Protein 3DP7 (pdb70)

Foldseek 3Di:
DCPDDDDDVCVVVVVVCVVCVVVLLVLLLVCPVLCVLVVLVPDQVAAALVGSCVVSVHPSVVSVVSQVSCCVVPQWHADPRGIHGDPNVVCCNPPLVNVLVSLQCPLQNVQLVVVLVVLVVPQFQSSQVVAHDDRFCVVCVVPRDPSNNVSVVSNVCVFFPFDAVVPQCVQCVLVWAEEEEEPPLQCVVVLVNCVPDVHHAYEYEEAPVSNVNNCVNCPPRDRCVRYHYDYADLDLPPSQDAADTQEYEYTCHALLEALVSSLSSLLSVLVRDDQRHKYKYKFQALQQAPDVVSNVVQQVVQSSCSNGRGNDHGRDHVVSVQVSNVSSQKHFPDWDWDHGNTIIMTIIGHD/DDDDDDDVCCVVVVVCVVCVVVLLVLLVVCVVLCVLVVQVPPQVAAALVVRCVVRVNPSVSRCVSVVSCCVVPQWHDDPGGIHGDVNVVCCNPPLVNVLVSLQCVLPNVQLVVCLVVLLVVLFQSSQVVANDDRFLVVCQVPGDPSNNVSVVSNVVVQFDPDCVVVQCVPCVLPKQEEEEEPPLLCVNVLVNCVVDVRYAYEYEDAPVSNVNNCVNCPPRDRVVRYHYDHDDLQPLPDADAADTQEYEYAQHLLLDALVSLLSSLLSVLVRYDQRHKYKYKAQALQQFPDVVSSVVQQVVQSCSLNHGGVHGGRDNVVSVQVSNVSSQKHFDDWDWPPDNTMIMTIIGGD

Sequence (701 aa):
YTKEQCTAAEAQRLAQEIAFGPVVFQVSRLMLKFGIFQLLSGKREGYTLQEISGRTGLTRYAAQVLLEASLTIGTILLEEDRYVLAKAGWFLLNDKMARVNMEFNHDVNYQGLFHLEEALLNGRPEGLKVFGEWPTIYEGLSQLPEQVQKSWFGFDHFYSDQSFGKALEIVFSHHPKRLLDIGGNTGKWATQCVQYNKEVEVTIVDLPQQLEMMRKQTAGLSGSERIHGHGANLLDRDVPFPTGFDAVWMSQFLDCFSEEEVISILTRVAQSIGKDSKVYIMETLWDRQRYETASYCLTQISLYFTAMANGNSKMFHSDDLIRCIENAGLEVEEIQDNIGLGHSILQCRLKTKEQCTAAEAQRLAQEIAFGPVVFQVSRLMLKFGIFQLLSGKREGYTLQEISGRTGLTRYAAQVLLEASLTIGTILLEEDRYVLAKAGWFLLNDKMARVNMEFNHDVNYQGLFHLEEALLNGRPEGLKVFGEWPTIYEGLSQLPEQVQKSWFGFDHFYSDQSFGKALEIVFSHHPKRLLDIGGNTGKWATQCVQYNKEVEVTIVDLPQQLEMMRKQTAGLSGSERIHGHGANLLDRDVPFPTGFDAVWMSQFLDCFSEEEVISILTRVAQSIGKDSKVYIMETLWDRQRYETASYCLTQISLYFTAMANGNSKMFHSDDLIRCIENAGLEVEEIQDNIGLGHSILQCRLK

Organism: Phocaeicola vulgatus (strain ATCC 8482 / DSM 1447 / JCM 5826 / CCUG 4940 / NBRC 14291 / NCTC 11154) (NCBI:txid435590)

Structure (mmCIF, N/CA/C/O backbone):
data_3DP7
#
_entry.id   3DP7
#
_cell.length_a   130.804
_cell.length_b   130.804
_cell.length_c   122.747
_cell.angle_alpha   90.000
_cell.angle_beta   90.000
_cell.angle_gamma   120.000
#
_symmetry.space_group_name_H-M   'P 64'
#
loop_
_entity.id
_entity.type
_entity.pdbx_description
1 polymer 'SAM-dependent methyltransferase'
2 water water
#
loop_
_atom_site.group_PDB
_atom_site.id
_atom_site.type_symbol
_atom_site.label_atom_id
_atom_site.label_alt_id
_atom_site.label_comp_id
_atom_site.label_asym_id
_atom_site.label_entity_id
_atom_site.label_seq_id
_atom_site.pdbx_PDB_ins_code
_atom_site.Cartn_x
_atom_site.Cartn_y
_atom_site.Cartn_z
_atom_site.occupancy
_atom_site.B_iso_or_equiv
_atom_site.auth_seq_id
_atom_site.auth_comp_id
_atom_site.auth_asym_id
_atom_site.auth_atom_id
_atom_site.pdbx_PDB_model_num
ATOM 1 N N . TYR A 1 5 ? 59.675 32.898 47.818 1.00 81.79 5 TYR A N 1
ATOM 2 C CA . TYR A 1 5 ? 59.234 33.864 48.864 1.00 82.66 5 TYR A CA 1
ATOM 3 C C . TYR A 1 5 ? 59.210 35.296 48.306 1.00 82.84 5 TYR A C 1
ATOM 4 O O . TYR A 1 5 ? 58.712 36.222 48.957 1.00 82.16 5 TYR A O 1
ATOM 13 N N . THR A 1 6 ? 59.930 35.489 47.223 1.00 83.27 6 THR A N 1
ATOM 14 C CA . THR A 1 6 ? 59.829 36.649 46.384 1.00 82.86 6 THR A CA 1
ATOM 15 C C . THR A 1 6 ? 58.633 37.505 46.710 1.00 83.00 6 THR A C 1
ATOM 16 O O . THR A 1 6 ? 58.700 38.480 47.445 1.00 83.88 6 THR A O 1
ATOM 20 N N . LYS A 1 7 ? 57.528 37.136 46.097 1.00 81.39 7 LYS A N 1
ATOM 21 C CA . LYS A 1 7 ? 56.307 37.905 46.148 1.00 79.54 7 LYS A CA 1
ATOM 22 C C . LYS A 1 7 ? 56.708 39.383 46.228 1.00 79.07 7 LYS A C 1
ATOM 23 O O . LYS A 1 7 ? 56.507 40.017 47.256 1.00 78.92 7 LYS A O 1
ATOM 29 N N . GLU A 1 8 ? 57.305 39.878 45.122 1.00 78.85 8 GLU A N 1
ATOM 30 C CA . GLU A 1 8 ? 57.799 41.268 44.907 1.00 77.76 8 GLU A CA 1
ATOM 31 C C . GLU A 1 8 ? 58.521 41.505 43.533 1.00 77.35 8 GLU A C 1
ATOM 32 O O . GLU A 1 8 ? 59.692 41.892 43.500 1.00 77.12 8 GLU A O 1
ATOM 38 N N . GLN A 1 9 ? 57.762 41.238 42.448 1.00 76.76 9 GLN A N 1
ATOM 39 C CA . GLN A 1 9 ? 57.973 41.478 40.964 1.00 75.51 9 GLN A CA 1
ATOM 40 C C . GLN A 1 9 ? 59.020 40.751 40.082 1.00 74.80 9 GLN A C 1
ATOM 41 O O . GLN A 1 9 ? 60.198 41.065 40.091 1.00 74.57 9 GLN A O 1
ATOM 47 N N . CYS A 1 10 ? 58.548 39.885 39.205 1.00 74.60 10 CYS A N 1
ATOM 48 C CA . CYS A 1 10 ? 59.478 38.972 38.567 1.00 74.36 10 CYS A CA 1
ATOM 49 C C . CYS A 1 10 ? 59.556 38.947 37.049 1.00 73.73 10 CYS A C 1
ATOM 50 O O . CYS A 1 10 ? 60.423 38.260 36.515 1.00 73.61 10 CYS A O 1
ATOM 53 N N . THR A 1 11 ? 58.689 39.665 36.339 1.00 73.25 11 THR A N 1
ATOM 54 C CA . THR A 1 11 ? 58.703 39.494 34.884 1.00 73.20 11 THR A CA 1
ATOM 55 C C . THR A 1 11 ? 58.648 40.783 34.016 1.00 72.91 11 THR A C 1
ATOM 56 O O . THR A 1 11 ? 57.786 41.628 34.199 1.00 73.88 11 THR A O 1
ATOM 60 N N . ALA A 1 12 ? 59.609 40.947 33.099 1.00 71.74 12 ALA A N 1
ATOM 61 C CA . ALA A 1 12 ? 59.557 42.027 32.101 1.00 69.86 12 ALA A CA 1
ATOM 62 C C . ALA A 1 12 ? 58.134 42.015 31.623 1.00 69.63 12 ALA A C 1
ATOM 63 O O . ALA A 1 12 ? 57.348 41.213 32.091 1.00 69.90 12 ALA A O 1
ATOM 65 N N . ALA A 1 13 ? 57.770 42.881 30.695 1.00 69.95 13 ALA A N 1
ATOM 66 C CA . ALA A 1 13 ? 56.423 42.775 30.128 1.00 70.16 13 ALA A CA 1
ATOM 67 C C . ALA A 1 13 ? 56.267 41.502 29.275 1.00 70.80 13 ALA A C 1
ATOM 68 O O . ALA A 1 13 ? 55.414 41.449 28.396 1.00 70.46 13 ALA A O 1
ATOM 70 N N . GLU A 1 14 ? 57.129 40.507 29.561 1.00 71.32 14 GLU A N 1
ATOM 71 C CA . GLU A 1 14 ? 56.941 39.061 29.296 1.00 70.47 14 GLU A CA 1
ATOM 72 C C . GLU A 1 14 ? 56.006 38.451 30.369 1.00 70.18 14 GLU A C 1
ATOM 73 O O . GLU A 1 14 ? 55.850 37.229 30.505 1.00 70.23 14 GLU A O 1
ATOM 79 N N . ALA A 1 15 ? 55.431 39.325 31.183 1.00 69.53 15 ALA A N 1
ATOM 80 C CA . ALA A 1 15 ? 54.298 38.981 32.014 1.00 67.78 15 ALA A CA 1
ATOM 81 C C . ALA A 1 15 ? 53.095 38.718 31.105 1.00 66.53 15 ALA A C 1
ATOM 82 O O . ALA A 1 15 ? 52.139 38.041 31.501 1.00 66.44 15 ALA A O 1
ATOM 84 N N . GLN A 1 16 ? 53.150 39.275 29.890 1.00 65.35 16 GLN A N 1
ATOM 85 C CA . GLN A 1 16 ? 52.104 39.093 28.890 1.00 63.97 16 GLN A CA 1
ATOM 86 C C . GLN A 1 16 ? 52.031 37.632 28.517 1.00 63.11 16 GLN A C 1
ATOM 87 O O . GLN A 1 16 ? 50.956 37.083 28.279 1.00 63.70 16 GLN A O 1
ATOM 93 N N . ARG A 1 17 ? 53.183 36.983 28.469 1.00 61.51 17 ARG A N 1
ATOM 94 C CA . ARG A 1 17 ? 53.196 35.580 28.116 1.00 59.87 17 ARG A CA 1
ATOM 95 C C . ARG A 1 17 ? 52.609 34.718 29.218 1.00 58.28 17 ARG A C 1
ATOM 96 O O . ARG A 1 17 ? 51.933 33.726 28.954 1.00 58.11 17 ARG A O 1
ATOM 104 N N . LEU A 1 18 ? 52.859 35.117 30.458 1.00 57.00 18 LEU A N 1
ATOM 105 C CA . LEU A 1 18 ? 52.392 34.368 31.595 1.00 55.50 18 LEU A CA 1
ATOM 106 C C . LEU A 1 18 ? 50.877 34.398 31.619 1.00 55.05 18 LEU A C 1
ATOM 107 O O . LEU A 1 18 ? 50.220 33.403 31.897 1.00 55.27 18 LEU A O 1
ATOM 112 N N . ALA A 1 19 ? 50.312 35.544 31.303 1.00 54.76 19 ALA A N 1
ATOM 113 C CA . ALA A 1 19 ? 48.869 35.645 31.268 1.00 54.37 19 ALA A CA 1
ATOM 114 C C . ALA A 1 19 ? 48.321 34.570 30.321 1.00 54.75 19 ALA A C 1
ATOM 115 O O . ALA A 1 19 ? 47.409 33.817 30.661 1.00 55.52 19 ALA A O 1
ATOM 117 N N . GLN A 1 20 ? 48.904 34.495 29.136 1.00 54.53 20 GLN A N 1
ATOM 118 C CA . GLN A 1 20 ? 48.466 33.594 28.085 1.00 54.97 20 GLN A CA 1
ATOM 119 C C . GLN A 1 20 ? 48.650 32.123 28.564 1.00 54.98 20 GLN A C 1
ATOM 120 O O . GLN A 1 20 ? 47.775 31.263 28.407 1.00 53.51 20 GLN A O 1
ATOM 126 N N . GLU A 1 21 ? 49.795 31.857 29.176 1.00 56.22 21 GLU A N 1
ATOM 127 C CA . GLU A 1 21 ? 50.034 30.569 29.770 1.00 57.84 21 GLU A CA 1
ATOM 128 C C . GLU A 1 21 ? 48.872 30.267 30.689 1.00 59.04 21 GLU A C 1
ATOM 129 O O . GLU A 1 21 ? 48.202 29.249 30.550 1.00 60.84 21 GLU A O 1
ATOM 135 N N . ILE A 1 22 ? 48.651 31.137 31.664 1.00 58.22 22 ILE A N 1
ATOM 136 C CA . ILE A 1 22 ? 47.553 30.954 32.593 1.00 56.82 22 ILE A CA 1
ATOM 137 C C . ILE A 1 22 ? 46.262 30.695 31.828 1.00 56.56 22 ILE A C 1
ATOM 138 O O . ILE A 1 22 ? 45.551 29.748 32.126 1.00 56.24 22 ILE A O 1
ATOM 143 N N . ALA A 1 23 ? 45.980 31.544 30.834 1.00 56.70 23 ALA A N 1
ATOM 144 C CA . ALA A 1 23 ? 44.740 31.472 30.053 1.00 56.02 23 ALA A CA 1
ATOM 145 C C . ALA A 1 23 ? 44.551 30.129 29.362 1.00 56.21 23 ALA A C 1
ATOM 146 O O . ALA A 1 23 ? 43.411 29.704 29.122 1.00 56.75 23 ALA A O 1
ATOM 148 N N . PHE A 1 24 ? 45.660 29.456 29.064 1.00 55.44 24 PHE A N 1
ATOM 149 C CA . PHE A 1 24 ? 45.628 28.139 28.424 1.00 54.41 24 PHE A CA 1
ATOM 150 C C . PHE A 1 24 ? 45.957 26.970 29.307 1.00 55.07 24 PHE A C 1
ATOM 151 O O . PHE A 1 24 ? 46.073 25.859 28.808 1.00 55.82 24 PHE A O 1
ATOM 159 N N . GLY A 1 25 ? 46.083 27.194 30.611 1.00 55.57 25 GLY A N 1
ATOM 160 C CA . GLY A 1 25 ? 46.329 26.110 31.585 1.00 55.69 25 GLY A CA 1
ATOM 161 C C . GLY A 1 25 ? 45.624 24.776 31.356 1.00 55.75 25 GLY A C 1
ATOM 162 O O . GLY A 1 25 ? 46.241 23.719 31.507 1.00 56.88 25 GLY A O 1
ATOM 163 N N . PRO A 1 26 ? 44.328 24.808 30.994 1.00 54.74 26 PRO A N 1
ATOM 164 C CA . PRO A 1 26 ? 43.578 23.583 30.728 1.00 54.19 26 PRO A CA 1
ATOM 165 C C . PRO A 1 26 ? 44.158 22.785 29.562 1.00 53.95 26 PRO A C 1
ATOM 166 O O . PRO A 1 26 ? 44.227 21.554 29.629 1.00 54.98 26 PRO A O 1
ATOM 170 N N . VAL A 1 27 ? 44.589 23.476 28.514 1.00 52.65 27 VAL A N 1
ATOM 171 C CA . VAL A 1 27 ? 45.016 22.818 27.300 1.00 51.53 27 VAL A CA 1
ATOM 172 C C . VAL A 1 27 ? 46.384 22.295 27.551 1.00 52.19 27 VAL A C 1
ATOM 173 O O . VAL A 1 27 ? 46.695 21.138 27.264 1.00 53.17 27 VAL A O 1
ATOM 177 N N . VAL A 1 28 ? 47.216 23.173 28.074 1.00 51.89 28 VAL A N 1
ATOM 178 C CA . VAL A 1 28 ? 48.593 22.850 28.386 1.00 51.24 28 VAL A CA 1
ATOM 179 C C . VAL A 1 28 ? 48.638 21.605 29.250 1.00 50.98 28 VAL A C 1
ATOM 180 O O . VAL A 1 28 ? 49.355 20.663 28.952 1.00 50.86 28 VAL A O 1
ATOM 184 N N . PHE A 1 29 ? 47.866 21.603 30.328 1.00 51.32 29 PHE A N 1
ATOM 185 C CA . PHE A 1 29 ? 47.851 20.475 31.255 1.00 51.32 29 PHE A CA 1
ATOM 186 C C . PHE A 1 29 ? 47.484 19.222 30.497 1.00 52.78 29 PHE A C 1
ATOM 187 O O . PHE A 1 29 ? 48.184 18.208 30.550 1.00 52.99 29 PHE A O 1
ATOM 195 N N . GLN A 1 30 ? 46.379 19.289 29.770 1.00 54.24 30 GLN A N 1
ATOM 196 C CA . GLN A 1 30 ? 45.903 18.114 29.071 1.00 55.45 30 GLN A CA 1
ATOM 197 C C . GLN A 1 30 ? 46.928 17.629 28.063 1.00 55.90 30 GLN A C 1
ATOM 198 O O . GLN A 1 30 ? 47.207 16.418 27.992 1.00 56.97 30 GLN A O 1
ATOM 204 N N . VAL A 1 31 ? 47.515 18.544 27.298 1.00 55.07 31 VAL A N 1
ATOM 205 C CA . VAL A 1 31 ? 48.460 18.086 26.285 1.00 55.30 31 VAL A CA 1
ATOM 206 C C . VAL A 1 31 ? 49.724 17.493 26.884 1.00 55.24 31 VAL A C 1
ATOM 207 O O . VAL A 1 31 ? 50.315 16.594 26.307 1.00 55.83 31 VAL A O 1
ATOM 211 N N . SER A 1 32 ? 50.127 17.956 28.053 1.00 54.25 32 SER A N 1
ATOM 212 C CA . SER A 1 32 ? 51.331 17.429 28.630 1.00 53.20 32 SER A CA 1
ATOM 213 C C . SER A 1 32 ? 51.046 16.067 29.282 1.00 53.77 32 SER A C 1
ATOM 214 O O . SER A 1 32 ? 51.902 15.166 29.308 1.00 52.59 32 SER A O 1
ATOM 217 N N . ARG A 1 33 ? 49.833 15.925 29.809 1.00 54.74 33 ARG A N 1
ATOM 218 C CA . ARG A 1 33 ? 49.411 14.666 30.421 1.00 55.15 33 ARG A CA 1
ATOM 219 C C . ARG A 1 33 ? 49.607 13.541 29.388 1.00 56.03 33 ARG A C 1
ATOM 220 O O . ARG A 1 33 ? 50.119 12.453 29.690 1.00 56.68 33 ARG A O 1
ATOM 228 N N . LEU A 1 34 ? 49.222 13.841 28.154 1.00 56.03 34 LEU A N 1
ATOM 229 C CA . LEU A 1 34 ? 49.112 12.846 27.102 1.00 55.42 34 LEU A CA 1
ATOM 230 C C . LEU A 1 34 ? 50.451 12.629 26.420 1.00 55.77 34 LEU A C 1
ATOM 231 O O . LEU A 1 34 ? 50.807 11.514 26.055 1.00 56.16 34 LEU A O 1
ATOM 236 N N . MET A 1 35 ? 51.189 13.715 26.246 1.00 55.29 35 MET A N 1
ATOM 237 C CA . MET A 1 35 ? 52.564 13.634 25.801 1.00 54.45 35 MET A CA 1
ATOM 238 C C . MET A 1 35 ? 53.252 12.567 26.672 1.00 56.88 35 MET A C 1
ATOM 239 O O . MET A 1 35 ? 54.086 11.780 26.220 1.00 57.28 35 MET A O 1
ATOM 244 N N . LEU A 1 36 ? 52.853 12.530 27.933 1.00 58.69 36 LEU A N 1
ATOM 245 C CA . LEU A 1 36 ? 53.423 11.618 28.902 1.00 59.76 36 LEU A CA 1
ATOM 246 C C . LEU A 1 36 ? 52.757 10.257 28.794 1.00 60.21 36 LEU A C 1
ATOM 247 O O . LEU A 1 36 ? 53.409 9.247 28.550 1.00 60.24 36 LEU A O 1
ATOM 252 N N . LYS A 1 37 ? 51.441 10.245 28.971 1.00 60.73 37 LYS A N 1
ATOM 253 C CA . LYS A 1 37 ? 50.654 9.014 28.912 1.00 60.57 37 LYS A CA 1
ATOM 254 C C . LYS A 1 37 ? 50.878 8.201 27.635 1.00 59.92 37 LYS A C 1
ATOM 255 O O . LYS A 1 37 ? 51.023 6.993 27.698 1.00 59.95 37 LYS A O 1
ATOM 261 N N . PHE A 1 38 ? 50.893 8.859 26.478 1.00 59.41 38 PHE A N 1
ATOM 262 C CA . PHE A 1 38 ? 51.084 8.161 25.214 1.00 59.32 38 PHE A CA 1
ATOM 263 C C . PHE A 1 38 ? 52.531 7.733 25.013 1.00 59.23 38 PHE A C 1
ATOM 264 O O . PHE A 1 38 ? 52.873 7.093 24.018 1.00 59.12 38 PHE A O 1
ATOM 272 N N . GLY A 1 39 ? 53.378 8.091 25.971 1.00 59.23 39 GLY A N 1
ATOM 273 C CA . GLY A 1 39 ? 54.762 7.637 25.978 1.00 59.00 39 GLY A CA 1
ATOM 274 C C . GLY A 1 39 ? 55.716 8.408 25.087 1.00 58.70 39 GLY A C 1
ATOM 275 O O . GLY A 1 39 ? 56.746 7.884 24.673 1.00 59.22 39 GLY A O 1
ATOM 276 N N . ILE A 1 40 ? 55.406 9.663 24.812 1.00 57.91 40 ILE A N 1
ATOM 277 C CA . ILE A 1 40 ? 56.248 10.436 23.926 1.00 57.46 40 ILE A CA 1
ATOM 278 C C . ILE A 1 40 ? 57.472 11.049 24.622 1.00 57.73 40 ILE A C 1
ATOM 279 O O . ILE A 1 40 ? 58.582 11.078 24.044 1.00 57.70 40 ILE A O 1
ATOM 284 N N . PHE A 1 41 ? 57.285 11.527 25.852 1.00 57.43 41 PHE A N 1
ATOM 285 C CA . PHE A 1 41 ? 58.416 12.017 26.623 1.00 57.12 41 PHE A CA 1
ATOM 286 C C . PHE A 1 41 ? 59.410 10.845 26.799 1.00 58.34 41 PHE A C 1
ATOM 287 O O . PHE A 1 41 ? 60.646 11.034 26.784 1.00 58.92 41 PHE A O 1
ATOM 295 N N . GLN A 1 42 ? 58.887 9.628 26.968 1.00 58.16 42 GLN A N 1
ATOM 296 C CA . GLN A 1 42 ? 59.773 8.478 27.210 1.00 56.95 42 GLN A CA 1
ATOM 297 C C . GLN A 1 42 ? 60.500 8.183 25.930 1.00 55.35 42 GLN A C 1
ATOM 298 O O . GLN A 1 42 ? 61.719 8.074 25.892 1.00 54.81 42 GLN A O 1
ATOM 304 N N . LEU A 1 43 ? 59.736 8.060 24.865 1.00 54.67 43 LEU A N 1
ATOM 305 C CA . LEU A 1 43 ? 60.344 7.842 23.584 1.00 54.97 43 LEU A CA 1
ATOM 306 C C . LEU A 1 43 ? 61.498 8.839 23.377 1.00 55.26 43 LEU A C 1
ATOM 307 O O . LEU A 1 43 ? 62.610 8.444 23.030 1.00 54.73 43 LEU A O 1
ATOM 312 N N . LEU A 1 44 ? 61.228 10.131 23.595 1.00 55.86 44 LEU A N 1
ATOM 313 C CA . LEU A 1 44 ? 62.251 11.165 23.438 1.00 55.71 44 LEU A CA 1
ATOM 314 C C . LEU A 1 44 ? 63.390 11.009 24.442 1.00 56.48 44 LEU A C 1
ATOM 315 O O . LEU A 1 44 ? 64.551 11.266 24.125 1.00 56.68 44 LEU A O 1
ATOM 320 N N . SER A 1 45 ? 63.053 10.586 25.652 1.00 56.89 45 SER A N 1
ATOM 321 C CA . SER A 1 45 ? 64.050 10.290 26.665 1.00 57.71 45 SER A CA 1
ATOM 322 C C . SER A 1 45 ? 65.242 9.471 26.135 1.00 58.67 45 SER A C 1
ATOM 323 O O . SER A 1 45 ? 66.401 9.845 26.331 1.00 58.59 45 SER A O 1
ATOM 326 N N . GLY A 1 46 ? 64.945 8.358 25.459 1.00 59.36 46 GLY A N 1
ATOM 327 C CA . GLY A 1 46 ? 65.951 7.380 25.062 1.00 59.26 46 GLY A CA 1
ATOM 328 C C . GLY A 1 46 ? 66.646 7.628 23.743 1.00 59.98 46 GLY A C 1
ATOM 329 O O . GLY A 1 46 ? 67.355 6.759 23.233 1.00 60.39 46 GLY A O 1
ATOM 330 N N . LYS A 1 47 ? 66.452 8.809 23.183 1.00 60.61 47 LYS A N 1
ATOM 331 C CA . LYS A 1 47 ? 67.142 9.195 21.964 1.00 61.66 47 LYS A CA 1
ATOM 332 C C . LYS A 1 47 ? 67.524 10.650 22.053 1.00 62.56 47 LYS A C 1
ATOM 333 O O . LYS A 1 47 ? 66.713 11.544 21.770 1.00 63.20 47 LYS A O 1
ATOM 339 N N . ARG A 1 48 ? 68.749 10.885 22.489 1.00 62.88 48 ARG A N 1
ATOM 340 C CA . ARG A 1 48 ? 69.274 12.229 22.576 1.00 64.11 48 ARG A CA 1
ATOM 341 C C . ARG A 1 48 ? 69.074 12.977 21.243 1.00 64.01 48 ARG A C 1
ATOM 342 O O . ARG A 1 48 ? 68.699 14.147 21.214 1.00 63.73 48 ARG A O 1
ATOM 350 N N . GLU A 1 49 ? 69.312 12.267 20.146 1.00 64.26 49 GLU A N 1
ATOM 351 C CA . GLU A 1 49 ? 69.233 12.809 18.791 1.00 64.48 49 GLU A CA 1
ATOM 352 C C . GLU A 1 49 ? 67.789 13.174 18.434 1.00 63.78 49 GLU A C 1
ATOM 353 O O . GLU A 1 49 ? 67.537 14.094 17.660 1.00 64.09 49 GLU A O 1
ATOM 359 N N . GLY A 1 50 ? 66.836 12.452 19.005 1.00 62.92 50 GLY A N 1
ATOM 360 C CA . GLY A 1 50 ? 65.436 12.782 18.836 1.00 61.91 50 GLY A CA 1
ATOM 361 C C . GLY A 1 50 ? 64.784 12.081 17.668 1.00 61.37 50 GLY A C 1
ATOM 362 O O . GLY A 1 50 ? 65.403 11.275 16.979 1.00 61.15 50 GLY A O 1
ATOM 363 N N . TYR A 1 51 ? 63.518 12.408 17.440 1.00 61.60 51 TYR A N 1
ATOM 364 C CA . TYR A 1 51 ? 62.706 11.725 16.445 1.00 61.70 51 TYR A CA 1
ATOM 365 C C . TYR A 1 51 ? 61.908 12.685 15.568 1.00 61.86 51 TYR A C 1
ATOM 366 O O . TYR A 1 51 ? 61.589 13.803 15.969 1.00 61.58 51 TYR A O 1
ATOM 375 N N . THR A 1 52 ? 61.561 12.228 14.369 1.00 62.23 52 THR A N 1
ATOM 376 C CA . THR A 1 52 ? 60.705 13.022 13.497 1.00 62.40 52 THR A CA 1
ATOM 377 C C . THR A 1 52 ? 59.235 12.780 13.848 1.00 62.79 52 THR A C 1
ATOM 378 O O . THR A 1 52 ? 58.899 11.860 14.621 1.00 63.03 52 THR A O 1
ATOM 382 N N . LEU A 1 53 ? 58.363 13.616 13.291 1.00 62.28 53 LEU A N 1
ATOM 383 C CA . LEU A 1 53 ? 56.940 13.473 13.529 1.00 61.68 53 LEU A CA 1
ATOM 384 C C . LEU A 1 53 ? 56.452 12.146 12.975 1.00 61.68 53 LEU A C 1
ATOM 385 O O . LEU A 1 53 ? 55.808 11.389 13.691 1.00 61.09 53 LEU A O 1
ATOM 390 N N . GLN A 1 54 ? 56.774 11.840 11.719 1.00 62.75 54 GLN A N 1
ATOM 391 C CA . GLN A 1 54 ? 56.403 10.522 11.178 1.00 64.21 54 GLN A CA 1
ATOM 392 C C . GLN A 1 54 ? 56.935 9.380 12.060 1.00 63.45 54 GLN A C 1
ATOM 393 O O . GLN A 1 54 ? 56.285 8.349 12.210 1.00 63.16 54 GLN A O 1
ATOM 399 N N . GLU A 1 55 ? 58.106 9.577 12.658 1.00 63.19 55 GLU A N 1
ATOM 400 C CA . GLU A 1 55 ? 58.673 8.571 13.553 1.00 63.15 55 GLU A CA 1
ATOM 401 C C . GLU A 1 55 ? 57.897 8.424 14.862 1.00 61.77 55 GLU A C 1
ATOM 402 O O . GLU A 1 55 ? 57.572 7.322 15.278 1.00 61.14 55 GLU A O 1
ATOM 408 N N . ILE A 1 56 ? 57.623 9.542 15.520 1.00 61.31 56 ILE A N 1
ATOM 409 C CA . ILE A 1 56 ? 56.845 9.523 16.756 1.00 60.75 56 ILE A CA 1
ATOM 410 C C . ILE A 1 56 ? 55.507 8.850 16.506 1.00 59.93 56 ILE A C 1
ATOM 411 O O . ILE A 1 56 ? 55.047 8.004 17.275 1.00 59.60 56 ILE A O 1
ATOM 416 N N . SER A 1 57 ? 54.893 9.258 15.405 1.00 59.32 57 SER A N 1
ATOM 417 C CA . SER A 1 57 ? 53.655 8.692 14.911 1.00 58.45 57 SER A CA 1
ATOM 418 C C . SER A 1 57 ? 53.746 7.171 14.824 1.00 58.63 57 SER A C 1
ATOM 419 O O . SER A 1 57 ? 52.987 6.452 15.483 1.00 58.78 57 SER A O 1
ATOM 422 N N . GLY A 1 58 ? 54.678 6.684 14.004 1.00 58.35 58 GLY A N 1
ATOM 423 C CA . GLY A 1 58 ? 54.883 5.254 13.836 1.00 58.62 58 GLY A CA 1
ATOM 424 C C . GLY A 1 58 ? 54.979 4.524 15.160 1.00 59.22 58 GLY A C 1
ATOM 425 O O . GLY A 1 58 ? 54.170 3.650 15.459 1.00 59.79 58 GLY A O 1
ATOM 426 N N . ARG A 1 59 ? 55.966 4.896 15.966 1.00 59.08 59 ARG A N 1
ATOM 427 C CA . ARG A 1 59 ? 56.256 4.214 17.228 1.00 58.68 59 ARG A CA 1
ATOM 428 C C . ARG A 1 59 ? 55.073 4.188 18.182 1.00 58.13 59 ARG A C 1
ATOM 429 O O . ARG A 1 59 ? 54.755 3.151 18.739 1.00 57.93 59 ARG A O 1
ATOM 437 N N . THR A 1 60 ? 54.424 5.329 18.377 1.00 58.22 60 THR A N 1
ATOM 438 C CA . THR A 1 60 ? 53.314 5.420 19.334 1.00 58.65 60 THR A CA 1
ATOM 439 C C . THR A 1 60 ? 51.993 4.878 18.792 1.00 58.95 60 THR A C 1
ATOM 440 O O . THR A 1 60 ? 51.026 4.737 19.540 1.00 59.21 60 THR A O 1
ATOM 444 N N . GLY A 1 61 ? 51.936 4.615 17.492 1.00 58.94 61 GLY A N 1
ATOM 445 C CA . GLY A 1 61 ? 50.665 4.285 16.857 1.00 59.30 61 GLY A CA 1
ATOM 446 C C . GLY A 1 61 ? 49.590 5.351 17.069 1.00 59.94 61 GLY A C 1
ATOM 447 O O . GLY A 1 61 ? 48.468 5.035 17.478 1.00 60.36 61 GLY A O 1
ATOM 448 N N . LEU A 1 62 ? 49.943 6.612 16.793 1.00 59.50 62 LEU A N 1
ATOM 449 C CA . LEU A 1 62 ? 49.028 7.745 16.852 1.00 58.74 62 LEU A CA 1
ATOM 450 C C . LEU A 1 62 ? 48.965 8.320 15.464 1.00 59.06 62 LEU A C 1
ATOM 451 O O . LEU A 1 62 ? 49.981 8.363 14.771 1.00 59.30 62 LEU A O 1
ATOM 456 N N . THR A 1 63 ? 47.790 8.783 15.054 1.00 58.75 63 THR A N 1
ATOM 457 C CA . THR A 1 63 ? 47.678 9.485 13.796 1.00 58.72 63 THR A CA 1
ATOM 458 C C . THR A 1 63 ? 48.806 10.498 13.648 1.00 58.85 63 THR A C 1
ATOM 459 O O . THR A 1 63 ? 49.353 10.950 14.653 1.00 59.44 63 THR A O 1
ATOM 463 N N . ARG A 1 64 ? 49.145 10.886 12.417 1.00 58.07 64 ARG A N 1
ATOM 464 C CA . ARG A 1 64 ? 50.068 12.011 12.246 1.00 57.66 64 ARG A CA 1
ATOM 465 C C . ARG A 1 64 ? 49.465 13.281 12.874 1.00 56.90 64 ARG A C 1
ATOM 466 O O . ARG A 1 64 ? 50.098 13.964 13.678 1.00 57.52 64 ARG A O 1
ATOM 474 N N . TYR A 1 65 ? 48.233 13.584 12.496 1.00 55.19 65 TYR A N 1
ATOM 475 C CA . TYR A 1 65 ? 47.483 14.637 13.129 1.00 53.93 65 TYR A CA 1
ATOM 476 C C . TYR A 1 65 ? 47.641 14.643 14.657 1.00 53.91 65 TYR A C 1
ATOM 477 O O . TYR A 1 65 ? 48.105 15.623 15.241 1.00 53.92 65 TYR A O 1
ATOM 486 N N . ALA A 1 66 ? 47.234 13.558 15.306 1.00 54.05 66 ALA A N 1
ATOM 487 C CA . ALA A 1 66 ? 47.271 13.504 16.768 1.00 54.31 66 ALA A CA 1
ATOM 488 C C . ALA A 1 66 ? 48.671 13.818 17.303 1.00 54.03 66 ALA A C 1
ATOM 489 O O . ALA A 1 66 ? 48.833 14.533 18.289 1.00 53.53 66 ALA A O 1
ATOM 491 N N . ALA A 1 67 ? 49.694 13.282 16.652 1.00 53.96 67 ALA A N 1
ATOM 492 C CA . ALA A 1 67 ? 51.036 13.499 17.148 1.00 54.18 67 ALA A CA 1
ATOM 493 C C . ALA A 1 67 ? 51.526 14.925 16.870 1.00 54.51 67 ALA A C 1
ATOM 494 O O . ALA A 1 67 ? 52.294 15.487 17.649 1.00 54.31 67 ALA A O 1
ATOM 496 N N . GLN A 1 68 ? 51.070 15.511 15.764 1.00 54.90 68 GLN A N 1
ATOM 497 C CA . GLN A 1 68 ? 51.548 16.825 15.348 1.00 55.26 68 GLN A CA 1
ATOM 498 C C . GLN A 1 68 ? 50.993 17.911 16.259 1.00 55.96 68 GLN A C 1
ATOM 499 O O . GLN A 1 68 ? 51.671 18.888 16.632 1.00 56.31 68 GLN A O 1
ATOM 505 N N . VAL A 1 69 ? 49.740 17.716 16.617 1.00 55.78 69 VAL A N 1
ATOM 506 C CA . VAL A 1 69 ? 49.044 18.629 17.472 1.00 55.65 69 VAL A CA 1
ATOM 507 C C . VAL A 1 69 ? 49.620 18.642 18.919 1.00 55.67 69 VAL A C 1
ATOM 508 O O . VAL A 1 69 ? 49.794 19.707 19.515 1.00 56.77 69 VAL A O 1
ATOM 512 N N . LEU A 1 70 ? 49.954 17.482 19.467 1.00 54.64 70 LEU A N 1
ATOM 513 C CA . LEU A 1 70 ? 50.653 17.421 20.767 1.00 54.25 70 LEU A CA 1
ATOM 514 C C . LEU A 1 70 ? 52.071 17.982 20.713 1.00 55.85 70 LEU A C 1
ATOM 515 O O . LEU A 1 70 ? 52.545 18.658 21.648 1.00 56.43 70 LEU A O 1
ATOM 520 N N . LEU A 1 71 ? 52.774 17.651 19.637 1.00 56.16 71 LEU A N 1
ATOM 521 C CA . LEU A 1 71 ? 54.178 17.993 19.536 1.00 56.36 71 LEU A CA 1
ATOM 522 C C . LEU A 1 71 ? 54.335 19.470 19.299 1.00 56.59 71 LEU A C 1
ATOM 523 O O . LEU A 1 71 ? 55.206 20.103 19.879 1.00 56.95 71 LEU A O 1
ATOM 528 N N . GLU A 1 72 ? 53.486 20.021 18.439 1.00 56.25 72 GLU A N 1
ATOM 529 C CA . GLU A 1 72 ? 53.489 21.459 18.211 1.00 55.57 72 GLU A CA 1
ATOM 530 C C . GLU A 1 72 ? 53.193 22.183 19.507 1.00 55.81 72 GLU A C 1
ATOM 531 O O . GLU A 1 72 ? 53.897 23.124 19.872 1.00 56.65 72 GLU A O 1
ATOM 537 N N . ALA A 1 73 ? 52.151 21.749 20.207 1.00 55.21 73 ALA A N 1
ATOM 538 C CA . ALA A 1 73 ? 51.743 22.420 21.436 1.00 54.43 73 ALA A CA 1
ATOM 539 C C . ALA A 1 73 ? 52.816 22.315 22.509 1.00 54.13 73 ALA A C 1
ATOM 540 O O . ALA A 1 73 ? 52.974 23.239 23.309 1.00 54.98 73 ALA A O 1
ATOM 542 N N . SER A 1 74 ? 53.571 21.214 22.519 1.00 52.70 74 SER A N 1
ATOM 543 C CA . SER A 1 74 ? 54.644 21.049 23.503 1.00 51.29 74 SER A CA 1
ATOM 544 C C . SER A 1 74 ? 55.880 21.848 23.132 1.00 51.01 74 SER A C 1
ATOM 545 O O . SER A 1 74 ? 56.641 22.319 23.986 1.00 50.64 74 SER A O 1
ATOM 548 N N . LEU A 1 75 ? 56.074 22.006 21.838 1.00 50.90 75 LEU A N 1
ATOM 549 C CA . LEU A 1 75 ? 57.228 22.708 21.372 1.00 50.47 75 LEU A CA 1
ATOM 550 C C . LEU A 1 75 ? 57.125 24.127 21.908 1.00 51.22 75 LEU A C 1
ATOM 551 O O . LEU A 1 75 ? 58.099 24.694 22.351 1.00 51.38 75 LEU A O 1
ATOM 556 N N . THR A 1 76 ? 55.935 24.707 21.892 1.00 51.96 76 THR A N 1
ATOM 557 C CA . THR A 1 76 ? 55.842 26.101 22.297 1.00 52.19 76 THR A CA 1
ATOM 558 C C . THR A 1 76 ? 55.736 26.263 23.811 1.00 52.18 76 THR A C 1
ATOM 559 O O . THR A 1 76 ? 56.148 27.288 24.358 1.00 51.25 76 THR A O 1
ATOM 563 N N . ILE A 1 77 ? 55.169 25.249 24.468 1.00 52.94 77 ILE A N 1
ATOM 564 C CA . ILE A 1 77 ? 55.112 25.191 25.928 1.00 53.87 77 ILE A CA 1
ATOM 565 C C . ILE A 1 77 ? 56.516 25.075 26.460 1.00 54.94 77 ILE A C 1
ATOM 566 O O . ILE A 1 77 ? 56.871 25.750 27.425 1.00 55.03 77 ILE A O 1
ATOM 571 N N . GLY A 1 78 ? 57.300 24.202 25.817 1.00 55.74 78 GLY A N 1
ATOM 572 C CA . GLY A 1 78 ? 58.756 24.119 26.003 1.00 55.51 78 GLY A CA 1
ATOM 573 C C . GLY A 1 78 ? 59.179 22.835 26.697 1.00 55.78 78 GLY A C 1
ATOM 574 O O . GLY A 1 78 ? 60.191 22.802 27.395 1.00 56.30 78 GLY A O 1
ATOM 575 N N . THR A 1 79 ? 58.383 21.781 26.544 1.00 55.43 79 THR A N 1
ATOM 576 C CA . THR A 1 79 ? 58.696 20.501 27.170 1.00 54.62 79 THR A CA 1
ATOM 57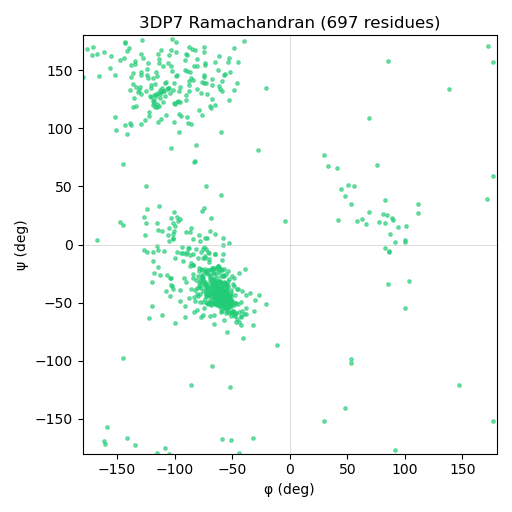7 C C . THR A 1 79 ? 59.480 19.667 26.187 1.00 55.49 79 THR A C 1
ATOM 578 O O . THR A 1 79 ? 60.100 18.675 26.567 1.00 56.67 79 THR A O 1
ATOM 582 N N . ILE A 1 80 ? 59.473 20.091 24.924 1.00 54.93 80 ILE A N 1
ATOM 583 C CA . ILE A 1 80 ? 60.387 19.545 23.917 1.00 53.87 80 ILE A CA 1
ATOM 584 C C . ILE A 1 80 ? 61.027 20.642 23.074 1.00 53.39 80 ILE A C 1
ATOM 585 O O . ILE A 1 80 ? 60.511 21.755 23.011 1.00 52.96 80 ILE A O 1
ATOM 590 N N . LEU A 1 81 ? 62.170 20.337 22.457 1.00 53.98 81 LEU A N 1
ATOM 591 C CA . LEU A 1 81 ? 62.795 21.250 21.478 1.00 54.72 81 LEU A CA 1
ATOM 592 C C . LEU A 1 81 ? 62.794 20.647 20.082 1.00 55.75 81 LEU A C 1
ATOM 593 O O . LEU A 1 81 ? 62.613 19.436 19.912 1.00 55.43 81 LEU A O 1
ATOM 598 N N . LEU A 1 82 ? 63.026 21.494 19.089 1.00 57.11 82 LEU A N 1
ATOM 599 C CA . LEU A 1 82 ? 63.076 21.033 17.709 1.00 59.22 82 LEU A CA 1
ATOM 600 C C . LEU A 1 82 ? 64.479 21.195 17.161 1.00 60.53 82 LEU A C 1
ATOM 601 O O . LEU A 1 82 ? 64.994 22.301 17.103 1.00 60.29 82 LEU A O 1
ATOM 606 N N . GLU A 1 83 ? 65.098 20.088 16.765 1.00 62.23 83 GLU A N 1
ATOM 607 C CA . GLU A 1 83 ? 66.408 20.143 16.119 1.00 63.95 83 GLU A CA 1
ATOM 608 C C . GLU A 1 83 ? 66.343 19.649 14.678 1.00 64.17 83 GLU A C 1
ATOM 609 O O . GLU A 1 83 ? 66.013 18.489 14.417 1.00 63.43 83 GLU A O 1
ATOM 615 N N . GLU A 1 84 ? 66.678 20.542 13.751 1.00 65.40 84 GLU A N 1
ATOM 616 C CA . GLU A 1 84 ? 66.474 20.281 12.331 1.00 66.18 84 GLU A CA 1
ATOM 617 C C . GLU A 1 84 ? 65.003 19.898 12.173 1.00 66.08 84 GLU A C 1
ATOM 618 O O . GLU A 1 84 ? 64.116 20.767 12.223 1.00 66.06 84 GLU A O 1
ATOM 624 N N . ASP A 1 85 ? 64.732 18.603 12.029 1.00 65.54 85 ASP A N 1
ATOM 625 C CA . ASP A 1 85 ? 63.348 18.155 11.979 1.00 65.38 85 ASP A CA 1
ATOM 626 C C . ASP A 1 85 ? 63.013 17.081 13.013 1.00 63.97 85 ASP A C 1
ATOM 627 O O . ASP A 1 85 ? 62.013 16.370 12.876 1.00 64.66 85 ASP A O 1
ATOM 632 N N . ARG A 1 86 ? 63.847 16.957 14.039 1.00 61.82 86 ARG A N 1
ATOM 633 C CA . ARG A 1 86 ? 63.582 16.017 15.117 1.00 59.51 86 ARG A CA 1
ATOM 634 C C . ARG A 1 86 ? 63.190 16.760 16.392 1.00 56.77 86 ARG A C 1
ATOM 635 O O . ARG A 1 86 ? 63.732 17.812 16.701 1.00 56.29 86 ARG A O 1
ATOM 643 N N . TYR A 1 87 ? 62.207 16.236 17.104 1.00 55.07 87 TYR A N 1
ATOM 644 C CA . TYR A 1 87 ? 61.894 16.750 18.426 1.00 54.12 87 TYR A CA 1
ATOM 645 C C . TYR A 1 87 ? 62.752 16.041 19.469 1.00 54.16 87 TYR A C 1
ATOM 646 O O . TYR A 1 87 ? 62.948 14.814 19.407 1.00 53.69 87 TYR A O 1
ATOM 655 N N . VAL A 1 88 ? 63.280 16.817 20.410 1.00 53.83 88 VAL A N 1
ATOM 656 C CA . VAL A 1 88 ? 64.078 16.253 21.479 1.00 53.47 88 VAL A CA 1
ATOM 657 C C . VAL A 1 88 ? 63.451 16.683 22.774 1.00 53.16 88 VAL A C 1
ATOM 658 O O . VAL A 1 88 ? 62.812 17.722 22.839 1.00 53.20 88 VAL A O 1
ATOM 662 N N . LEU A 1 89 ? 63.622 15.856 23.796 1.00 53.38 89 LEU A N 1
ATOM 663 C CA . LEU A 1 89 ? 63.192 16.174 25.155 1.00 52.67 89 LEU A CA 1
ATOM 664 C C . LEU A 1 89 ? 63.8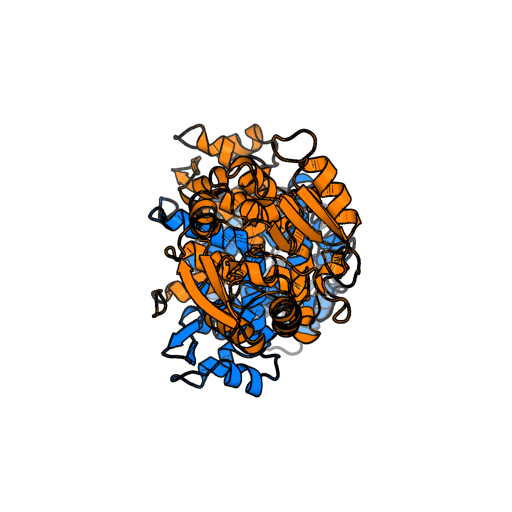79 17.442 25.606 1.00 53.15 89 LEU A C 1
ATOM 665 O O . LEU A 1 89 ? 65.084 17.586 25.429 1.00 53.02 89 LEU A O 1
ATOM 670 N N . ALA A 1 90 ? 63.105 18.371 26.163 1.00 53.68 90 ALA A N 1
ATOM 671 C CA . ALA A 1 90 ? 63.691 19.506 26.856 1.00 53.41 90 ALA A CA 1
ATOM 672 C C . ALA A 1 90 ? 63.676 19.214 28.357 1.00 53.29 90 ALA A C 1
ATOM 673 O O . ALA A 1 90 ? 63.114 18.222 28.811 1.00 52.36 90 ALA A O 1
ATOM 675 N N . LYS A 1 91 ? 64.287 20.088 29.135 1.00 54.81 91 LYS A N 1
ATOM 676 C CA . LYS A 1 91 ? 64.431 19.833 30.551 1.00 56.76 91 LYS A CA 1
ATOM 677 C C . LYS A 1 91 ? 63.093 19.704 31.274 1.00 58.28 91 LYS A C 1
ATOM 678 O O . LYS A 1 91 ? 62.936 18.840 32.147 1.00 59.70 91 LYS A O 1
ATOM 684 N N . ALA A 1 92 ? 62.133 20.560 30.922 1.00 57.87 92 ALA A N 1
ATOM 685 C CA . ALA A 1 92 ? 60.810 20.552 31.554 1.00 57.27 92 ALA A CA 1
ATOM 686 C C . ALA A 1 92 ? 60.058 19.257 31.289 1.00 57.38 92 ALA A C 1
ATOM 687 O O . ALA A 1 92 ? 59.322 18.776 32.145 1.00 58.36 92 ALA A O 1
ATOM 689 N N . GLY A 1 93 ? 60.230 18.703 30.096 1.00 56.55 93 GLY A N 1
ATOM 690 C CA . GLY A 1 93 ? 59.662 17.404 29.780 1.00 56.08 93 GLY A CA 1
ATOM 691 C C . GLY A 1 93 ? 60.328 16.337 30.627 1.00 55.22 93 GLY A C 1
ATOM 692 O O . GLY A 1 93 ? 59.674 15.449 31.166 1.00 55.39 93 GLY A O 1
ATOM 693 N N . TRP A 1 94 ? 61.640 16.421 30.749 1.00 54.20 94 TRP A N 1
ATOM 694 C CA . TRP A 1 94 ? 62.340 15.475 31.604 1.00 54.35 94 TRP A CA 1
ATOM 695 C C . TRP A 1 94 ? 61.770 15.425 33.037 1.00 52.94 94 TRP A C 1
ATOM 696 O O . TRP A 1 94 ? 61.518 14.350 33.545 1.00 52.32 94 TRP A O 1
ATOM 707 N N . PHE A 1 95 ? 61.565 16.580 33.672 1.00 52.37 95 PHE A N 1
ATOM 708 C CA . PHE A 1 95 ? 60.879 16.630 34.982 1.00 52.46 95 PHE A CA 1
ATOM 709 C C . PHE A 1 95 ? 59.464 16.092 35.018 1.00 53.69 95 PHE A C 1
ATOM 710 O O . PHE A 1 95 ? 59.130 15.337 35.931 1.00 54.88 95 PHE A O 1
ATOM 718 N N . LEU A 1 96 ? 58.612 16.475 34.074 1.00 54.00 96 LEU A N 1
ATOM 719 C CA . LEU A 1 96 ? 57.311 15.805 33.965 1.00 54.79 96 LEU A CA 1
ATOM 720 C C . LEU A 1 96 ? 57.487 14.272 33.915 1.00 56.06 96 LEU A C 1
ATOM 721 O O . LEU A 1 96 ? 56.800 13.524 34.604 1.00 56.83 96 LEU A O 1
ATOM 726 N N . LEU A 1 97 ? 58.442 13.802 33.128 1.00 56.88 97 LEU A N 1
ATOM 727 C CA . LEU A 1 97 ? 58.697 12.378 33.037 1.00 57.65 97 LEU A CA 1
ATOM 728 C C . LEU A 1 97 ? 59.197 11.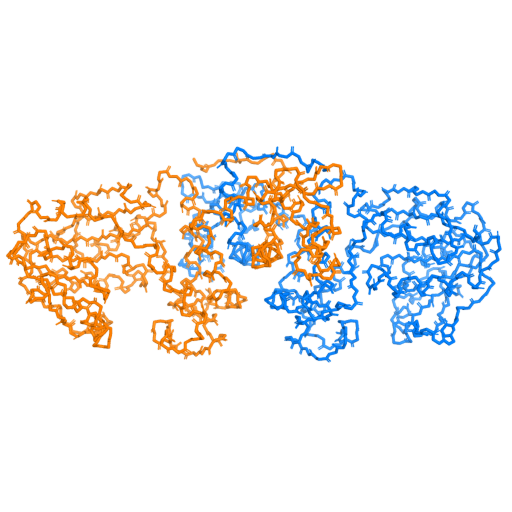760 34.346 1.00 60.55 97 LEU A C 1
ATOM 729 O O . LEU A 1 97 ? 58.770 10.666 34.722 1.00 61.53 97 LEU A O 1
ATOM 734 N N . ASN A 1 98 ? 60.081 12.478 35.043 1.00 61.91 98 ASN A N 1
ATOM 735 C CA . ASN A 1 98 ? 60.900 11.929 36.130 1.00 62.50 98 ASN A CA 1
ATOM 736 C C . ASN A 1 98 ? 60.637 12.415 37.536 1.00 62.55 98 ASN A C 1
ATOM 737 O O . ASN A 1 98 ? 60.965 11.721 38.486 1.00 62.59 98 ASN A O 1
ATOM 742 N N . ASP A 1 99 ? 60.105 13.621 37.682 1.00 62.71 99 ASP A N 1
ATOM 743 C CA . ASP A 1 99 ? 59.829 14.163 39.014 1.00 63.52 99 ASP A CA 1
ATOM 744 C C . ASP A 1 99 ? 58.534 13.608 39.652 1.00 63.29 99 ASP A C 1
ATOM 745 O O . ASP A 1 99 ? 57.410 13.814 39.162 1.00 63.80 99 ASP A O 1
ATOM 750 N N . LYS A 1 100 ? 58.709 12.893 40.752 1.00 63.08 100 LYS A N 1
ATOM 751 C CA . LYS A 1 100 ? 57.614 12.178 41.392 1.00 63.43 100 LYS A CA 1
ATOM 752 C C . LYS A 1 100 ? 56.545 13.143 41.897 1.00 61.94 100 LYS A C 1
ATOM 753 O O . LYS A 1 100 ? 55.365 12.819 41.873 1.00 62.03 100 LYS A O 1
ATOM 759 N N . MET A 1 101 ? 56.957 14.325 42.346 1.00 60.96 101 MET A N 1
ATOM 760 C CA . MET A 1 101 ? 56.005 15.346 42.749 1.00 60.29 101 MET A CA 1
ATOM 761 C C . MET A 1 101 ? 55.112 15.759 41.573 1.00 59.22 101 MET A C 1
ATOM 762 O O . MET A 1 101 ? 53.899 15.870 41.713 1.00 58.75 101 MET A O 1
ATOM 767 N N . ALA A 1 102 ? 55.701 15.968 40.406 1.00 58.94 102 ALA A N 1
ATOM 768 C CA . ALA A 1 102 ? 54.921 16.425 39.253 1.00 58.75 102 ALA A CA 1
ATOM 769 C C . ALA A 1 102 ? 53.948 15.359 38.768 1.00 59.01 102 ALA A C 1
ATOM 770 O O . ALA A 1 102 ? 52.800 15.661 38.426 1.00 58.43 102 ALA A O 1
ATOM 772 N N . ARG A 1 103 ? 54.411 14.108 38.744 1.00 59.93 103 ARG A N 1
ATOM 773 C CA . ARG A 1 103 ? 53.596 13.009 38.259 1.00 60.23 103 ARG A CA 1
ATOM 774 C C . ARG A 1 103 ? 52.403 12.853 39.177 1.00 58.64 103 ARG A C 1
ATOM 775 O O . ARG A 1 103 ? 51.256 12.753 38.719 1.00 58.73 103 ARG A O 1
ATOM 783 N N . VAL A 1 104 ? 52.676 12.871 40.478 1.00 56.94 104 VAL A N 1
ATOM 784 C CA . VAL A 1 104 ? 51.634 12.796 41.506 1.00 55.67 104 VAL A CA 1
ATOM 785 C C . VAL A 1 104 ? 50.582 13.882 41.339 1.00 54.46 104 VAL A C 1
ATOM 786 O O . VAL A 1 104 ? 49.391 13.607 41.284 1.00 53.43 104 VAL A O 1
ATOM 790 N N . ASN A 1 105 ? 51.048 15.126 41.263 1.00 55.05 105 ASN A N 1
ATOM 791 C CA . ASN A 1 105 ? 50.178 16.290 41.169 1.00 55.13 105 ASN A CA 1
ATOM 792 C C . ASN A 1 105 ? 49.368 16.299 39.908 1.00 55.97 105 ASN A C 1
ATOM 793 O O . ASN A 1 105 ? 48.187 16.625 39.934 1.00 56.41 105 ASN A O 1
ATOM 798 N N . MET A 1 106 ? 49.998 15.909 38.809 1.00 56.82 106 MET A N 1
ATOM 799 C CA . MET A 1 106 ? 49.318 15.883 37.539 1.00 57.84 106 MET A CA 1
ATOM 800 C C . MET A 1 106 ? 48.255 14.815 37.548 1.00 57.82 106 MET A C 1
ATOM 801 O O . MET A 1 106 ? 47.110 15.076 37.204 1.00 57.24 106 MET A O 1
ATOM 806 N N . GLU A 1 107 ? 48.627 13.597 37.941 1.00 58.47 107 GLU A N 1
ATOM 807 C CA . GLU A 1 107 ? 47.635 12.521 38.001 1.00 58.38 107 GLU A CA 1
ATOM 808 C C . GLU A 1 107 ? 46.480 12.920 38.910 1.00 56.90 107 GLU A C 1
ATOM 809 O O . GLU A 1 107 ? 45.306 12.820 38.517 1.00 57.49 107 GLU A O 1
ATOM 815 N N . PHE A 1 108 ? 46.815 13.399 40.103 1.00 55.03 108 PHE A N 1
ATOM 816 C CA . PHE A 1 108 ? 45.829 13.946 41.020 1.00 54.62 108 PHE A CA 1
ATOM 817 C C . PHE A 1 108 ? 44.898 14.937 40.282 1.00 54.47 108 PHE A C 1
ATOM 818 O O . PHE A 1 108 ? 43.688 14.736 40.219 1.00 53.77 108 PHE A O 1
ATOM 826 N N . ASN A 1 109 ? 45.466 15.996 39.701 1.00 55.27 109 ASN A N 1
ATOM 827 C CA . ASN A 1 109 ? 44.658 17.044 39.052 1.00 56.08 109 ASN A CA 1
ATOM 828 C C . ASN A 1 109 ? 43.776 16.537 37.901 1.00 56.33 109 ASN A C 1
ATOM 829 O O . ASN A 1 109 ? 42.731 17.123 37.621 1.00 55.91 109 ASN A O 1
ATOM 834 N N . HIS A 1 110 ? 44.178 15.454 37.239 1.00 56.70 110 HIS A N 1
ATOM 835 C CA . HIS A 1 110 ? 43.320 14.903 36.205 1.00 57.65 110 HIS A CA 1
ATOM 836 C C . HIS A 1 110 ? 42.154 14.101 36.795 1.00 59.16 110 HIS A C 1
ATOM 837 O O . HIS A 1 110 ? 40.978 14.440 36.601 1.00 60.27 110 HIS A O 1
ATOM 844 N N . ASP A 1 111 ? 42.489 13.033 37.511 1.00 58.70 111 ASP A N 1
ATOM 845 C CA . ASP A 1 111 ? 41.499 12.086 37.991 1.00 57.97 111 ASP A CA 1
ATOM 846 C C . ASP A 1 111 ? 40.607 12.598 39.112 1.00 57.23 111 ASP A C 1
ATOM 847 O O . ASP A 1 111 ? 39.398 12.376 39.084 1.00 57.29 111 ASP A O 1
ATOM 852 N N . VAL A 1 112 ? 41.196 13.275 40.089 1.00 56.76 112 VAL A N 1
ATOM 853 C CA . VAL A 1 112 ? 40.449 13.782 41.227 1.00 57.08 112 VAL A CA 1
ATOM 854 C C . VAL A 1 112 ? 39.852 15.160 40.983 1.00 58.59 112 VAL A C 1
ATOM 855 O O . VAL A 1 112 ? 38.689 15.392 41.305 1.00 59.40 112 VAL A O 1
ATOM 859 N N . ASN A 1 113 ? 40.645 16.082 40.432 1.00 58.75 113 ASN A N 1
ATOM 860 C CA . ASN A 1 113 ? 40.264 17.492 40.424 1.00 58.44 113 ASN A CA 1
ATOM 861 C C . ASN A 1 113 ? 39.714 18.077 39.122 1.00 59.83 113 ASN A C 1
ATOM 862 O O . ASN A 1 113 ? 38.842 18.949 39.162 1.00 60.56 113 ASN A O 1
ATOM 867 N N . TYR A 1 114 ? 40.214 17.637 37.971 1.00 60.21 114 TYR A N 1
ATOM 868 C CA . TYR A 1 114 ? 39.949 18.380 36.745 1.00 59.89 114 TYR A CA 1
ATOM 869 C C . TYR A 1 114 ? 38.503 18.852 36.644 1.00 60.03 114 TYR A C 1
ATOM 870 O O . TYR A 1 114 ? 38.206 20.046 36.729 1.00 60.45 114 TYR A O 1
ATOM 879 N N . GLN A 1 115 ? 37.603 17.895 36.467 1.00 59.92 115 GLN A N 1
ATOM 880 C CA . GLN A 1 115 ? 36.181 18.167 36.260 1.00 58.82 115 GLN A CA 1
ATOM 881 C C . GLN A 1 115 ? 35.541 19.024 37.338 1.00 57.24 115 GLN A C 1
ATOM 882 O O . GLN A 1 115 ? 34.823 19.967 37.047 1.00 57.72 115 GLN A O 1
ATOM 888 N N . GLY A 1 116 ? 35.777 18.682 38.590 1.00 55.62 116 GLY A N 1
ATOM 889 C CA . GLY A 1 116 ? 35.171 19.438 39.657 1.00 53.94 116 GLY A CA 1
ATOM 890 C C . GLY A 1 116 ? 35.667 20.869 39.714 1.00 52.30 116 GLY A C 1
ATOM 891 O O . GLY A 1 116 ? 35.021 21.710 40.305 1.00 52.04 116 GLY A O 1
ATOM 892 N N . LEU A 1 117 ? 36.821 21.147 39.122 1.00 51.46 117 LEU A N 1
ATOM 893 C CA . LEU A 1 117 ? 37.406 22.482 39.247 1.00 51.08 117 LEU A CA 1
ATOM 894 C C . LEU A 1 117 ? 36.575 23.470 38.477 1.00 51.36 117 LEU A C 1
ATOM 895 O O . LEU A 1 117 ? 36.593 24.661 38.763 1.00 51.02 117 LEU A O 1
ATOM 900 N N . PHE A 1 118 ? 35.819 22.965 37.509 1.00 52.07 118 PHE A N 1
ATOM 901 C CA . PHE A 1 118 ? 34.934 23.823 36.742 1.00 52.49 118 PHE A CA 1
ATOM 902 C C . PHE A 1 118 ? 33.976 24.537 37.686 1.00 54.19 118 PHE A C 1
ATOM 903 O O . PHE A 1 118 ? 33.619 25.710 37.472 1.00 55.21 118 PHE A O 1
ATOM 911 N N . HIS A 1 119 ? 33.600 23.831 38.755 1.00 54.38 119 HIS A N 1
ATOM 912 C CA . HIS A 1 119 ? 32.639 24.314 39.722 1.00 54.75 119 HIS A CA 1
ATOM 913 C C . HIS A 1 119 ? 33.256 24.947 40.965 1.00 54.64 119 HIS A C 1
ATOM 914 O O . HIS A 1 119 ? 32.595 25.082 41.997 1.00 54.28 119 HIS A O 1
ATOM 921 N N . LEU A 1 120 ? 34.517 25.357 40.857 1.00 55.21 120 LEU A N 1
ATOM 922 C CA . LEU A 1 120 ? 35.209 26.038 41.957 1.00 55.66 120 LEU A CA 1
ATOM 923 C C . LEU A 1 120 ? 34.521 27.353 42.342 1.00 58.30 120 LEU A C 1
ATOM 924 O O . LEU A 1 120 ? 34.441 27.720 43.521 1.00 59.23 120 LEU A O 1
ATOM 929 N N . GLU A 1 121 ? 34.045 28.078 41.333 1.00 59.13 121 GLU A N 1
ATOM 930 C CA . GLU A 1 121 ? 33.319 29.310 41.565 1.00 59.41 121 GLU A CA 1
ATOM 931 C C . GLU A 1 121 ? 32.255 29.190 42.643 1.00 59.32 121 GLU A C 1
ATOM 932 O O . GLU A 1 121 ? 32.267 29.933 43.615 1.00 59.01 121 GLU A O 1
ATOM 938 N N . GLU A 1 122 ? 31.309 28.279 42.445 1.00 59.81 122 GLU A N 1
ATOM 939 C CA . GLU A 1 122 ? 30.195 28.145 43.380 1.00 60.15 122 GLU A CA 1
ATOM 940 C C . GLU A 1 122 ? 30.690 27.509 44.661 1.00 58.77 122 GLU A C 1
ATOM 941 O O . GLU A 1 122 ? 30.084 27.671 45.717 1.00 58.53 122 GLU A O 1
ATOM 947 N N . ALA A 1 123 ? 31.803 26.794 44.568 1.00 57.89 123 ALA A N 1
ATOM 948 C CA . ALA A 1 123 ? 32.416 26.225 45.766 1.00 57.26 123 ALA A CA 1
ATOM 949 C C . ALA A 1 123 ? 32.919 27.335 46.710 1.00 56.95 123 ALA A C 1
ATOM 950 O O . ALA A 1 123 ? 32.746 27.265 47.940 1.00 56.36 123 ALA A O 1
ATOM 952 N N . LEU A 1 124 ? 33.549 28.351 46.119 1.00 56.60 124 LEU A N 1
ATOM 953 C CA . LEU A 1 124 ? 34.011 29.502 46.874 1.00 56.01 124 LEU A CA 1
ATOM 954 C C . LEU A 1 124 ? 32.805 30.230 47.423 1.00 56.13 124 LEU A C 1
ATOM 955 O O . LEU A 1 124 ? 32.761 30.580 48.596 1.00 56.43 124 LEU A O 1
ATOM 960 N N . LEU A 1 125 ? 31.830 30.457 46.551 1.00 56.30 125 LEU A N 1
ATOM 961 C CA . LEU A 1 125 ? 30.623 31.196 46.882 1.00 56.55 125 LEU A CA 1
ATOM 962 C C . LEU A 1 125 ? 29.792 30.528 47.980 1.00 57.16 125 LEU A C 1
ATOM 963 O O . LEU A 1 125 ? 29.338 31.190 48.907 1.00 56.87 125 LEU A O 1
ATOM 968 N N . ASN A 1 126 ? 29.617 29.211 47.880 1.00 58.04 126 ASN A N 1
ATOM 969 C CA . ASN A 1 126 ? 28.660 28.483 48.723 1.00 58.28 126 ASN A CA 1
ATOM 970 C C . ASN A 1 126 ? 29.220 27.922 50.031 1.00 59.33 126 ASN A C 1
ATOM 971 O O . ASN A 1 126 ? 28.503 27.803 51.019 1.00 59.94 126 ASN A O 1
ATOM 976 N N . GLY A 1 127 ? 30.505 27.605 50.049 1.00 59.88 127 GLY A N 1
ATOM 977 C CA . GLY A 1 127 ? 31.138 27.118 51.259 1.00 60.43 127 GLY A CA 1
ATOM 978 C C . GLY A 1 127 ? 31.062 25.616 51.380 1.00 61.14 127 GLY A C 1
ATOM 979 O O . GLY A 1 127 ? 31.159 25.076 52.479 1.00 61.20 127 GLY A O 1
ATOM 980 N N . ARG A 1 128 ? 30.864 24.938 50.252 1.00 61.81 128 ARG A N 1
ATOM 981 C CA . ARG A 1 128 ? 30.963 23.480 50.206 1.00 62.62 128 ARG A CA 1
ATOM 982 C C . ARG A 1 128 ? 31.672 22.983 48.935 1.00 62.31 128 ARG A C 1
ATOM 983 O O . ARG A 1 128 ? 31.940 23.766 48.025 1.00 62.43 128 ARG A O 1
ATOM 991 N N . PRO A 1 129 ? 32.014 21.683 48.888 1.00 61.43 129 PRO A N 1
ATOM 992 C CA . PRO A 1 129 ? 32.794 21.181 47.768 1.00 60.79 129 PRO A CA 1
ATOM 993 C C . PRO A 1 129 ? 31.915 20.907 46.568 1.00 60.12 129 PRO A C 1
ATOM 994 O O . PRO A 1 129 ? 31.500 19.776 46.359 1.00 60.36 129 PRO A O 1
ATOM 998 N N . GLU A 1 130 ? 31.660 21.931 45.771 1.00 59.46 130 GLU A N 1
ATOM 999 C CA . GLU A 1 130 ? 30.712 21.817 44.681 1.00 59.43 130 GLU A CA 1
ATOM 1000 C C . GLU A 1 130 ? 31.206 20.923 43.569 1.00 58.70 130 GLU A C 1
ATOM 1001 O O . GLU A 1 130 ? 30.413 20.344 42.826 1.00 58.58 130 GLU A O 1
ATOM 1007 N N . GLY A 1 131 ? 32.521 20.816 43.447 1.00 58.41 131 GLY A N 1
ATOM 1008 C CA . GLY A 1 131 ? 33.097 19.943 42.446 1.00 58.37 131 GLY A CA 1
ATOM 1009 C C . GLY A 1 131 ? 32.787 18.480 42.725 1.00 58.55 131 GLY A C 1
ATOM 1010 O O . GLY A 1 131 ? 32.717 17.668 41.802 1.00 59.17 131 GLY A O 1
ATOM 1011 N N . LEU A 1 132 ? 32.608 18.121 43.993 1.00 57.98 132 LEU A N 1
ATOM 1012 C CA . LEU A 1 132 ? 32.445 16.711 44.321 1.00 57.69 132 LEU A CA 1
ATOM 1013 C C . LEU A 1 132 ? 31.191 16.173 43.658 1.00 57.95 132 LEU A C 1
ATOM 1014 O O . LEU A 1 132 ? 31.038 14.977 43.485 1.00 58.00 132 LEU A O 1
ATOM 1019 N N . LYS A 1 133 ? 30.301 17.069 43.258 1.00 58.88 133 LYS A N 1
ATOM 1020 C CA . LYS A 1 133 ? 28.999 16.640 42.769 1.00 59.86 133 LYS A CA 1
ATOM 1021 C C . LYS A 1 133 ? 29.121 15.953 41.421 1.00 60.32 133 LYS A C 1
ATOM 1022 O O . LYS A 1 133 ? 28.179 15.326 40.949 1.00 60.67 133 LYS A O 1
ATOM 1028 N N . VAL A 1 134 ? 30.279 16.066 40.790 1.00 60.45 134 VAL A N 1
ATOM 1029 C CA . VAL A 1 134 ? 30.449 15.396 39.520 1.00 60.82 134 VAL A CA 1
ATOM 1030 C C . VAL A 1 134 ? 30.780 13.936 39.743 1.00 61.64 134 VAL A C 1
ATOM 1031 O O . VAL A 1 134 ? 30.913 13.164 38.796 1.00 62.16 134 VAL A O 1
ATOM 1035 N N . PHE A 1 135 ? 30.923 13.559 41.006 1.00 61.78 135 PHE A N 1
ATOM 1036 C CA . PHE A 1 135 ? 31.032 12.158 41.363 1.00 61.70 135 PHE A CA 1
ATOM 1037 C C . PHE A 1 135 ? 29.770 11.760 42.102 1.00 62.23 135 PHE A C 1
ATOM 1038 O O . PHE A 1 135 ? 29.022 10.898 41.656 1.00 62.74 135 PHE A O 1
ATOM 1046 N N . GLY A 1 136 ? 29.509 12.411 43.222 1.00 61.97 136 GLY A N 1
ATOM 1047 C CA . GLY A 1 136 ? 28.281 12.146 43.933 1.00 61.64 136 GLY A CA 1
ATOM 1048 C C . GLY A 1 136 ? 27.912 13.287 44.844 1.00 61.86 136 GLY A C 1
ATOM 1049 O O . GLY A 1 136 ? 28.359 14.423 44.664 1.00 61.68 136 GLY A O 1
ATOM 1050 N N . GLU A 1 137 ? 27.119 12.963 45.859 1.00 62.22 137 GLU A N 1
ATOM 1051 C CA . GLU A 1 137 ? 26.465 13.973 46.667 1.00 62.56 137 GLU A CA 1
ATOM 1052 C C . GLU A 1 137 ? 26.771 13.839 48.157 1.00 61.96 137 GLU A C 1
ATOM 1053 O O . GLU A 1 137 ? 25.960 14.205 48.996 1.00 61.47 137 GLU A O 1
ATOM 1059 N N . TRP A 1 138 ? 27.955 13.332 48.476 1.00 62.14 138 TRP A N 1
ATOM 1060 C CA . TRP A 1 138 ? 28.421 13.301 49.865 1.00 62.44 138 TRP A CA 1
ATOM 1061 C C . TRP A 1 138 ? 28.838 14.691 50.350 1.00 62.33 138 TRP A C 1
ATOM 1062 O O . TRP A 1 138 ? 29.237 15.541 49.550 1.00 62.53 138 TRP A O 1
ATOM 1073 N N . PRO A 1 139 ? 28.780 14.911 51.673 1.00 61.54 139 PRO A N 1
ATOM 1074 C CA . PRO A 1 139 ? 29.194 16.167 52.324 1.00 60.80 139 PRO A CA 1
ATOM 1075 C C . PRO A 1 139 ? 30.696 16.459 52.153 1.00 59.86 139 PRO A C 1
ATOM 1076 O O . PRO A 1 139 ? 31.131 17.615 52.209 1.00 59.21 139 PRO A O 1
ATOM 1080 N N . THR A 1 140 ? 31.477 15.402 51.958 1.00 59.62 140 THR A N 1
ATOM 1081 C CA . THR A 1 140 ? 32.910 15.532 51.825 1.00 59.15 140 THR A CA 1
ATOM 1082 C C . THR A 1 140 ? 33.433 14.355 51.037 1.00 58.96 140 THR A C 1
ATOM 1083 O O . THR A 1 140 ? 32.752 13.359 50.871 1.00 58.33 140 THR A O 1
ATOM 1087 N N . ILE A 1 141 ? 34.642 14.498 50.522 1.00 59.87 141 ILE A N 1
ATOM 1088 C CA . ILE A 1 141 ? 35.258 13.480 49.689 1.00 60.69 141 ILE A CA 1
ATOM 1089 C C . ILE A 1 141 ? 35.671 12.342 50.613 1.00 62.68 141 ILE A C 1
ATOM 1090 O O . ILE A 1 141 ? 35.819 11.191 50.209 1.00 62.67 141 ILE A O 1
ATOM 1095 N N . TYR A 1 142 ? 35.849 12.690 51.879 1.00 64.39 142 TYR A N 1
ATOM 1096 C CA . TYR A 1 142 ? 36.219 11.720 52.892 1.00 65.12 142 TYR A CA 1
ATOM 1097 C C . TYR A 1 142 ? 35.140 10.669 52.973 1.00 65.74 142 TYR A C 1
ATOM 1098 O O . TYR A 1 142 ? 35.426 9.472 52.932 1.00 66.46 142 TYR A O 1
ATOM 1107 N N . GLU A 1 143 ? 33.895 11.109 53.033 1.00 65.88 143 GLU A N 1
ATOM 1108 C CA . GLU A 1 143 ? 32.802 10.171 53.174 1.00 66.23 143 GLU A CA 1
ATOM 1109 C C . GLU A 1 143 ? 32.509 9.458 51.857 1.00 66.62 143 GLU A C 1
ATOM 1110 O O . GLU A 1 143 ? 32.022 8.339 51.854 1.00 67.36 143 GLU A O 1
ATOM 1116 N N . GLY A 1 144 ? 32.821 10.073 50.729 1.00 66.44 144 GLY A N 1
ATOM 1117 C CA . GLY A 1 144 ? 32.435 9.466 49.466 1.00 66.64 144 GLY A CA 1
ATOM 1118 C C . GLY A 1 144 ? 33.528 8.603 48.894 1.00 67.18 144 GLY A C 1
ATOM 1119 O O . GLY A 1 144 ? 33.365 7.975 47.846 1.00 66.88 144 GLY A O 1
ATOM 1120 N N . LEU A 1 145 ? 34.648 8.574 49.601 1.00 68.39 145 LEU A N 1
ATOM 1121 C CA . LEU A 1 145 ? 35.894 8.048 49.059 1.00 69.49 145 LEU A CA 1
ATOM 1122 C C . LEU A 1 145 ? 35.752 6.609 48.570 1.00 69.75 145 LEU A C 1
ATOM 1123 O O . LEU A 1 145 ? 36.051 6.294 47.417 1.00 70.14 145 LEU A O 1
ATOM 1128 N N . SER A 1 146 ? 35.277 5.740 49.444 1.00 69.61 146 SER A N 1
ATOM 1129 C CA . SER A 1 146 ? 35.148 4.332 49.103 1.00 69.65 146 SER A CA 1
ATOM 1130 C C . SER A 1 146 ? 34.263 4.100 47.882 1.00 69.27 146 SER A C 1
ATOM 1131 O O . SER A 1 146 ? 33.985 2.957 47.503 1.00 68.99 146 SER A O 1
ATOM 1134 N N . GLN A 1 147 ? 33.835 5.187 47.252 1.00 69.20 147 GLN A N 1
ATOM 1135 C CA . GLN A 1 147 ? 32.852 5.078 46.170 1.00 68.73 147 GLN A CA 1
ATOM 1136 C C . GLN A 1 147 ? 33.266 5.738 44.879 1.00 67.72 147 GLN A C 1
ATOM 1137 O O . GLN A 1 147 ? 32.559 5.647 43.872 1.00 67.54 147 GLN A O 1
ATOM 1143 N N . LEU A 1 148 ? 34.406 6.410 44.907 1.00 66.89 148 LEU A N 1
ATOM 1144 C CA . LEU A 1 148 ? 34.937 6.990 43.696 1.00 66.24 148 LEU A CA 1
ATOM 1145 C C . LEU A 1 148 ? 35.494 5.862 42.838 1.00 65.60 148 LEU A C 1
ATOM 1146 O O . LEU A 1 148 ? 35.802 4.788 43.352 1.00 65.58 148 LEU A O 1
ATOM 1151 N N . PRO A 1 149 ? 35.575 6.082 41.521 1.00 65.08 149 PRO A N 1
ATOM 1152 C CA . PRO A 1 149 ? 36.161 5.113 40.583 1.00 64.96 149 PRO A CA 1
ATOM 1153 C C . PRO A 1 149 ? 37.582 4.627 40.945 1.00 65.50 149 PRO A C 1
ATOM 1154 O O . PRO A 1 149 ? 38.306 5.267 41.737 1.00 64.67 149 PRO A O 1
ATOM 1158 N N . GLU A 1 150 ? 37.964 3.489 40.365 1.00 66.52 150 GLU A N 1
ATOM 1159 C CA . GLU A 1 150 ? 39.283 2.924 40.600 1.00 67.43 150 GLU A CA 1
ATOM 1160 C C . GLU A 1 150 ? 40.320 4.015 40.481 1.00 66.16 150 GLU A C 1
ATOM 1161 O O . GLU A 1 150 ? 41.023 4.346 41.431 1.00 65.96 150 GLU A O 1
ATOM 1167 N N . GLN A 1 151 ? 40.411 4.555 39.274 1.00 65.43 151 GLN A N 1
ATOM 1168 C CA . GLN A 1 151 ? 41.478 5.464 38.918 1.00 64.47 151 GLN A CA 1
ATOM 1169 C C . GLN A 1 151 ? 41.483 6.671 39.830 1.00 63.40 151 GLN A C 1
ATOM 1170 O O . GLN A 1 151 ? 42.550 7.093 40.284 1.00 63.69 151 GLN A O 1
ATOM 1176 N N . VAL A 1 152 ? 40.300 7.227 40.096 1.00 62.16 152 VAL A N 1
ATOM 1177 C CA . VAL A 1 152 ? 40.172 8.351 41.018 1.00 61.61 152 VAL A CA 1
ATOM 1178 C C . VAL A 1 152 ? 40.728 8.015 42.404 1.00 62.30 152 VAL A C 1
ATOM 1179 O O . VAL A 1 152 ? 41.425 8.824 43.021 1.00 62.47 152 VAL A O 1
ATOM 1183 N N . GLN A 1 153 ? 40.426 6.815 42.893 1.00 62.73 153 GLN A N 1
ATOM 1184 C CA . GLN A 1 153 ? 40.943 6.367 44.188 1.00 62.53 153 GLN A CA 1
ATOM 1185 C C . GLN A 1 153 ? 42.461 6.224 44.176 1.00 62.66 153 GLN A C 1
ATOM 1186 O O . GLN A 1 153 ? 43.162 6.752 45.057 1.00 63.27 153 GLN A O 1
ATOM 1192 N N . LYS A 1 154 ? 42.949 5.493 43.178 1.00 61.72 154 LYS A N 1
ATOM 1193 C CA . LYS A 1 154 ? 44.365 5.421 42.856 1.00 61.45 154 LYS A CA 1
ATOM 1194 C C . LYS A 1 154 ? 45.087 6.779 42.937 1.00 61.96 154 LYS A C 1
ATOM 1195 O O . LYS A 1 154 ? 46.063 6.922 43.667 1.00 63.64 154 LYS A O 1
ATOM 1201 N N . SER A 1 155 ? 44.634 7.783 42.192 1.00 60.55 155 SER A N 1
ATOM 1202 C CA . SER A 1 155 ? 45.335 9.058 42.196 1.00 59.15 155 SER A CA 1
ATOM 1203 C C . SER A 1 155 ? 45.200 9.780 43.509 1.00 59.32 155 SER A C 1
ATOM 1204 O O . SER A 1 155 ? 46.159 10.394 43.962 1.00 60.28 155 SER A O 1
ATOM 1207 N N . TRP A 1 156 ? 44.021 9.723 44.127 1.00 58.40 156 TRP A N 1
ATOM 1208 C CA . TRP A 1 156 ? 43.838 10.355 45.426 1.00 57.53 156 TRP A CA 1
ATOM 1209 C C . TRP A 1 156 ? 44.802 9.765 46.459 1.00 57.41 156 TRP A C 1
ATOM 1210 O O . TRP A 1 156 ? 45.455 10.500 47.179 1.00 56.77 156 TRP A O 1
ATOM 1221 N N . PHE A 1 157 ? 44.876 8.434 46.536 1.00 58.17 157 PHE A N 1
ATOM 1222 C CA . PHE A 1 157 ? 45.783 7.762 47.480 1.00 58.73 157 PHE A CA 1
ATOM 1223 C C . PHE A 1 157 ? 47.249 8.100 47.260 1.00 59.78 157 PHE A C 1
ATOM 1224 O O . PHE A 1 157 ? 48.005 8.270 48.223 1.00 60.06 157 PHE A O 1
ATOM 1232 N N . GLY A 1 158 ? 47.651 8.175 45.992 1.00 60.08 158 GLY A N 1
ATOM 1233 C CA . GLY A 1 158 ? 48.976 8.667 45.646 1.00 60.08 158 GLY A CA 1
ATOM 1234 C C . GLY A 1 158 ? 49.189 10.057 46.198 1.00 60.56 158 GLY A C 1
ATOM 1235 O O . GLY A 1 158 ? 50.209 10.333 46.822 1.00 61.09 158 GLY A O 1
ATOM 1236 N N . PHE A 1 159 ? 48.234 10.955 45.978 1.00 60.83 159 PHE A N 1
ATOM 1237 C CA . PHE A 1 159 ? 48.382 12.295 46.522 1.00 61.04 159 PHE A CA 1
ATOM 1238 C C . PHE A 1 159 ? 48.476 12.235 48.051 1.00 61.17 159 PHE A C 1
ATOM 1239 O O . PHE A 1 159 ? 49.347 12.814 48.664 1.00 60.99 159 PHE A O 1
ATOM 1247 N N . ASP A 1 160 ? 47.576 11.492 48.661 1.00 62.04 160 ASP A N 1
ATOM 1248 C CA . ASP A 1 160 ? 47.501 11.440 50.092 1.00 62.92 160 ASP A CA 1
ATOM 1249 C C . ASP A 1 160 ? 48.799 10.944 50.731 1.00 63.22 160 ASP A C 1
ATOM 1250 O O . ASP A 1 160 ? 49.206 11.408 51.792 1.00 63.92 160 ASP A O 1
ATOM 1255 N N . HIS A 1 161 ? 49.431 9.987 50.072 1.00 62.68 161 HIS A N 1
ATOM 1256 C CA . HIS A 1 161 ? 50.682 9.399 50.504 1.00 61.71 161 HIS A CA 1
ATOM 1257 C C . HIS A 1 161 ? 51.878 10.333 50.258 1.00 62.47 161 HIS A C 1
ATOM 1258 O O . HIS A 1 161 ? 52.710 10.571 51.135 1.00 62.21 161 HIS A O 1
ATOM 1265 N N . PHE A 1 162 ? 51.967 10.861 49.045 1.00 63.23 162 PHE A N 1
ATOM 1266 C CA . PHE A 1 162 ? 53.109 11.663 48.675 1.00 63.43 162 PHE A CA 1
ATOM 1267 C C . PHE A 1 162 ? 53.297 12.835 49.626 1.00 63.43 162 PHE A C 1
ATOM 1268 O O . PHE A 1 162 ? 54.416 13.257 49.859 1.00 62.92 162 PHE A O 1
ATOM 1276 N N . TYR A 1 163 ? 52.202 13.369 50.151 1.00 64.70 163 TYR A N 1
ATOM 1277 C CA . TYR A 1 163 ? 52.249 14.561 50.995 1.00 66.59 163 TYR A CA 1
ATOM 1278 C C . TYR A 1 163 ? 52.132 14.242 52.462 1.00 69.82 163 TYR A C 1
ATOM 1279 O O . TYR A 1 163 ? 52.031 15.143 53.285 1.00 70.31 163 TYR A O 1
ATOM 1288 N N . SER A 1 164 ? 52.114 12.967 52.800 1.00 72.75 164 SER A N 1
ATOM 1289 C CA . SER A 1 164 ? 51.862 12.593 54.168 1.00 76.18 164 SER A CA 1
ATOM 1290 C C . SER A 1 164 ? 53.046 11.802 54.561 1.00 79.41 164 SER A C 1
ATOM 1291 O O . SER A 1 164 ? 53.810 12.198 55.436 1.00 79.95 164 SER A O 1
ATOM 1294 N N . ASP A 1 165 ? 53.211 10.685 53.871 1.00 82.60 165 ASP A N 1
ATOM 1295 C CA . ASP A 1 165 ? 54.335 9.786 54.107 1.00 85.83 165 ASP A CA 1
ATOM 1296 C C . ASP A 1 165 ? 55.591 10.538 54.559 1.00 88.35 165 ASP A C 1
ATOM 1297 O O . ASP A 1 165 ? 55.540 11.720 54.928 1.00 89.08 165 ASP A O 1
ATOM 1302 N N . GLN A 1 166 ? 56.716 9.835 54.517 1.00 89.64 166 GLN A N 1
ATOM 1303 C CA . GLN A 1 166 ? 57.973 10.413 54.930 1.00 90.98 166 GLN A CA 1
ATOM 1304 C C . GLN A 1 166 ? 58.909 9.387 55.566 1.00 91.74 166 GLN A C 1
ATOM 1305 O O . GLN A 1 166 ? 59.271 8.386 54.929 1.00 91.76 166 GLN A O 1
ATOM 1311 N N . SER A 1 167 ? 59.307 9.631 56.817 1.00 92.06 167 SER A N 1
ATOM 1312 C CA . SER A 1 167 ? 60.361 8.804 57.388 1.00 91.95 167 SER A CA 1
ATOM 1313 C C . SER A 1 167 ? 60.406 8.382 58.879 1.00 91.65 167 SER A C 1
ATOM 1314 O O . SER A 1 167 ? 59.564 7.608 59.301 1.00 92.10 167 SER A O 1
ATOM 1317 N N . PHE A 1 168 ? 61.154 9.045 59.751 1.00 90.59 168 PHE A N 1
ATOM 1318 C CA . PHE A 1 168 ? 60.570 10.106 60.510 1.00 89.07 168 PHE A CA 1
ATOM 1319 C C . PHE A 1 168 ? 61.597 10.526 61.578 1.00 87.42 168 PHE A C 1
ATOM 1320 O O . PHE A 1 168 ? 61.251 10.794 62.740 1.00 86.99 168 PHE A O 1
ATOM 1328 N N . GLY A 1 169 ? 62.869 10.544 61.195 1.00 86.18 169 GLY A N 1
ATOM 1329 C CA . GLY A 1 169 ? 63.934 10.768 62.155 1.00 85.05 169 GLY A CA 1
ATOM 1330 C C . GLY A 1 169 ? 63.758 12.043 62.950 1.00 84.25 169 GLY A C 1
ATOM 1331 O O . GLY A 1 169 ? 63.419 12.025 64.139 1.00 84.16 169 GLY A O 1
ATOM 1332 N N . LYS A 1 170 ? 64.025 13.171 62.310 1.00 83.46 170 LYS A N 1
ATOM 1333 C CA . LYS A 1 170 ? 63.852 14.423 63.002 1.00 83.04 170 LYS A CA 1
ATOM 1334 C C . LYS A 1 170 ? 62.698 14.244 63.985 1.00 81.80 170 LYS A C 1
ATOM 1335 O O . LYS A 1 170 ? 62.896 14.209 65.192 1.00 81.11 170 LYS A O 1
ATOM 1341 N N . ALA A 1 171 ? 61.491 14.109 63.444 1.00 81.45 171 ALA A N 1
ATOM 1342 C CA . ALA A 1 171 ? 60.263 13.979 64.250 1.00 80.66 171 ALA A CA 1
ATOM 1343 C C . ALA A 1 171 ? 60.366 12.982 65.406 1.00 80.04 171 ALA A C 1
ATOM 1344 O O . ALA A 1 171 ? 60.013 13.289 66.549 1.00 79.64 171 ALA A O 1
ATOM 1346 N N . LEU A 1 172 ? 60.827 11.776 65.095 1.00 79.91 172 LEU A N 1
ATOM 1347 C CA . LEU A 1 172 ? 60.976 10.730 66.101 1.00 79.72 172 LEU A CA 1
ATOM 1348 C C . LEU A 1 172 ? 61.835 11.195 67.285 1.00 80.07 172 LEU A C 1
ATOM 1349 O O . LEU A 1 172 ? 61.394 11.196 68.436 1.00 80.01 172 LEU A O 1
ATOM 1354 N N . GLU A 1 173 ? 63.062 11.610 66.990 1.00 80.49 173 GLU A N 1
ATOM 1355 C CA . GLU A 1 173 ? 64.015 11.978 68.029 1.00 80.61 173 GLU A CA 1
ATOM 1356 C C . GLU A 1 173 ? 63.544 13.162 68.878 1.00 79.71 173 GLU A C 1
ATOM 1357 O O . GLU A 1 173 ? 63.975 13.317 70.029 1.00 80.08 173 GLU A O 1
ATOM 1363 N N . ILE A 1 174 ? 62.653 13.981 68.324 1.00 78.56 174 ILE A N 1
ATOM 1364 C CA . ILE A 1 174 ? 62.070 15.106 69.058 1.00 77.87 174 ILE A CA 1
ATOM 1365 C C . ILE A 1 174 ? 61.033 14.671 70.089 1.00 78.30 174 ILE A C 1
ATOM 1366 O O . ILE A 1 174 ? 61.124 15.027 71.267 1.00 78.04 174 ILE A O 1
ATOM 1371 N N . VAL A 1 175 ? 60.039 13.912 69.619 1.00 78.79 175 VAL A N 1
ATOM 1372 C CA . VAL A 1 175 ? 58.889 13.486 70.422 1.00 78.85 175 VAL A CA 1
ATOM 1373 C C . VAL A 1 175 ? 59.322 12.610 71.581 1.00 79.00 175 VAL A C 1
ATOM 1374 O O . VAL A 1 175 ? 58.706 12.616 72.659 1.00 78.30 175 VAL A O 1
ATOM 1378 N N . PHE A 1 176 ? 60.386 11.853 71.343 1.00 79.93 176 PHE A N 1
ATOM 1379 C CA . PHE A 1 176 ? 60.852 10.889 72.320 1.00 81.37 176 PHE A CA 1
ATOM 1380 C C . PHE A 1 176 ? 61.917 11.454 73.240 1.00 82.26 176 PHE A C 1
ATOM 1381 O O . PHE A 1 176 ? 62.327 10.810 74.220 1.00 82.32 176 PHE A O 1
ATOM 1389 N N . SER A 1 177 ? 62.349 12.671 72.914 1.00 82.53 177 SER A N 1
ATOM 1390 C CA . SER A 1 177 ? 63.198 13.452 73.791 1.00 82.18 177 SER A CA 1
ATOM 1391 C C . SER A 1 177 ? 62.476 13.655 75.122 1.00 81.93 177 SER A C 1
ATOM 1392 O O . SER A 1 177 ? 63.107 13.922 76.140 1.00 82.09 177 SER A O 1
ATOM 1395 N N . HIS A 1 178 ? 61.153 13.533 75.113 1.00 81.48 178 HIS A N 1
ATOM 1396 C CA . HIS A 1 178 ? 60.390 13.629 76.350 1.00 81.48 178 HIS A CA 1
ATOM 1397 C C . HIS A 1 178 ? 59.986 12.270 76.882 1.00 80.61 178 HIS A C 1
ATOM 1398 O O . HIS A 1 178 ? 59.066 12.174 77.690 1.00 80.33 178 HIS A O 1
ATOM 1405 N N . HIS A 1 179 ? 60.669 11.225 76.423 1.00 80.16 179 HIS A N 1
ATOM 1406 C CA . HIS A 1 179 ? 60.380 9.857 76.852 1.00 80.18 179 HIS A CA 1
ATOM 1407 C C . HIS A 1 179 ? 58.895 9.664 77.234 1.00 79.24 179 HIS A C 1
ATOM 1408 O O . HIS A 1 179 ? 58.563 9.622 78.417 1.00 79.16 179 HIS A O 1
ATOM 1415 N N . PRO A 1 180 ? 57.997 9.541 76.237 1.00 78.41 180 PRO A N 1
ATOM 1416 C CA . PRO A 1 180 ? 56.580 9.426 76.553 1.00 77.86 180 PRO A CA 1
ATOM 1417 C C . PRO A 1 180 ? 56.108 7.978 76.720 1.00 77.38 180 PRO A C 1
ATOM 1418 O O . PRO A 1 180 ? 56.744 7.040 76.228 1.00 77.27 180 PRO A O 1
ATOM 1422 N N . LYS A 1 181 ? 54.985 7.816 77.410 1.00 76.85 181 LYS A N 1
ATOM 1423 C CA . LYS A 1 181 ? 54.470 6.502 77.781 1.00 76.23 181 LYS A CA 1
ATOM 1424 C C . LYS A 1 181 ? 53.440 6.052 76.751 1.00 74.70 181 LYS A C 1
ATOM 1425 O O . LYS A 1 181 ? 53.482 4.929 76.235 1.00 74.41 181 LYS A O 1
ATOM 1431 N N . ARG A 1 182 ? 52.523 6.965 76.453 1.00 73.28 182 ARG A N 1
ATOM 1432 C CA . ARG A 1 182 ? 51.385 6.674 75.610 1.00 71.43 182 ARG A CA 1
ATOM 1433 C C . ARG A 1 182 ? 51.108 7.823 74.657 1.00 70.33 182 ARG A C 1
ATOM 1434 O O . ARG A 1 182 ? 50.584 8.863 75.049 1.00 70.23 182 ARG A O 1
ATOM 1442 N N . LEU A 1 183 ? 51.469 7.619 73.400 1.00 69.23 183 LEU A N 1
ATOM 1443 C CA . LEU A 1 183 ? 51.204 8.584 72.354 1.00 67.90 183 LEU A CA 1
ATOM 1444 C C . LEU A 1 183 ? 49.812 8.287 71.791 1.00 66.48 183 LEU A C 1
ATOM 1445 O O . LEU A 1 183 ? 49.481 7.132 71.517 1.00 66.21 183 LEU A O 1
ATOM 1450 N N . LEU A 1 184 ? 48.992 9.328 71.656 1.00 65.16 184 LEU A N 1
ATOM 1451 C CA . LEU A 1 184 ? 47.683 9.198 71.025 1.00 63.62 184 LEU A CA 1
ATOM 1452 C C . LEU A 1 184 ? 47.766 9.859 69.689 1.00 62.56 184 LEU A C 1
ATOM 1453 O O . LEU A 1 184 ? 47.887 11.079 69.598 1.00 62.81 184 LEU A O 1
ATOM 1458 N N . ASP A 1 185 ? 47.701 9.054 68.643 1.00 61.05 185 ASP A N 1
ATOM 1459 C CA . ASP A 1 185 ? 47.825 9.576 67.303 1.00 58.83 185 ASP A CA 1
ATOM 1460 C C . ASP A 1 185 ? 46.462 9.718 66.635 1.00 58.07 185 ASP A C 1
ATOM 1461 O O . ASP A 1 185 ? 45.828 8.745 66.244 1.00 58.12 185 ASP A O 1
ATOM 1466 N N . ILE A 1 186 ? 46.011 10.952 66.534 1.00 57.75 186 ILE A N 1
ATOM 1467 C CA . ILE A 1 186 ? 44.699 11.260 66.021 1.00 57.72 186 ILE A CA 1
ATOM 1468 C C . ILE A 1 186 ? 44.705 11.365 64.503 1.00 58.26 186 ILE A C 1
ATOM 1469 O O . ILE A 1 186 ? 45.160 12.371 63.962 1.00 58.19 186 ILE A O 1
ATOM 1474 N N . GLY A 1 187 ? 44.205 10.338 63.818 1.00 58.67 187 GLY A N 1
ATOM 1475 C CA . GLY A 1 187 ? 44.026 10.407 62.367 1.00 59.35 187 GLY A CA 1
ATOM 1476 C C . GLY A 1 187 ? 45.081 9.727 61.491 1.00 60.29 187 GLY A C 1
ATOM 1477 O O . GLY A 1 187 ? 44.998 9.787 60.264 1.00 60.60 187 GLY A O 1
ATOM 1478 N N . GLY A 1 188 ? 46.070 9.078 62.102 1.00 60.46 188 GLY A N 1
ATOM 1479 C CA . GLY A 1 188 ? 47.098 8.383 61.336 1.00 60.82 188 GLY A CA 1
ATOM 1480 C C . GLY A 1 188 ? 46.619 7.007 60.917 1.00 61.52 188 GLY A C 1
ATOM 1481 O O . GLY A 1 188 ? 47.091 5.981 61.442 1.00 61.24 188 GLY A O 1
ATOM 1482 N N . ASN A 1 189 ? 45.690 6.985 59.960 1.00 61.99 189 ASN A N 1
ATOM 1483 C CA . ASN A 1 189 ? 44.954 5.768 59.605 1.00 62.60 189 ASN A CA 1
ATOM 1484 C C . ASN A 1 189 ? 45.750 4.721 58.820 1.00 62.81 189 ASN A C 1
ATOM 1485 O O . ASN A 1 189 ? 45.209 3.696 58.394 1.00 62.73 189 ASN A O 1
ATOM 1490 N N . THR A 1 190 ? 47.039 4.979 58.645 1.00 63.05 190 THR A N 1
ATOM 1491 C CA . THR A 1 190 ? 47.942 4.029 57.997 1.00 63.03 190 THR A CA 1
ATOM 1492 C C . THR A 1 190 ? 48.820 3.306 59.031 1.00 62.62 190 THR A C 1
ATOM 1493 O O . THR A 1 190 ? 49.258 2.182 58.823 1.00 62.73 190 THR A O 1
ATOM 1497 N N . GLY A 1 191 ? 49.095 3.960 60.144 1.00 62.54 191 GLY A N 1
ATOM 1498 C CA . GLY A 1 191 ? 49.914 3.342 61.177 1.00 62.74 191 GLY A CA 1
ATOM 1499 C C . GLY A 1 191 ? 51.409 3.517 60.985 1.00 62.91 191 GLY A C 1
ATOM 1500 O O . GLY A 1 191 ? 52.195 3.149 61.859 1.00 62.76 191 GLY A O 1
ATOM 1501 N N . LYS A 1 192 ? 51.810 4.091 59.853 1.00 63.03 192 LYS A N 1
ATOM 1502 C CA . LYS A 1 192 ? 53.224 4.324 59.583 1.00 63.33 192 LYS A CA 1
ATOM 1503 C C . LYS A 1 192 ? 53.895 5.077 60.718 1.00 62.40 192 LYS A C 1
ATOM 1504 O O . LYS A 1 192 ? 54.978 4.704 61.161 1.00 62.77 192 LYS A O 1
ATOM 1510 N N . TRP A 1 193 ? 53.260 6.133 61.211 1.00 61.00 193 TRP A N 1
ATOM 1511 C CA . TRP A 1 193 ? 53.865 6.853 62.312 1.00 59.80 193 TRP A CA 1
ATOM 1512 C C . TRP A 1 193 ? 53.983 5.961 63.550 1.00 59.44 193 TRP A C 1
ATOM 1513 O O . TRP A 1 193 ? 55.064 5.816 64.125 1.00 59.21 193 TRP A O 1
ATOM 1524 N N . ALA A 1 194 ? 52.876 5.348 63.950 1.00 59.50 194 ALA A N 1
ATOM 1525 C CA . ALA A 1 194 ? 52.866 4.515 65.146 1.00 59.31 194 ALA A CA 1
ATOM 1526 C C . ALA A 1 194 ? 53.830 3.344 64.984 1.00 59.48 194 ALA A C 1
ATOM 1527 O O . ALA A 1 194 ? 54.417 2.875 65.950 1.00 59.04 194 ALA A O 1
ATOM 1529 N N . THR A 1 195 ? 53.994 2.879 63.751 1.00 60.33 195 THR A N 1
ATOM 1530 C CA . THR A 1 195 ? 54.933 1.810 63.468 1.00 61.33 195 THR A CA 1
ATOM 1531 C C . THR A 1 195 ? 56.314 2.288 63.891 1.00 62.38 195 THR A C 1
ATOM 1532 O O . THR A 1 195 ? 57.008 1.608 64.645 1.00 62.60 195 THR A O 1
ATOM 1536 N N . GLN A 1 196 ? 56.683 3.478 63.410 1.00 63.24 196 GLN A N 1
ATOM 1537 C CA . GLN A 1 196 ? 57.953 4.145 63.717 1.00 64.02 196 GLN A CA 1
ATOM 1538 C C . GLN A 1 196 ? 58.199 4.330 65.192 1.00 64.99 196 GLN A C 1
ATOM 1539 O O . GLN A 1 196 ? 59.305 4.100 65.677 1.00 65.47 196 GLN A O 1
ATOM 1545 N N . CYS A 1 197 ? 57.183 4.792 65.903 1.00 65.91 197 CYS A N 1
ATOM 1546 C CA . CYS A 1 197 ? 57.291 4.938 67.347 1.00 67.51 197 CYS A CA 1
ATOM 1547 C C . CYS A 1 197 ? 57.636 3.615 67.993 1.00 69.04 197 CYS A C 1
ATOM 1548 O O . CYS A 1 197 ? 58.692 3.458 68.609 1.00 69.31 197 CYS A O 1
ATOM 1551 N N . VAL A 1 198 ? 56.691 2.690 67.864 1.00 70.29 198 VAL A N 1
ATOM 1552 C CA . VAL A 1 198 ? 56.798 1.316 68.329 1.00 71.18 198 VAL A CA 1
ATOM 1553 C C . VAL A 1 198 ? 58.202 0.736 68.128 1.00 72.32 198 VAL A C 1
ATOM 1554 O O . VAL A 1 198 ? 58.832 0.259 69.079 1.00 72.41 198 VAL A O 1
ATOM 1558 N N . GLN A 1 199 ? 58.684 0.794 66.883 1.00 73.20 199 GLN A N 1
ATOM 1559 C CA . GLN A 1 199 ? 59.993 0.257 66.508 1.00 73.67 199 GLN A CA 1
ATOM 1560 C C . GLN A 1 199 ? 61.146 1.142 66.978 1.00 74.42 199 GLN A C 1
ATOM 1561 O O . GLN A 1 199 ? 62.306 0.739 66.925 1.00 74.71 199 GLN A O 1
ATOM 1567 N N . TYR A 1 200 ? 60.837 2.352 67.428 1.00 74.78 200 TYR A N 1
ATOM 1568 C CA . TYR A 1 200 ? 61.870 3.232 67.961 1.00 74.71 200 TYR A CA 1
ATOM 1569 C C . TYR A 1 200 ? 62.024 3.053 69.452 1.00 74.11 200 TYR A C 1
ATOM 1570 O O . TYR A 1 200 ? 63.085 2.669 69.905 1.00 74.52 200 TYR A O 1
ATOM 1579 N N . ASN A 1 201 ? 60.980 3.342 70.220 1.00 73.54 201 ASN A N 1
ATOM 1580 C CA . ASN A 1 201 ? 61.000 3.041 71.660 1.00 73.07 201 ASN A CA 1
ATOM 1581 C C . ASN A 1 201 ? 60.209 1.775 71.999 1.00 72.88 201 ASN A C 1
ATOM 1582 O O . ASN A 1 201 ? 59.087 1.591 71.533 1.00 72.46 201 ASN A O 1
ATOM 1587 N N . LYS A 1 202 ? 60.807 0.905 72.814 1.00 73.33 202 LYS A N 1
ATOM 1588 C CA . LYS A 1 202 ? 60.282 -0.458 73.024 1.00 73.31 202 LYS A CA 1
ATOM 1589 C C . LYS A 1 202 ? 59.167 -0.619 74.061 1.00 72.51 202 LYS A C 1
ATOM 1590 O O . LYS A 1 202 ? 58.737 -1.735 74.326 1.00 72.65 202 LYS A O 1
ATOM 1596 N N . GLU A 1 203 ? 58.675 0.468 74.641 1.00 71.69 203 GLU A N 1
ATOM 1597 C CA . GLU A 1 203 ? 57.526 0.327 75.537 1.00 71.00 203 GLU A CA 1
ATOM 1598 C C . GLU A 1 203 ? 56.537 1.497 75.495 1.00 69.33 203 GLU A C 1
ATOM 1599 O O . GLU A 1 203 ? 55.712 1.651 76.403 1.00 68.97 203 GLU A O 1
ATOM 1605 N N . VAL A 1 204 ? 56.620 2.318 74.450 1.00 67.81 204 VAL A N 1
ATOM 1606 C CA . VAL A 1 204 ? 55.593 3.311 74.224 1.00 66.56 204 VAL A CA 1
ATOM 1607 C C . VAL A 1 204 ? 54.420 2.513 73.706 1.00 66.05 204 VAL A C 1
ATOM 1608 O O . VAL A 1 204 ? 54.613 1.529 72.992 1.00 65.81 204 VAL A O 1
ATOM 1612 N N . GLU A 1 205 ? 53.208 2.910 74.075 1.00 65.69 205 GLU A N 1
ATOM 1613 C CA . GLU A 1 205 ? 52.019 2.359 73.440 1.00 65.05 205 GLU A CA 1
ATOM 1614 C C . GLU A 1 205 ? 51.202 3.413 72.718 1.00 63.84 205 GLU A C 1
ATOM 1615 O O . GLU A 1 205 ? 50.794 4.419 73.292 1.00 63.83 205 GLU A O 1
ATOM 1621 N N . VAL A 1 206 ? 50.973 3.165 71.437 1.00 62.96 206 VAL A N 1
ATOM 1622 C CA . VAL A 1 206 ? 50.371 4.160 70.549 1.00 61.62 206 VAL A CA 1
ATOM 1623 C C . VAL A 1 206 ? 48.909 3.840 70.278 1.00 60.15 206 VAL A C 1
ATOM 1624 O O . VAL A 1 206 ? 48.561 2.715 69.937 1.00 59.87 206 VAL A O 1
ATOM 1628 N N . THR A 1 207 ? 48.056 4.840 70.455 1.00 59.31 207 THR A N 1
ATOM 1629 C CA . THR A 1 207 ? 46.635 4.697 70.200 1.00 58.18 207 THR A CA 1
ATOM 1630 C C . THR A 1 207 ? 46.257 5.635 69.085 1.00 57.44 207 THR A C 1
ATOM 1631 O O . THR A 1 207 ? 46.392 6.853 69.225 1.00 57.46 207 THR A O 1
ATOM 1635 N N . ILE A 1 208 ? 45.782 5.059 67.984 1.00 56.71 208 ILE A N 1
ATOM 1636 C CA . ILE A 1 208 ? 45.330 5.816 66.829 1.00 55.77 208 ILE A CA 1
ATOM 1637 C C . ILE A 1 208 ? 43.832 5.992 66.916 1.00 55.46 208 ILE A C 1
ATOM 1638 O O . ILE A 1 208 ? 43.107 5.042 67.153 1.00 55.28 208 ILE A O 1
ATOM 1643 N N . VAL A 1 209 ? 43.377 7.216 66.709 1.00 55.98 209 VAL A N 1
ATOM 1644 C CA . VAL A 1 209 ? 41.964 7.537 66.716 1.00 57.03 209 VAL A CA 1
ATOM 1645 C C . VAL A 1 209 ? 41.496 7.810 65.296 1.00 58.55 209 VAL A C 1
ATOM 1646 O O . VAL A 1 209 ? 42.199 8.450 64.531 1.00 59.20 209 VAL A O 1
ATOM 1650 N N . ASP A 1 210 ? 40.307 7.343 64.936 1.00 59.57 210 ASP A N 1
ATOM 1651 C CA . ASP A 1 210 ? 39.831 7.496 63.570 1.00 60.51 210 ASP A CA 1
ATOM 1652 C C . ASP A 1 210 ? 38.541 6.705 63.403 1.00 61.46 210 ASP A C 1
ATOM 1653 O O . ASP A 1 210 ? 38.160 5.954 64.301 1.00 61.80 210 ASP A O 1
ATOM 1658 N N . LEU A 1 211 ? 37.854 6.868 62.278 1.00 62.21 211 LEU A N 1
ATOM 1659 C CA . LEU A 1 211 ? 36.616 6.133 62.090 1.00 63.78 211 LEU A CA 1
ATOM 1660 C C . LEU A 1 211 ? 36.911 4.653 61.952 1.00 64.51 211 LEU A C 1
ATOM 1661 O O . LEU A 1 211 ? 37.917 4.278 61.350 1.00 63.93 211 LEU A O 1
ATOM 1666 N N . PRO A 1 212 ? 36.024 3.805 62.521 1.00 65.81 212 PRO A N 1
ATOM 1667 C CA . PRO A 1 212 ? 36.200 2.350 62.598 1.00 66.23 212 PRO A CA 1
ATOM 1668 C C . PRO A 1 212 ? 36.542 1.758 61.235 1.00 66.90 212 PRO A C 1
ATOM 1669 O O . PRO A 1 212 ? 37.469 0.962 61.124 1.00 67.32 212 PRO A O 1
ATOM 1673 N N . GLN A 1 213 ? 35.806 2.151 60.203 1.00 67.16 213 GLN A N 1
ATOM 1674 C CA . GLN A 1 213 ? 36.128 1.746 58.831 1.00 67.74 213 GLN A CA 1
ATOM 1675 C C . GLN A 1 213 ? 37.632 1.895 58.557 1.00 66.76 213 GLN A C 1
ATOM 1676 O O . GLN A 1 213 ? 38.260 1.055 57.905 1.00 66.95 213 GLN A O 1
ATOM 1682 N N . GLN A 1 214 ? 38.199 2.963 59.099 1.00 65.55 214 GLN A N 1
ATOM 1683 C CA . GLN A 1 214 ? 39.536 3.402 58.765 1.00 64.47 214 GLN A CA 1
ATOM 1684 C C . GLN A 1 214 ? 40.570 2.630 59.589 1.00 63.40 214 GLN A C 1
ATOM 1685 O O . GLN A 1 214 ? 41.718 2.455 59.177 1.00 63.50 214 GLN A O 1
ATOM 1691 N N . LEU A 1 215 ? 40.142 2.148 60.749 1.00 62.24 215 LEU A N 1
ATOM 1692 C CA . LEU A 1 215 ? 41.001 1.362 61.625 1.00 61.03 215 LEU A CA 1
ATOM 1693 C C . LEU A 1 215 ? 41.031 -0.114 61.246 1.00 59.86 215 LEU A C 1
ATOM 1694 O O . LEU A 1 215 ? 41.930 -0.844 61.671 1.00 59.19 215 LEU A O 1
ATOM 1699 N N . GLU A 1 216 ? 40.054 -0.561 60.452 1.00 59.42 216 GLU A N 1
ATOM 1700 C CA . GLU A 1 216 ? 40.151 -1.905 59.880 1.00 59.13 216 GLU A CA 1
ATOM 1701 C C . GLU A 1 216 ? 41.304 -1.964 58.871 1.00 57.30 216 GLU A C 1
ATOM 1702 O O . GLU A 1 216 ? 42.018 -2.971 58.810 1.00 57.72 216 GLU A O 1
ATOM 1708 N N . MET A 1 217 ? 41.482 -0.894 58.087 1.00 54.61 217 MET A N 1
ATOM 1709 C CA . MET A 1 217 ? 42.630 -0.815 57.190 1.00 53.01 217 MET A CA 1
ATOM 1710 C C . MET A 1 217 ? 43.967 -0.727 57.942 1.00 52.14 217 MET A C 1
ATOM 1711 O O . MET A 1 217 ? 44.929 -1.409 57.581 1.00 52.39 217 MET A O 1
ATOM 1716 N N . MET A 1 218 ? 44.032 0.113 58.979 1.00 50.44 218 MET A N 1
ATOM 1717 C CA . MET A 1 218 ? 45.250 0.224 59.764 1.00 48.10 218 MET A CA 1
ATOM 1718 C C . MET A 1 218 ? 45.675 -1.135 60.269 1.00 49.57 218 MET A C 1
ATOM 1719 O O . MET A 1 218 ? 46.856 -1.453 60.252 1.00 50.20 218 MET A O 1
ATOM 1724 N N . ARG A 1 219 ? 44.728 -1.958 60.715 1.00 50.16 219 ARG A N 1
ATOM 1725 C CA . ARG A 1 219 ? 45.134 -3.278 61.180 1.00 50.22 219 ARG A CA 1
ATOM 1726 C C . ARG A 1 219 ? 45.595 -4.153 60.019 1.00 49.74 219 ARG A C 1
ATOM 1727 O O . ARG A 1 219 ? 46.620 -4.804 60.121 1.00 49.36 219 ARG A O 1
ATOM 1735 N N . LYS A 1 220 ? 44.856 -4.140 58.916 1.00 50.07 220 LYS A N 1
ATOM 1736 C CA . LYS A 1 220 ? 45.301 -4.770 57.667 1.00 50.94 220 LYS A CA 1
ATOM 1737 C C . LYS A 1 220 ? 46.742 -4.373 57.384 1.00 52.16 220 LYS A C 1
ATOM 1738 O O . LYS A 1 220 ? 47.650 -5.192 57.404 1.00 52.39 220 LYS A O 1
ATOM 1744 N N . GLN A 1 221 ? 46.909 -3.087 57.110 1.00 53.20 221 GLN A N 1
ATOM 1745 C CA . GLN A 1 221 ? 48.148 -2.469 56.669 1.00 55.35 221 GLN A CA 1
ATOM 1746 C C . GLN A 1 221 ? 49.309 -2.671 57.634 1.00 55.73 221 GLN A C 1
ATOM 1747 O O . GLN A 1 221 ? 50.466 -2.654 57.239 1.00 56.12 221 GLN A O 1
ATOM 1753 N N . THR A 1 222 ? 48.985 -2.862 58.902 1.00 55.74 222 THR A N 1
ATOM 1754 C CA . THR A 1 222 ? 49.961 -2.872 59.973 1.00 55.48 222 THR A CA 1
ATOM 1755 C C . THR A 1 222 ? 50.203 -4.327 60.420 1.00 56.58 222 THR A C 1
ATOM 1756 O O . THR A 1 222 ? 50.985 -4.605 61.345 1.00 56.40 222 THR A O 1
ATOM 1760 N N . ALA A 1 223 ? 49.538 -5.250 59.721 1.00 57.72 223 ALA A N 1
ATOM 1761 C CA . ALA A 1 223 ? 49.552 -6.683 60.038 1.00 58.72 223 ALA A CA 1
ATOM 1762 C C . ALA A 1 223 ? 50.939 -7.282 60.159 1.00 60.53 223 ALA A C 1
ATOM 1763 O O . ALA A 1 223 ? 51.742 -7.213 59.217 1.00 60.70 223 ALA A O 1
ATOM 1765 N N . GLY A 1 224 ? 51.201 -7.909 61.306 1.00 61.92 224 GLY A N 1
ATOM 1766 C CA . GLY A 1 224 ? 52.495 -8.524 61.559 1.00 63.41 224 GLY A CA 1
ATOM 1767 C C . GLY A 1 224 ? 53.692 -7.639 61.226 1.00 64.96 224 GLY A C 1
ATOM 1768 O O . GLY A 1 224 ? 54.671 -8.113 60.644 1.00 64.97 224 GLY A O 1
ATOM 1769 N N . LEU A 1 225 ? 53.617 -6.350 61.572 1.00 66.11 225 LEU A N 1
ATOM 1770 C CA . LEU A 1 225 ? 54.812 -5.508 61.582 1.00 67.16 225 LEU A CA 1
ATOM 1771 C C . LEU A 1 225 ? 55.483 -5.629 62.962 1.00 68.29 225 LEU A C 1
ATOM 1772 O O . LEU A 1 225 ? 54.914 -6.196 63.892 1.00 68.36 225 LEU A O 1
ATOM 1777 N N . SER A 1 226 ? 56.686 -5.094 63.095 1.00 69.21 226 SER A N 1
ATOM 1778 C CA . SER A 1 226 ? 57.580 -5.515 64.170 1.00 70.13 226 SER A CA 1
ATOM 1779 C C . SER A 1 226 ? 57.293 -5.078 65.619 1.00 70.47 226 SER A C 1
ATOM 1780 O O . SER A 1 226 ? 58.016 -5.483 66.536 1.00 70.69 226 SER A O 1
ATOM 1783 N N . GLY A 1 227 ? 56.275 -4.260 65.850 1.00 70.28 227 GLY A N 1
ATOM 1784 C CA . GLY A 1 227 ? 55.975 -3.861 67.228 1.00 70.11 227 GLY A CA 1
ATOM 1785 C C . GLY A 1 227 ? 54.500 -3.640 67.455 1.00 69.89 227 GLY A C 1
ATOM 1786 O O . GLY A 1 227 ? 54.089 -2.988 68.417 1.00 69.98 227 GLY A O 1
ATOM 1787 N N . SER A 1 228 ? 53.705 -4.212 66.565 1.00 69.43 228 SER A N 1
ATOM 1788 C CA . SER A 1 228 ? 52.303 -3.856 66.441 1.00 68.94 228 SER A CA 1
ATOM 1789 C C . SER A 1 228 ? 51.414 -4.313 67.602 1.00 68.25 228 SER A C 1
ATOM 1790 O O . SER A 1 228 ? 50.239 -3.943 67.655 1.00 68.58 228 SER A O 1
ATOM 1793 N N . GLU A 1 229 ? 51.948 -5.105 68.530 1.00 67.04 229 GLU A N 1
ATOM 1794 C CA . GLU A 1 229 ? 51.134 -5.520 69.674 1.00 66.11 229 GLU A CA 1
ATOM 1795 C C . GLU A 1 229 ? 50.892 -4.308 70.565 1.00 64.63 229 GLU A C 1
ATOM 1796 O O . GLU A 1 229 ? 50.018 -4.323 71.422 1.00 64.53 229 GLU A O 1
ATOM 1802 N N . ARG A 1 230 ? 51.670 -3.253 70.336 1.00 63.50 230 ARG A N 1
ATOM 1803 C CA . ARG A 1 230 ? 51.561 -2.004 71.094 1.00 62.01 230 ARG A CA 1
ATOM 1804 C C . ARG A 1 230 ? 50.874 -0.871 70.315 1.00 60.34 230 ARG A C 1
ATOM 1805 O O . ARG A 1 230 ? 50.934 0.294 70.712 1.00 60.27 230 ARG A O 1
ATOM 1813 N N . ILE A 1 231 ? 50.216 -1.210 69.216 1.00 58.76 231 ILE A N 1
ATOM 1814 C CA . ILE A 1 231 ? 49.456 -0.220 68.477 1.00 57.52 231 ILE A CA 1
ATOM 1815 C C . ILE A 1 231 ? 47.956 -0.474 68.598 1.00 57.41 231 ILE A C 1
ATOM 1816 O O . ILE A 1 231 ? 47.461 -1.546 68.250 1.00 57.30 231 ILE A O 1
ATOM 1821 N N . HIS A 1 232 ? 47.235 0.528 69.086 1.00 57.49 232 HIS A N 1
ATOM 1822 C CA . HIS A 1 232 ? 45.830 0.374 69.417 1.00 57.62 232 HIS A CA 1
ATOM 1823 C C . HIS A 1 232 ? 44.952 1.354 68.695 1.00 58.44 232 HIS A C 1
ATOM 1824 O O . HIS A 1 232 ? 45.321 2.501 68.493 1.00 59.26 232 HIS A O 1
ATOM 1831 N N . GLY A 1 233 ? 43.771 0.901 68.312 1.00 59.04 233 GLY A N 1
ATOM 1832 C CA . GLY A 1 233 ? 42.811 1.774 67.660 1.00 59.64 233 GLY A CA 1
ATOM 1833 C C . GLY A 1 233 ? 41.730 2.178 68.640 1.00 60.24 233 GLY A C 1
ATOM 1834 O O . GLY A 1 233 ? 41.444 1.463 69.592 1.00 60.11 233 GLY A O 1
ATOM 1835 N N . HIS A 1 234 ? 41.130 3.330 68.400 1.00 61.18 234 HIS A N 1
ATOM 1836 C CA . HIS A 1 234 ? 40.023 3.778 69.196 1.00 62.44 234 HIS A CA 1
ATOM 1837 C C . HIS A 1 234 ? 39.062 4.485 68.265 1.00 64.06 234 HIS A C 1
ATOM 1838 O O . HIS A 1 234 ? 39.314 5.609 67.857 1.00 64.44 234 HIS A O 1
ATOM 1845 N N . GLY A 1 235 ? 37.977 3.816 67.900 1.00 65.69 235 GLY A N 1
ATOM 1846 C CA . GLY A 1 235 ? 36.999 4.409 67.009 1.00 67.66 235 GLY A CA 1
ATOM 1847 C C . GLY A 1 235 ? 36.478 5.711 67.582 1.00 69.92 235 GLY A C 1
ATOM 1848 O O . GLY A 1 235 ? 36.340 5.851 68.801 1.00 69.80 235 GLY A O 1
ATOM 1849 N N . ALA A 1 236 ? 36.189 6.664 66.703 1.00 72.16 236 ALA A N 1
ATOM 1850 C CA . ALA A 1 236 ? 35.674 7.950 67.115 1.00 74.90 236 ALA A CA 1
ATOM 1851 C C . ALA A 1 236 ? 35.043 8.601 65.914 1.00 78.28 236 ALA A C 1
ATOM 1852 O O . ALA A 1 236 ? 35.263 8.167 64.787 1.00 78.49 236 ALA A O 1
ATOM 1854 N N . ASN A 1 237 ? 34.264 9.651 66.136 1.00 81.48 237 ASN A N 1
ATOM 1855 C CA . ASN A 1 237 ? 33.744 10.395 65.007 1.00 84.56 237 ASN A CA 1
ATOM 1856 C C . ASN A 1 237 ? 34.257 11.822 64.906 1.00 87.24 237 ASN A C 1
ATOM 1857 O O . ASN A 1 237 ? 33.948 12.536 63.944 1.00 87.59 237 ASN A O 1
ATOM 1862 N N . LEU A 1 238 ? 35.036 12.255 65.887 1.00 89.55 238 LEU A N 1
ATOM 1863 C CA . LEU A 1 238 ? 35.580 13.599 65.795 1.00 91.90 238 LEU A CA 1
ATOM 1864 C C . LEU A 1 238 ? 34.422 14.551 65.486 1.00 93.82 238 LEU A C 1
ATOM 1865 O O . LEU A 1 238 ? 34.478 15.339 64.531 1.00 93.84 238 LEU A O 1
ATOM 1870 N N . LEU A 1 239 ? 33.363 14.443 66.292 1.00 95.45 239 LEU A N 1
ATOM 1871 C CA . LEU A 1 239 ? 32.206 15.345 66.226 1.00 96.91 239 LEU A CA 1
ATOM 1872 C C . LEU A 1 239 ? 31.864 15.903 67.612 1.00 97.90 239 LEU A C 1
ATOM 1873 O O . LEU A 1 239 ? 31.727 15.161 68.594 1.00 97.62 239 LEU A O 1
ATOM 1878 N N . ASP A 1 240 ? 31.724 17.226 67.655 1.00 99.09 240 ASP A N 1
ATOM 1879 C CA . ASP A 1 240 ? 31.762 17.995 68.897 1.00 100.07 240 ASP A CA 1
ATOM 1880 C C . ASP A 1 240 ? 31.337 17.253 70.152 1.00 101.14 240 ASP A C 1
ATOM 1881 O O . ASP A 1 240 ? 31.988 17.371 71.192 1.00 101.39 240 ASP A O 1
ATOM 1886 N N . ARG A 1 241 ? 30.254 16.490 70.067 1.00 101.85 241 ARG A N 1
ATOM 1887 C CA . ARG A 1 241 ? 29.765 15.767 71.234 1.00 102.45 241 ARG A CA 1
ATOM 1888 C C . ARG A 1 241 ? 30.859 14.942 71.918 1.00 102.59 241 ARG A C 1
ATOM 1889 O O . ARG A 1 241 ? 32.041 15.093 71.612 1.00 102.74 241 ARG A O 1
ATOM 1897 N N . ASP A 1 242 ? 30.463 14.072 72.842 1.00 102.53 242 ASP A N 1
ATOM 1898 C CA . ASP A 1 242 ? 31.432 13.273 73.596 1.00 102.48 242 ASP A CA 1
ATOM 1899 C C . ASP A 1 242 ? 32.771 13.203 72.856 1.00 101.80 242 ASP A C 1
ATOM 1900 O O . ASP A 1 242 ? 33.827 13.492 73.430 1.00 101.97 242 ASP A O 1
ATOM 1905 N N . VAL A 1 243 ? 32.734 12.832 71.578 1.00 100.75 243 VAL A N 1
ATOM 1906 C CA . VAL A 1 243 ? 33.982 12.697 70.829 1.00 99.31 243 VAL A CA 1
ATOM 1907 C C . VAL A 1 243 ? 35.131 13.141 71.746 1.00 97.84 243 VAL A C 1
ATOM 1908 O O . VAL A 1 243 ? 36.223 13.481 71.275 1.00 97.85 243 VAL A O 1
ATOM 1912 N N . PRO A 1 244 ? 34.879 13.146 73.068 1.00 96.25 244 PRO A N 1
ATOM 1913 C CA . PRO A 1 244 ? 35.963 13.500 73.965 1.00 94.75 244 PRO A CA 1
ATOM 1914 C C . PRO A 1 244 ? 37.086 12.569 73.597 1.00 92.59 244 PRO A C 1
ATOM 1915 O O . PRO A 1 244 ? 36.829 11.518 73.020 1.00 92.53 244 PRO A O 1
ATOM 1919 N N . PHE A 1 245 ? 38.319 12.936 73.905 1.00 90.51 245 PHE A N 1
ATOM 1920 C CA . PHE A 1 245 ? 39.430 12.113 73.481 1.00 88.43 245 PHE A CA 1
ATOM 1921 C C . PHE A 1 245 ? 39.878 11.230 74.618 1.00 86.60 245 PHE A C 1
ATOM 1922 O O . PHE A 1 245 ? 39.832 11.637 75.773 1.00 86.60 245 PHE A O 1
ATOM 1930 N N . PRO A 1 246 ? 40.309 10.008 74.292 1.00 84.87 246 PRO A N 1
ATOM 1931 C CA . PRO A 1 246 ? 40.866 9.166 75.334 1.00 83.68 246 PRO A CA 1
ATOM 1932 C C . PRO A 1 246 ? 41.702 10.066 76.238 1.00 82.16 246 PRO A C 1
ATOM 1933 O O . PRO A 1 246 ? 41.870 11.249 75.927 1.00 82.45 246 PRO A O 1
ATOM 1937 N N . THR A 1 247 ? 42.233 9.515 77.328 1.00 80.15 247 THR A N 1
ATOM 1938 C CA . THR A 1 247 ? 43.014 10.310 78.274 1.00 78.07 247 THR A CA 1
ATOM 1939 C C . THR A 1 247 ? 44.232 9.575 78.838 1.00 76.24 247 THR A C 1
ATOM 1940 O O . THR A 1 247 ? 44.364 8.359 78.688 1.00 75.99 247 THR A O 1
ATOM 1944 N N . GLY A 1 248 ? 45.126 10.325 79.474 1.00 74.65 248 GLY A N 1
ATOM 1945 C CA . GLY A 1 248 ? 46.316 9.745 80.086 1.00 73.23 248 GLY A CA 1
ATOM 1946 C C . GLY A 1 248 ? 47.437 9.522 79.095 1.00 72.01 248 GLY A C 1
ATOM 1947 O O . GLY A 1 248 ? 48.156 8.518 79.168 1.00 71.89 248 GLY A O 1
ATOM 1948 N N . PHE A 1 249 ? 47.587 10.468 78.166 1.00 70.84 249 PHE A N 1
ATOM 1949 C CA . PHE A 1 249 ? 48.593 10.373 77.113 1.00 69.31 249 PHE A CA 1
ATOM 1950 C C . PHE A 1 249 ? 49.671 11.427 77.288 1.00 68.35 249 PHE A C 1
ATOM 1951 O O . PHE A 1 249 ? 49.376 12.602 77.499 1.00 68.48 249 PHE A O 1
ATOM 1959 N N . ASP A 1 250 ? 50.924 11.007 77.184 1.00 67.23 250 ASP A N 1
ATOM 1960 C CA . ASP A 1 250 ? 52.028 11.927 77.369 1.00 66.66 250 ASP A CA 1
ATOM 1961 C C . ASP A 1 250 ? 52.353 12.700 76.087 1.00 65.27 250 ASP A C 1
ATOM 1962 O O . ASP A 1 250 ? 53.020 13.753 76.127 1.00 65.03 250 ASP A O 1
ATOM 1967 N N . ALA A 1 251 ? 51.859 12.167 74.965 1.00 63.75 251 ALA A N 1
ATOM 1968 C CA . ALA A 1 251 ? 51.989 12.782 73.636 1.00 61.65 251 ALA A CA 1
ATOM 1969 C C . ALA A 1 251 ? 50.667 12.715 72.887 1.00 59.91 251 ALA A C 1
ATOM 1970 O O . ALA A 1 251 ? 49.876 11.777 73.058 1.00 59.95 251 ALA A O 1
ATOM 1972 N N . VAL A 1 252 ? 50.423 13.722 72.062 1.00 57.92 252 VAL A N 1
ATOM 1973 C CA . VAL A 1 252 ? 49.277 13.706 71.183 1.00 56.47 252 VAL A CA 1
ATOM 1974 C C . VAL A 1 252 ? 49.810 14.194 69.850 1.00 56.51 252 VAL A C 1
ATOM 1975 O O . VAL A 1 252 ? 50.609 15.121 69.786 1.00 56.92 252 VAL A O 1
ATOM 1979 N N . TRP A 1 253 ? 49.385 13.554 68.777 1.00 56.13 253 TRP A N 1
ATOM 1980 C CA . TRP A 1 253 ? 50.026 13.749 67.506 1.00 55.17 253 TRP A CA 1
ATOM 1981 C C . TRP A 1 253 ? 48.975 13.862 66.411 1.00 54.48 253 TRP A C 1
ATOM 1982 O O . TRP A 1 253 ? 47.932 13.204 66.465 1.00 54.33 253 TRP A O 1
ATOM 1993 N N . MET A 1 254 ? 49.256 14.711 65.428 1.00 53.73 254 MET A N 1
ATOM 1994 C CA . MET A 1 254 ? 48.315 15.042 64.359 1.00 52.96 254 MET A CA 1
ATOM 1995 C C . MET A 1 254 ? 49.144 15.412 63.150 1.00 53.45 254 MET A C 1
ATOM 1996 O O . MET A 1 254 ? 49.789 16.445 63.141 1.00 53.47 254 MET A O 1
ATOM 2001 N N . SER A 1 255 ? 49.141 14.569 62.131 1.00 54.25 255 SER A N 1
ATOM 2002 C CA . SER A 1 255 ? 49.994 14.807 60.972 1.00 54.80 255 SER A CA 1
ATOM 2003 C C . SER A 1 255 ? 49.175 14.839 59.676 1.00 55.51 255 SER A C 1
ATOM 2004 O O . SER A 1 255 ? 48.362 13.955 59.441 1.00 55.38 255 SER A O 1
ATOM 2007 N N . GLN A 1 256 ? 49.411 15.852 58.842 1.00 56.79 256 GLN A N 1
ATOM 2008 C CA . GLN A 1 256 ? 48.633 16.084 57.608 1.00 58.06 256 GLN A CA 1
ATOM 2009 C C . GLN A 1 256 ? 47.151 15.855 57.854 1.00 59.39 256 GLN A C 1
ATOM 2010 O O . GLN A 1 256 ? 46.371 15.574 56.936 1.00 59.83 256 GLN A O 1
ATOM 2016 N N . PHE A 1 257 ? 46.796 15.947 59.124 1.00 60.29 257 PHE A N 1
ATOM 2017 C CA . PHE A 1 257 ? 45.431 15.801 59.597 1.00 61.32 257 PHE A CA 1
ATOM 2018 C C . PHE A 1 257 ? 44.980 17.228 59.793 1.00 62.47 257 PHE A C 1
ATOM 2019 O O . PHE A 1 257 ? 45.762 18.092 60.272 1.00 63.46 257 PHE A O 1
ATOM 2027 N N . LEU A 1 258 ? 43.759 17.557 59.426 1.00 61.86 258 LEU A N 1
ATOM 2028 C CA . LEU A 1 258 ? 43.355 18.831 59.991 1.00 62.05 258 LEU A CA 1
ATOM 2029 C C . LEU A 1 258 ? 43.780 20.030 59.168 1.00 61.29 258 LEU A C 1
ATOM 2030 O O . LEU A 1 258 ? 43.419 21.139 59.489 1.00 60.81 258 LEU A O 1
ATOM 2035 N N . ASP A 1 259 ? 44.546 19.811 58.111 1.00 61.64 259 ASP A N 1
ATOM 2036 C CA . ASP A 1 259 ? 44.473 20.742 57.008 1.00 61.74 259 ASP A CA 1
ATOM 2037 C C . ASP A 1 259 ? 43.184 20.396 56.251 1.00 61.63 259 ASP A C 1
ATOM 2038 O O . ASP A 1 259 ? 42.777 21.095 55.326 1.00 62.35 259 ASP A O 1
ATOM 2043 N N . CYS A 1 260 ? 42.530 19.313 56.651 1.00 61.15 260 CYS A N 1
ATOM 2044 C CA . CYS A 1 260 ? 41.251 18.999 56.029 1.00 61.98 260 CYS A CA 1
ATOM 2045 C C . CYS A 1 260 ? 40.018 19.389 56.847 1.00 62.26 260 CYS A C 1
ATOM 2046 O O . CYS A 1 260 ? 38.955 18.782 56.689 1.00 62.26 260 CYS A O 1
ATOM 2049 N N . PHE A 1 261 ? 40.166 20.424 57.680 1.00 62.02 261 PHE A N 1
ATOM 2050 C CA . PHE A 1 261 ? 39.074 20.960 58.476 1.00 61.29 261 PHE A CA 1
ATOM 2051 C C . PHE A 1 261 ? 39.113 22.467 58.464 1.00 60.75 261 PHE A C 1
ATOM 2052 O O . PHE A 1 261 ? 40.182 23.053 58.286 1.00 59.98 261 PHE A O 1
ATOM 2060 N N . SER A 1 262 ? 37.941 23.072 58.683 1.00 61.29 262 SER A N 1
ATOM 2061 C CA . SER A 1 262 ? 37.783 24.507 58.935 1.00 62.45 262 SER A CA 1
ATOM 2062 C C . SER A 1 262 ? 38.744 24.990 59.991 1.00 63.31 262 SER A C 1
ATOM 2063 O O . SER A 1 262 ? 39.359 24.201 60.695 1.00 63.71 262 SER A O 1
ATOM 2066 N N . GLU A 1 263 ? 38.844 26.295 60.150 1.00 64.05 263 GLU A N 1
ATOM 2067 C CA . GLU A 1 263 ? 39.484 26.790 61.343 1.00 65.52 263 GLU A CA 1
ATOM 2068 C C . GLU A 1 263 ? 38.554 26.475 62.509 1.00 66.37 263 GLU A C 1
ATOM 2069 O O . GLU A 1 263 ? 38.994 26.078 63.595 1.00 65.86 263 GLU A O 1
ATOM 2075 N N . GLU A 1 264 ? 37.255 26.655 62.279 1.00 67.40 264 GLU A N 1
ATOM 2076 C CA . GLU A 1 264 ? 36.289 26.450 63.352 1.00 67.84 264 GLU A CA 1
ATOM 2077 C C . GLU A 1 264 ? 36.347 25.005 63.793 1.00 67.09 264 GLU A C 1
ATOM 2078 O O . GLU A 1 264 ? 36.345 24.716 64.989 1.00 67.21 264 GLU A O 1
ATOM 2084 N N . GLU A 1 265 ? 36.432 24.097 62.827 1.00 66.05 265 GLU A N 1
ATOM 2085 C CA . GLU A 1 265 ? 36.495 22.685 63.168 1.00 65.13 265 GLU A CA 1
ATOM 2086 C C . GLU A 1 265 ? 37.805 22.389 63.872 1.00 63.77 265 GLU A C 1
ATOM 2087 O O . GLU A 1 265 ? 37.850 21.562 64.788 1.00 63.58 265 GLU A O 1
ATOM 2093 N N . VAL A 1 266 ? 38.866 23.079 63.443 1.00 62.37 266 VAL A N 1
ATOM 2094 C CA . VAL A 1 266 ? 40.215 22.829 63.959 1.00 61.06 266 VAL A CA 1
ATOM 2095 C C . VAL A 1 266 ? 40.374 23.237 65.420 1.00 60.05 266 VAL A C 1
ATOM 2096 O O . VAL A 1 266 ? 41.080 22.586 66.193 1.00 59.64 266 VAL A O 1
ATOM 2100 N N . ILE A 1 267 ? 39.707 24.321 65.789 1.00 59.58 267 ILE A N 1
ATOM 2101 C CA . ILE A 1 267 ? 39.745 24.818 67.146 1.00 59.13 267 ILE A CA 1
ATOM 2102 C C . ILE A 1 267 ? 38.897 23.922 68.042 1.00 59.25 267 ILE A C 1
ATOM 2103 O O . ILE A 1 267 ? 39.221 23.706 69.215 1.00 59.08 267 ILE A O 1
ATOM 2108 N N . SER A 1 268 ? 37.814 23.390 67.484 1.00 59.31 268 SER A N 1
ATOM 2109 C CA . SER A 1 268 ? 36.988 22.455 68.228 1.00 59.39 268 SER A CA 1
ATOM 2110 C C . SER A 1 268 ? 37.768 21.175 68.542 1.00 59.70 268 SER A C 1
ATOM 2111 O O . SER A 1 268 ? 37.802 20.722 69.695 1.00 59.82 268 SER A O 1
ATOM 2114 N N . ILE A 1 269 ? 38.394 20.595 67.519 1.00 59.49 269 ILE A N 1
ATOM 2115 C CA . ILE A 1 269 ? 39.199 19.390 67.706 1.00 59.64 269 ILE A CA 1
ATOM 2116 C C . ILE A 1 269 ? 40.315 19.626 68.717 1.00 59.46 269 ILE A C 1
ATOM 2117 O O . ILE A 1 269 ? 40.615 18.767 69.535 1.00 58.96 269 ILE A O 1
ATOM 2122 N N . LEU A 1 270 ? 40.933 20.799 68.659 1.00 60.14 270 LEU A N 1
ATOM 2123 C CA . LEU A 1 270 ? 42.025 21.111 69.576 1.00 60.88 270 LEU A CA 1
ATOM 2124 C C . LEU A 1 270 ? 41.558 21.342 71.017 1.00 62.13 270 LEU A C 1
ATOM 2125 O O . LEU A 1 270 ? 42.103 20.735 71.950 1.00 62.55 270 LEU A O 1
ATOM 2130 N N . THR A 1 271 ? 40.552 22.198 71.203 1.00 62.53 271 THR A N 1
ATOM 2131 C CA . THR A 1 271 ? 40.006 22.410 72.543 1.00 63.01 271 THR A CA 1
ATOM 2132 C C . THR A 1 271 ? 39.673 21.065 73.181 1.00 63.10 271 THR A C 1
ATOM 2133 O O . THR A 1 271 ? 39.904 20.873 74.377 1.00 63.13 271 THR A O 1
ATOM 2137 N N . ARG A 1 272 ? 39.149 20.134 72.383 1.00 62.85 272 ARG A N 1
ATOM 2138 C CA . ARG A 1 272 ? 38.787 18.830 72.910 1.00 62.86 272 ARG A CA 1
ATOM 2139 C C . ARG A 1 272 ? 40.043 18.030 73.163 1.00 62.98 272 ARG A C 1
ATOM 2140 O O . ARG A 1 272 ? 40.037 17.086 73.949 1.00 63.56 272 ARG A O 1
ATOM 2148 N N . VAL A 1 273 ? 41.126 18.418 72.506 1.00 62.87 273 VAL A N 1
ATOM 2149 C CA . VAL A 1 273 ? 42.431 17.811 72.753 1.00 63.17 273 VAL A CA 1
ATOM 2150 C C . VAL A 1 273 ? 42.952 18.359 74.064 1.00 63.84 273 VAL A C 1
ATOM 2151 O O . VAL A 1 273 ? 43.535 17.639 74.878 1.00 63.19 273 VAL A O 1
ATOM 2155 N N . ALA A 1 274 ? 42.716 19.657 74.237 1.00 65.27 274 ALA A N 1
ATOM 2156 C CA . ALA A 1 274 ? 43.175 20.428 75.376 1.00 66.71 274 ALA A CA 1
ATOM 2157 C C . ALA A 1 274 ? 42.452 20.016 76.647 1.00 68.52 274 ALA A C 1
ATOM 2158 O O . ALA A 1 274 ? 42.529 20.697 77.665 1.00 68.92 274 ALA A O 1
ATOM 2160 N N . GLN A 1 275 ? 41.735 18.905 76.582 1.00 69.84 275 GLN A N 1
ATOM 2161 C CA . GLN A 1 275 ? 41.052 18.380 77.747 1.00 71.11 275 GLN A CA 1
ATOM 2162 C C . GLN A 1 275 ? 41.562 16.980 78.064 1.00 72.05 275 GLN A C 1
ATOM 2163 O O . GLN A 1 275 ? 41.623 16.575 79.226 1.00 71.97 275 GLN A O 1
ATOM 2169 N N . SER A 1 276 ? 41.944 16.252 77.021 1.00 72.99 276 SER A N 1
ATOM 2170 C CA . SER A 1 276 ? 42.602 14.972 77.199 1.00 73.91 276 SER A CA 1
ATOM 2171 C C . SER A 1 276 ? 43.739 15.136 78.190 1.00 74.46 276 SER A C 1
ATOM 2172 O O . SER A 1 276 ? 44.023 14.238 78.976 1.00 75.04 276 SER A O 1
ATOM 2175 N N . ILE A 1 277 ? 44.377 16.299 78.165 1.00 74.36 277 ILE A N 1
ATOM 2176 C CA . ILE A 1 277 ? 45.773 16.385 78.588 1.00 74.31 277 ILE A CA 1
ATOM 2177 C C . ILE A 1 277 ? 46.055 17.027 79.951 1.00 74.35 277 ILE A C 1
ATOM 2178 O O . ILE A 1 277 ? 45.257 17.798 80.470 1.00 74.18 277 ILE A O 1
ATOM 2183 N N . GLY A 1 278 ? 47.199 16.674 80.529 1.00 74.72 278 GLY A N 1
ATOM 2184 C CA . GLY A 1 278 ? 47.699 17.333 81.727 1.00 75.26 278 GLY A CA 1
ATOM 2185 C C . GLY A 1 278 ? 48.740 18.369 81.345 1.00 76.06 278 GLY A C 1
ATOM 2186 O O . GLY A 1 278 ? 49.234 18.378 80.216 1.00 76.17 278 GLY A O 1
ATOM 2187 N N . LYS A 1 279 ? 49.076 19.254 82.276 1.00 76.63 279 LYS A N 1
ATOM 2188 C CA . LYS A 1 279 ? 50.082 20.282 82.010 1.00 77.02 279 LYS A CA 1
ATOM 2189 C C . LYS A 1 279 ? 51.464 19.673 81.778 1.00 76.34 279 LYS A C 1
ATOM 2190 O O . LYS A 1 279 ? 52.457 20.388 81.690 1.00 76.46 279 LYS A O 1
ATOM 2196 N N . ASP A 1 280 ? 51.506 18.350 81.662 1.00 75.67 280 ASP A N 1
ATOM 2197 C CA . ASP A 1 280 ? 52.747 17.604 81.522 1.00 75.08 280 ASP A CA 1
ATOM 2198 C C . ASP A 1 280 ? 52.928 17.151 80.076 1.00 74.10 280 ASP A C 1
ATOM 2199 O O . ASP A 1 280 ? 54.052 16.999 79.590 1.00 74.37 280 ASP A O 1
ATOM 2204 N N . SER A 1 281 ? 51.806 16.950 79.390 1.00 72.56 281 SER A N 1
ATOM 2205 C CA . SER A 1 281 ? 51.796 16.332 78.077 1.00 70.87 281 SER A CA 1
ATOM 2206 C C . SER A 1 281 ? 52.022 17.349 76.991 1.00 69.38 281 SER A C 1
ATOM 2207 O O . SER A 1 281 ? 51.520 18.461 77.079 1.00 68.85 281 SER A O 1
ATOM 2210 N N . LYS A 1 282 ? 52.760 16.940 75.958 1.00 68.82 282 LYS A N 1
ATOM 2211 C CA . LYS A 1 282 ? 53.010 17.751 74.752 1.00 67.94 282 LYS A CA 1
ATOM 2212 C C . LYS A 1 282 ? 52.076 17.401 73.576 1.00 67.39 282 LYS A C 1
ATOM 2213 O O . LYS A 1 282 ? 51.693 16.247 73.385 1.00 67.69 282 LYS A O 1
ATOM 2219 N N . VAL A 1 283 ? 51.721 18.404 72.784 1.00 66.47 283 VAL A N 1
ATOM 2220 C CA . VAL A 1 283 ? 50.862 18.188 71.631 1.00 65.75 283 VAL A CA 1
ATOM 2221 C C . VAL A 1 283 ? 51.592 18.577 70.354 1.00 65.20 283 VAL A C 1
ATOM 2222 O O . VAL A 1 283 ? 52.007 19.721 70.194 1.00 65.57 283 VA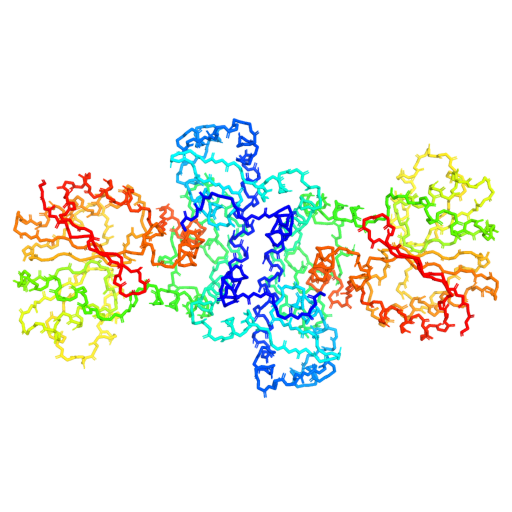L A O 1
ATOM 2226 N N . TYR A 1 284 ? 51.750 17.625 69.445 1.00 64.31 284 TYR A N 1
ATOM 2227 C CA . TYR A 1 284 ? 52.544 17.851 68.243 1.00 63.26 284 TYR A CA 1
ATOM 2228 C C . TYR A 1 284 ? 51.672 17.943 67.007 1.00 62.38 284 TYR A C 1
ATOM 2229 O O . TYR A 1 284 ? 50.850 17.074 66.739 1.00 62.24 284 TYR A O 1
ATOM 2238 N N . ILE A 1 285 ? 51.855 19.008 66.247 1.00 61.73 285 ILE A N 1
ATOM 2239 C CA . ILE A 1 285 ? 51.056 19.212 65.062 1.00 61.19 285 ILE A CA 1
ATOM 2240 C C . ILE A 1 285 ? 51.984 19.320 63.887 1.00 60.99 285 ILE A C 1
ATOM 2241 O O . ILE A 1 285 ? 52.733 20.271 63.784 1.00 61.69 285 ILE A O 1
ATOM 2246 N N . MET A 1 286 ? 51.965 18.322 63.019 1.00 60.22 286 MET A N 1
ATOM 2247 C CA . MET A 1 286 ? 52.865 18.302 61.897 1.00 59.41 286 MET A CA 1
ATOM 2248 C C . MET A 1 286 ? 52.044 18.547 60.660 1.00 58.48 286 MET A C 1
ATOM 2249 O O . MET A 1 286 ? 50.990 17.951 60.474 1.00 57.48 286 MET A O 1
ATOM 2254 N N . GLU A 1 287 ? 52.530 19.458 59.825 1.00 58.81 287 GLU A N 1
ATOM 2255 C CA . GLU A 1 287 ? 51.745 19.996 58.728 1.00 58.43 287 GLU A CA 1
ATOM 2256 C C . GLU A 1 287 ? 52.650 20.534 57.601 1.00 57.78 287 GLU A C 1
ATOM 2257 O O . GLU A 1 287 ? 53.789 20.946 57.845 1.00 57.40 287 GLU A O 1
ATOM 2263 N N . THR A 1 288 ? 52.155 20.512 56.364 1.00 57.38 288 THR A N 1
ATOM 2264 C CA . THR A 1 288 ? 52.877 21.172 55.287 1.00 57.48 288 THR A CA 1
ATOM 2265 C C . THR A 1 288 ? 52.459 22.639 55.174 1.00 57.63 288 THR A C 1
ATOM 2266 O O . THR A 1 288 ? 51.371 22.948 54.689 1.00 58.04 288 THR A O 1
ATOM 2270 N N . LEU A 1 289 ? 53.310 23.548 55.641 1.00 57.69 289 LEU A N 1
ATOM 2271 C CA . LEU A 1 289 ? 52.930 24.961 55.659 1.00 57.83 289 LEU A CA 1
ATOM 2272 C C . LEU A 1 289 ? 53.524 25.639 54.446 1.00 58.67 289 LEU A C 1
ATOM 2273 O O . LEU A 1 289 ? 54.732 25.573 54.236 1.00 59.33 289 LEU A O 1
ATOM 2278 N N . TRP A 1 290 ? 52.668 26.251 53.627 1.00 58.58 290 TRP A N 1
ATOM 2279 C CA . TRP A 1 290 ? 53.094 26.800 52.346 1.00 58.55 290 TRP A CA 1
ATOM 2280 C C . TRP A 1 290 ? 54.056 27.955 52.511 1.00 59.66 290 TRP A C 1
ATOM 2281 O O . TRP A 1 290 ? 54.840 28.253 51.616 1.00 60.18 290 TRP A O 1
ATOM 2292 N N . ASP A 1 291 ? 53.990 28.609 53.659 1.00 60.13 291 ASP A N 1
ATOM 2293 C CA . ASP A 1 291 ? 54.773 29.802 53.899 1.00 60.90 291 ASP A CA 1
ATOM 2294 C C . ASP A 1 291 ? 56.140 29.487 54.495 1.00 61.25 291 ASP A C 1
ATOM 2295 O O . ASP A 1 291 ? 56.967 30.369 54.643 1.00 61.48 291 ASP A O 1
ATOM 2300 N N . ARG A 1 292 ? 56.374 28.226 54.833 1.00 61.76 292 ARG A N 1
ATOM 2301 C CA . ARG A 1 292 ? 57.602 27.833 55.507 1.00 62.58 292 ARG A CA 1
ATOM 2302 C C . ARG A 1 292 ? 58.342 26.734 54.765 1.00 63.35 292 ARG A C 1
ATOM 2303 O O . ARG A 1 292 ? 58.730 25.728 55.345 1.00 63.94 292 ARG A O 1
ATOM 2311 N N . GLN A 1 293 ? 58.552 26.927 53.475 1.00 63.14 293 GLN A N 1
ATOM 2312 C CA . GLN A 1 293 ? 59.118 25.866 52.671 1.00 62.47 293 GLN A CA 1
ATOM 2313 C C . GLN A 1 293 ? 60.584 26.118 52.398 1.00 62.58 293 GLN A C 1
ATOM 2314 O O . GLN A 1 293 ? 61.012 27.270 52.321 1.00 63.23 293 GLN A O 1
ATOM 2320 N N . ARG A 1 294 ? 61.361 25.049 52.259 1.00 61.80 294 ARG A N 1
ATOM 2321 C CA . ARG A 1 294 ? 62.723 25.202 51.771 1.00 60.76 294 ARG A CA 1
ATOM 2322 C C . ARG A 1 294 ? 62.679 25.827 50.369 1.00 60.30 294 ARG A C 1
ATOM 2323 O O . ARG A 1 294 ? 63.276 26.882 50.134 1.00 60.23 294 ARG A O 1
ATOM 2331 N N . TYR A 1 295 ? 61.940 25.177 49.458 1.00 59.61 295 TYR A N 1
ATOM 2332 C CA . TYR A 1 295 ? 61.926 25.516 48.031 1.00 58.10 295 TYR A CA 1
ATOM 2333 C C . TYR A 1 295 ? 60.666 26.245 47.637 1.00 56.43 295 TYR A C 1
ATOM 2334 O O . TYR A 1 295 ? 59.574 25.860 47.996 1.00 55.80 295 TYR A O 1
ATOM 2343 N N . GLU A 1 296 ? 60.832 27.305 46.878 1.00 56.00 296 GLU A N 1
ATOM 2344 C CA . GLU A 1 296 ? 59.705 28.080 46.443 1.00 56.34 296 GLU A CA 1
ATOM 2345 C C . GLU A 1 296 ? 58.691 27.180 45.712 1.00 56.20 296 GLU A C 1
ATOM 2346 O O . GLU A 1 296 ? 57.476 27.324 45.914 1.00 55.97 296 GLU A O 1
ATOM 2352 N N . THR A 1 297 ? 59.168 26.238 44.883 1.00 55.79 297 THR A N 1
ATOM 2353 C CA . THR A 1 297 ? 58.231 25.417 44.107 1.00 54.73 297 THR A CA 1
ATOM 2354 C C . THR A 1 297 ? 57.283 24.725 45.072 1.00 54.66 297 THR A C 1
ATOM 2355 O O . THR A 1 297 ? 56.085 24.619 44.801 1.00 55.23 297 THR A O 1
ATOM 2359 N N . ALA A 1 298 ? 57.825 24.238 46.191 1.00 53.68 298 ALA A N 1
ATOM 2360 C CA . ALA A 1 298 ? 57.011 23.649 47.255 1.00 52.96 298 ALA A CA 1
ATOM 2361 C C . ALA A 1 298 ? 55.892 24.602 47.732 1.00 53.35 298 ALA A C 1
ATOM 2362 O O . ALA A 1 298 ? 54.756 24.171 47.910 1.00 53.04 298 ALA A O 1
ATOM 2364 N N . SER A 1 299 ? 56.217 25.885 47.930 1.00 53.89 299 SER A N 1
ATOM 2365 C CA . SER A 1 299 ? 55.229 26.896 48.323 1.00 54.74 299 SER A CA 1
ATOM 2366 C C . SER A 1 299 ? 54.191 27.029 47.235 1.00 56.27 299 SER A C 1
ATOM 2367 O O . SER A 1 299 ? 52.989 27.126 47.501 1.00 57.46 299 SER A O 1
ATOM 2370 N N . TYR A 1 300 ? 54.653 27.085 45.999 1.00 56.18 300 TYR A N 1
ATOM 2371 C CA . TYR A 1 300 ? 53.731 27.240 44.910 1.00 56.26 300 TYR A CA 1
ATOM 2372 C C . TYR A 1 300 ? 52.719 26.093 44.955 1.00 57.45 300 TYR A C 1
ATOM 2373 O O . TYR A 1 300 ? 51.500 26.324 44.993 1.00 58.49 300 TYR A O 1
ATOM 2382 N N . CYS A 1 301 ? 53.219 24.861 44.988 1.00 57.07 301 CYS A N 1
ATOM 2383 C CA . CYS A 1 301 ? 52.355 23.684 44.974 1.00 57.02 301 CYS A CA 1
ATOM 2384 C C . CYS A 1 301 ? 51.316 23.682 46.083 1.00 56.17 301 CYS A C 1
ATOM 2385 O O . CYS A 1 301 ? 50.102 23.522 45.836 1.00 56.11 301 CYS A O 1
ATOM 2388 N N . LEU A 1 302 ? 51.790 23.832 47.310 1.00 54.93 302 LEU A N 1
ATOM 2389 C CA . LEU A 1 302 ? 50.888 23.746 48.434 1.00 54.65 302 LEU A CA 1
ATOM 2390 C C . LEU A 1 302 ? 49.727 24.716 48.287 1.00 55.49 302 LEU A C 1
ATOM 2391 O O . LEU A 1 302 ? 48.593 24.366 48.627 1.00 56.39 302 LEU A O 1
ATOM 2396 N N . THR A 1 303 ? 49.978 25.920 47.770 1.00 55.19 303 THR A N 1
ATOM 2397 C CA . THR A 1 303 ? 48.877 26.877 47.646 1.00 55.42 303 THR A CA 1
ATOM 2398 C C . THR A 1 303 ? 47.944 26.563 46.482 1.00 55.93 303 THR A C 1
ATOM 2399 O O . THR A 1 303 ? 46.766 26.906 46.506 1.00 56.63 303 THR A O 1
ATOM 2403 N N . GLN A 1 304 ? 48.454 25.909 45.461 1.00 56.08 304 GLN A N 1
ATOM 2404 C CA . GLN A 1 304 ? 47.565 25.448 44.407 1.00 56.83 304 GLN A CA 1
ATOM 2405 C C . GLN A 1 304 ? 46.707 24.254 44.881 1.00 57.29 304 GLN A C 1
ATOM 2406 O O . GLN A 1 304 ? 45.521 24.150 44.542 1.00 57.20 304 GLN A O 1
ATOM 2412 N N . ILE A 1 305 ? 47.321 23.383 45.681 1.00 57.71 305 ILE A N 1
ATOM 2413 C CA . ILE A 1 305 ? 46.653 22.239 46.294 1.00 58.45 305 ILE A CA 1
ATOM 2414 C C . ILE A 1 305 ? 45.454 22.685 47.114 1.00 59.31 305 ILE A C 1
ATOM 2415 O O . ILE A 1 305 ? 44.378 22.078 47.046 1.00 60.28 305 ILE A O 1
ATOM 2420 N N . SER A 1 306 ? 45.641 23.741 47.901 1.00 59.15 306 SER A N 1
ATOM 2421 C CA . SER A 1 306 ? 44.587 24.220 48.781 1.00 58.39 306 SER A CA 1
ATOM 2422 C C . SER A 1 306 ? 43.262 24.245 48.064 1.00 58.22 306 SER A C 1
ATOM 2423 O O . SER A 1 306 ? 42.211 24.170 48.696 1.00 58.58 306 SER A O 1
ATOM 2426 N N . LEU A 1 307 ? 43.282 24.334 46.743 1.00 57.85 307 LEU A N 1
ATOM 2427 C CA . LEU A 1 307 ? 42.005 24.477 46.074 1.00 57.78 307 LEU A CA 1
ATOM 2428 C C . LEU A 1 307 ? 41.223 23.191 45.922 1.00 58.06 307 LEU A C 1
ATOM 2429 O O . LEU A 1 307 ? 40.005 23.252 45.752 1.00 59.10 307 LEU A O 1
ATOM 2434 N N . TYR A 1 308 ? 41.895 22.042 46.012 1.00 57.06 308 TYR A N 1
ATOM 2435 C CA . TYR A 1 308 ? 41.200 20.757 45.912 1.00 56.76 308 TYR A CA 1
ATOM 2436 C C . TYR A 1 308 ? 40.269 20.583 47.121 1.00 56.13 308 TYR A C 1
ATOM 2437 O O . TYR A 1 308 ? 39.183 19.999 47.012 1.00 56.05 308 TYR A O 1
ATOM 2446 N N . PHE A 1 309 ? 40.698 21.118 48.264 1.00 55.19 309 PHE A N 1
ATOM 2447 C CA . PHE A 1 309 ? 39.913 21.078 49.483 1.00 54.28 309 PHE A CA 1
ATOM 2448 C C . PHE A 1 309 ? 38.691 21.944 49.304 1.00 54.44 309 PHE A C 1
ATOM 2449 O O . PHE A 1 309 ? 37.631 21.687 49.901 1.00 54.78 309 PHE A O 1
ATOM 2457 N N . THR A 1 310 ? 38.858 23.012 48.527 1.00 54.14 310 THR A N 1
ATOM 2458 C CA . THR A 1 310 ? 37.783 23.968 48.293 1.00 53.88 310 THR A CA 1
ATOM 2459 C C . THR A 1 310 ? 36.748 23.373 47.352 1.00 53.85 310 THR A C 1
ATOM 2460 O O . THR A 1 310 ? 35.556 23.470 47.599 1.00 54.37 310 THR A O 1
ATOM 2464 N N . ALA A 1 311 ? 37.201 22.769 46.262 1.00 53.56 311 ALA A N 1
ATOM 2465 C CA . ALA A 1 311 ? 36.280 22.235 45.270 1.00 53.87 311 ALA A CA 1
ATOM 2466 C C . ALA A 1 311 ? 35.701 20.863 45.637 1.00 54.34 311 ALA A C 1
ATOM 2467 O O . ALA A 1 311 ? 34.528 20.606 45.355 1.00 54.08 311 ALA A O 1
ATOM 2469 N N . MET A 1 312 ? 36.526 20.004 46.260 1.00 55.20 312 MET A N 1
ATOM 2470 C CA . MET A 1 312 ? 36.188 18.594 46.587 1.00 56.13 312 MET A CA 1
ATOM 2471 C C . MET A 1 312 ? 36.482 18.287 48.074 1.00 58.41 312 MET A C 1
ATOM 2472 O O . MET A 1 312 ? 37.629 18.151 48.461 1.00 58.45 312 MET A O 1
ATOM 2477 N N . ALA A 1 313 ? 35.470 18.209 48.932 1.00 60.90 313 ALA A N 1
ATOM 2478 C CA . ALA A 1 313 ? 35.783 18.087 50.355 1.00 62.85 313 ALA A CA 1
ATOM 2479 C C . ALA A 1 313 ? 35.687 19.370 51.211 1.00 64.41 313 ALA A C 1
ATOM 2480 O O . ALA A 1 313 ? 36.049 19.315 52.376 1.00 64.65 313 ALA A O 1
ATOM 2482 N N . ASN A 1 314 ? 35.252 20.514 50.665 1.00 65.55 314 ASN A N 1
ATOM 2483 C CA . ASN A 1 314 ? 35.424 21.800 51.394 1.00 66.17 314 ASN A CA 1
ATOM 2484 C C . ASN A 1 314 ? 34.901 21.804 52.819 1.00 67.47 314 ASN A C 1
ATOM 2485 O O . ASN A 1 314 ? 35.322 20.991 53.644 1.00 67.65 314 ASN A O 1
ATOM 2490 N N . GLY A 1 315 ? 33.988 22.737 53.099 1.00 68.13 315 GLY A N 1
ATOM 2491 C CA . GLY A 1 315 ? 33.582 23.042 54.487 1.00 68.14 315 GLY A CA 1
ATOM 2492 C C . GLY A 1 315 ? 34.823 23.135 55.363 1.00 67.62 315 GLY A C 1
ATOM 2493 O O . GLY A 1 315 ? 34.911 22.549 56.437 1.00 67.91 315 GLY A O 1
ATOM 2494 N N . ASN A 1 316 ? 35.799 23.878 54.887 1.00 66.82 316 ASN A N 1
ATOM 2495 C CA . ASN A 1 316 ? 37.159 23.750 55.381 1.00 65.74 316 ASN A CA 1
ATOM 2496 C C . ASN A 1 316 ? 37.762 24.714 54.450 1.00 63.22 316 ASN A C 1
ATOM 2497 O O . ASN A 1 316 ? 37.034 25.588 54.009 1.00 63.31 316 ASN A O 1
ATOM 2502 N N . SER A 1 317 ? 39.033 24.593 54.088 1.00 61.13 317 SER A N 1
ATOM 2503 C CA . SER A 1 317 ? 40.114 23.806 54.678 1.00 59.30 317 SER A CA 1
ATOM 2504 C C . SER A 1 317 ? 41.167 24.155 53.628 1.00 58.48 317 SER A C 1
ATOM 2505 O O . SER A 1 317 ? 40.824 24.541 52.490 1.00 57.78 317 SER A O 1
ATOM 2508 N N . LYS A 1 318 ? 42.438 24.040 53.981 1.00 57.82 318 LYS A N 1
ATOM 2509 C CA . LYS A 1 318 ? 43.474 24.436 53.049 1.00 56.94 318 LYS A CA 1
ATOM 2510 C C . LYS A 1 318 ? 44.809 24.119 53.657 1.00 56.68 318 LYS A C 1
ATOM 2511 O O . LYS A 1 318 ? 44.892 23.804 54.833 1.00 57.30 318 LYS A O 1
ATOM 2517 N N . MET A 1 319 ? 45.859 24.192 52.859 1.00 55.73 319 MET A N 1
ATOM 2518 C CA . MET A 1 319 ? 47.187 24.098 53.421 1.00 54.78 319 MET A CA 1
ATOM 2519 C C . MET A 1 319 ? 47.423 25.394 54.226 1.00 55.87 319 MET A C 1
ATOM 2520 O O . MET A 1 319 ? 47.353 26.498 53.695 1.00 55.87 319 MET A O 1
ATOM 2525 N N . PHE A 1 320 ? 47.655 25.249 55.526 1.00 56.88 320 PHE A N 1
ATOM 2526 C CA . PHE A 1 320 ? 47.704 26.394 56.421 1.00 57.66 320 PHE A CA 1
ATOM 2527 C C . PHE A 1 320 ? 48.789 27.368 56.106 1.00 58.55 320 PHE A C 1
ATOM 2528 O O . PHE A 1 320 ? 49.841 26.982 55.601 1.00 58.74 320 PHE A O 1
ATOM 2536 N N . HIS A 1 321 ? 48.529 28.641 56.419 1.00 59.02 321 HIS A N 1
ATOM 2537 C CA . HIS A 1 321 ? 49.607 29.593 56.611 1.00 58.64 321 HIS A CA 1
ATOM 2538 C C . HIS A 1 321 ? 49.929 29.514 58.083 1.00 58.56 321 HIS A C 1
ATOM 2539 O O . HIS A 1 321 ? 49.029 29.597 58.918 1.00 58.33 321 HIS A O 1
ATOM 2546 N N . SER A 1 322 ? 51.204 29.323 58.401 1.00 58.81 322 SER A N 1
ATOM 2547 C CA . SER A 1 322 ? 51.620 29.135 59.793 1.00 59.28 322 SER A CA 1
ATOM 2548 C C . SER A 1 322 ? 50.903 30.066 60.802 1.00 59.84 322 SER A C 1
ATOM 2549 O O . SER A 1 322 ? 50.530 29.624 61.893 1.00 59.58 322 SER A O 1
ATOM 2552 N N . ASP A 1 323 ? 50.702 31.333 60.426 1.00 60.34 323 ASP A N 1
ATOM 2553 C CA . ASP A 1 323 ? 50.070 32.325 61.311 1.00 61.09 323 ASP A CA 1
ATOM 2554 C C . ASP A 1 323 ? 48.657 31.956 61.725 1.00 61.64 323 ASP A C 1
ATOM 2555 O O . ASP A 1 323 ? 48.269 32.156 62.883 1.00 62.07 323 ASP A O 1
ATOM 2560 N N . ASP A 1 324 ? 47.894 31.424 60.774 1.00 61.34 324 ASP A N 1
ATOM 2561 C CA . ASP A 1 324 ? 46.526 31.017 61.029 1.00 60.62 324 ASP A CA 1
ATOM 2562 C C . ASP A 1 324 ? 46.547 29.823 61.961 1.00 59.76 324 ASP A C 1
ATOM 2563 O O . ASP A 1 324 ? 45.862 29.816 62.980 1.00 59.94 324 ASP A O 1
ATOM 2568 N N . LEU A 1 325 ? 47.360 28.824 61.631 1.00 58.93 325 LEU A N 1
ATOM 2569 C CA . LEU A 1 325 ? 47.423 27.603 62.433 1.00 57.77 325 LEU A CA 1
ATOM 2570 C C . LEU A 1 325 ? 47.864 27.934 63.844 1.00 57.85 325 LEU A C 1
ATOM 2571 O O . LEU A 1 325 ? 47.329 27.405 64.809 1.00 57.88 325 LEU A O 1
ATOM 2576 N N . ILE A 1 326 ? 48.841 28.822 63.968 1.00 57.97 326 ILE A N 1
ATOM 2577 C CA . ILE A 1 326 ? 49.305 29.220 65.278 1.00 58.22 326 ILE A CA 1
ATOM 2578 C C . ILE A 1 326 ? 48.214 29.973 66.014 1.00 58.79 326 ILE A C 1
ATOM 2579 O O . ILE A 1 326 ? 48.088 29.877 67.235 1.00 58.48 326 ILE A O 1
ATOM 2584 N N . ARG A 1 327 ? 47.448 30.758 65.268 1.00 59.28 327 ARG A N 1
ATOM 2585 C CA . ARG A 1 327 ? 46.336 31.466 65.859 1.00 59.58 327 ARG A CA 1
ATOM 2586 C C . ARG A 1 327 ? 45.299 30.451 66.329 1.00 60.45 327 ARG A C 1
ATOM 2587 O O . ARG A 1 327 ? 44.831 30.512 67.459 1.00 60.40 327 ARG A O 1
ATOM 2595 N N . CYS A 1 328 ? 44.962 29.501 65.462 1.00 61.46 328 CYS A N 1
ATOM 2596 C CA . CYS A 1 328 ? 43.971 28.468 65.799 1.00 62.58 328 CYS A CA 1
ATOM 2597 C C . CYS A 1 328 ? 44.359 27.631 67.027 1.00 63.00 328 CYS A C 1
ATOM 2598 O O . CYS A 1 328 ? 43.501 27.213 67.800 1.00 62.28 328 CYS A O 1
ATOM 2601 N N . ILE A 1 329 ? 45.656 27.373 67.175 1.00 63.96 329 ILE A N 1
ATOM 2602 C CA . ILE A 1 329 ? 46.168 26.611 68.294 1.00 64.65 329 ILE A CA 1
ATOM 2603 C C . ILE A 1 329 ? 45.931 27.366 69.587 1.00 65.99 329 ILE A C 1
ATOM 2604 O O . ILE A 1 329 ? 45.414 26.816 70.560 1.00 66.61 329 ILE A O 1
ATOM 2609 N N . GLU A 1 330 ? 46.326 28.631 69.602 1.00 66.59 330 GLU A N 1
ATOM 2610 C CA . GLU A 1 330 ? 46.364 29.379 70.840 1.00 67.16 330 GLU A CA 1
ATOM 2611 C C . GLU A 1 330 ? 44.963 29.608 71.386 1.00 67.82 330 GLU A C 1
ATOM 2612 O O . GLU A 1 330 ? 44.779 29.853 72.585 1.00 68.00 330 GLU A O 1
ATOM 2618 N N . ASN A 1 331 ? 43.975 29.485 70.507 1.00 68.03 331 ASN A N 1
ATOM 2619 C CA . ASN A 1 331 ? 42.581 29.628 70.909 1.00 68.43 331 ASN A CA 1
ATOM 2620 C C . ASN A 1 331 ? 41.941 28.352 71.422 1.00 68.42 331 ASN A C 1
ATOM 2621 O O . ASN A 1 331 ? 40.823 28.365 71.943 1.00 68.30 331 ASN A O 1
ATOM 2626 N N . ALA A 1 332 ? 42.664 27.253 71.272 1.00 68.58 332 ALA A N 1
ATOM 2627 C CA . ALA A 1 332 ? 42.232 25.986 71.807 1.00 68.86 332 ALA A CA 1
ATOM 2628 C C . ALA A 1 332 ? 42.754 25.885 73.241 1.00 69.47 332 ALA A C 1
ATOM 2629 O O . ALA A 1 332 ? 42.473 24.916 73.957 1.00 69.43 332 ALA A O 1
ATOM 2631 N N . GLY A 1 333 ? 43.507 26.906 73.652 1.00 69.78 333 GLY A N 1
ATOM 2632 C CA . GLY A 1 333 ? 44.072 26.965 74.996 1.00 70.12 333 GLY A CA 1
ATOM 2633 C C . GLY A 1 333 ? 45.484 26.411 75.043 1.00 70.51 333 GLY A C 1
ATOM 2634 O O . GLY A 1 333 ? 46.016 26.116 76.116 1.00 70.58 333 GLY A O 1
ATOM 2635 N N . LEU A 1 334 ? 46.095 26.265 73.874 1.00 70.81 334 LEU A N 1
ATOM 2636 C CA . LEU A 1 334 ? 47.427 25.682 73.785 1.00 71.06 334 LEU A CA 1
ATOM 2637 C C . LEU A 1 334 ? 48.418 26.731 73.311 1.00 71.53 334 LEU A C 1
ATOM 2638 O O . LEU A 1 334 ? 48.027 27.741 72.721 1.00 71.59 334 LEU A O 1
ATOM 2643 N N . GLU A 1 335 ? 49.698 26.501 73.573 1.00 71.92 335 GLU A N 1
ATOM 2644 C CA . GLU A 1 335 ? 50.710 27.424 73.104 1.00 72.88 335 GLU A CA 1
ATOM 2645 C C . GLU A 1 335 ? 51.828 26.674 72.407 1.00 73.30 335 GLU A C 1
ATOM 2646 O O . GLU A 1 335 ? 52.328 25.666 72.918 1.00 72.97 335 GLU A O 1
ATOM 2652 N N . VAL A 1 336 ? 52.214 27.173 71.235 1.00 73.94 336 VAL A N 1
ATOM 2653 C CA . VAL A 1 336 ? 53.361 26.638 70.530 1.00 74.56 336 VAL A CA 1
ATOM 2654 C C . VAL A 1 336 ? 54.571 26.915 71.395 1.00 74.98 336 VAL A C 1
ATOM 2655 O O . VAL A 1 336 ? 54.855 28.071 71.694 1.00 74.79 336 VAL A O 1
ATOM 2659 N N . GLU A 1 337 ? 55.269 25.859 71.808 1.00 75.60 337 GLU A N 1
ATOM 2660 C CA . GLU A 1 337 ? 56.500 26.000 72.567 1.00 76.15 337 GLU A CA 1
ATOM 2661 C C . GLU A 1 337 ? 57.708 25.930 71.643 1.00 76.64 337 GLU A C 1
ATOM 2662 O O . GLU A 1 337 ? 58.809 25.623 72.088 1.00 76.87 337 GLU A O 1
ATOM 2668 N N . GLU A 1 338 ? 57.519 26.203 70.356 1.00 77.10 338 GLU A N 1
ATOM 2669 C CA . GLU A 1 338 ? 58.629 26.057 69.414 1.00 77.78 338 GLU A CA 1
ATOM 2670 C C . GLU A 1 338 ? 58.166 25.409 68.100 1.00 77.16 338 GLU A C 1
ATOM 2671 O O . GLU A 1 338 ? 57.428 24.429 68.115 1.00 76.93 338 GLU A O 1
ATOM 2677 N N . ILE A 1 339 ? 58.583 25.974 66.965 1.00 76.99 339 ILE A N 1
ATOM 2678 C CA . ILE A 1 339 ? 58.170 25.452 65.652 1.00 76.55 339 ILE A CA 1
ATOM 2679 C C . ILE A 1 339 ? 59.282 24.860 64.821 1.00 76.57 339 ILE A C 1
ATOM 2680 O O . ILE A 1 339 ? 59.251 24.955 63.605 1.00 76.37 339 ILE A O 1
ATOM 2685 N N . GLN A 1 340 ? 60.267 24.255 65.459 1.00 77.16 340 GLN A N 1
ATOM 2686 C CA . GLN A 1 340 ? 61.166 23.392 64.720 1.00 77.52 340 GLN A CA 1
ATOM 2687 C C . GLN A 1 340 ? 60.443 22.969 63.426 1.00 76.34 340 GLN A C 1
ATOM 2688 O O . GLN A 1 340 ? 59.263 22.630 63.425 1.00 76.18 340 GLN A O 1
ATOM 2694 N N . ASP A 1 341 ? 61.125 23.013 62.304 1.00 75.53 341 ASP A N 1
ATOM 2695 C CA . ASP A 1 341 ? 60.436 22.629 61.097 1.00 74.95 341 ASP A CA 1
ATOM 2696 C C . ASP A 1 341 ? 61.400 22.263 59.966 1.00 74.61 341 ASP A C 1
ATOM 2697 O O . ASP A 1 341 ? 62.607 22.120 60.158 1.00 73.58 341 ASP A O 1
ATOM 2702 N N . ASN A 1 342 ? 60.842 22.064 58.788 1.00 75.55 342 ASN A N 1
ATOM 2703 C CA . ASN A 1 342 ? 61.662 21.705 57.680 1.00 76.82 342 ASN A CA 1
ATOM 2704 C C . ASN A 1 342 ? 62.104 20.251 57.669 1.00 77.59 342 ASN A C 1
ATOM 2705 O O . ASN A 1 342 ? 63.096 19.918 57.020 1.00 77.58 342 ASN A O 1
ATOM 2710 N N . ILE A 1 343 ? 61.390 19.402 58.406 1.00 78.00 343 ILE A N 1
ATOM 2711 C CA . ILE A 1 343 ? 61.588 17.958 58.332 1.00 78.60 343 ILE A CA 1
ATOM 2712 C C . ILE A 1 343 ? 61.012 17.335 57.043 1.00 78.43 343 ILE A C 1
ATOM 2713 O O . ILE A 1 343 ? 60.240 17.963 56.318 1.00 78.51 343 ILE A O 1
ATOM 2718 N N . GLY A 1 344 ? 61.390 16.100 56.751 1.00 78.15 344 GLY A N 1
ATOM 2719 C CA . GLY A 1 344 ? 60.997 15.502 55.476 1.00 78.42 344 GLY A CA 1
ATOM 2720 C C . GLY A 1 344 ? 60.825 16.520 54.345 1.00 78.41 344 GLY A C 1
ATOM 2721 O O . GLY A 1 344 ? 61.475 17.566 54.344 1.00 77.39 344 GLY A O 1
ATOM 2722 N N . LEU A 1 345 ? 59.948 16.196 53.380 1.00 79.06 345 LEU A N 1
ATOM 2723 C CA . LEU A 1 345 ? 59.652 17.078 52.233 1.00 78.53 345 LEU A CA 1
ATOM 2724 C C . LEU A 1 345 ? 59.095 18.434 52.682 1.00 76.89 345 LEU A C 1
ATOM 2725 O O . LEU A 1 345 ? 58.145 18.963 52.094 1.00 78.08 345 LEU A O 1
ATOM 2730 N N . GLY A 1 346 ? 59.671 19.018 53.715 1.00 73.78 346 GLY A N 1
ATOM 2731 C CA . GLY A 1 346 ? 59.149 20.296 54.139 1.00 70.95 346 GLY A CA 1
ATOM 2732 C C . GLY A 1 346 ? 57.854 20.054 54.876 1.00 68.23 346 GLY A C 1
ATOM 2733 O O . GLY A 1 346 ? 56.770 20.391 54.393 1.00 67.77 346 GLY A O 1
ATOM 2734 N N . HIS A 1 347 ? 57.988 19.435 56.044 1.00 65.99 347 HIS A N 1
ATOM 2735 C CA . HIS A 1 347 ? 56.915 19.303 57.008 1.00 64.09 347 HIS A CA 1
ATOM 2736 C C . HIS A 1 347 ? 57.368 20.022 58.254 1.00 64.20 347 HIS A C 1
ATOM 2737 O O . HIS A 1 347 ? 58.411 19.698 58.808 1.00 64.81 347 HIS A O 1
ATOM 2744 N N . SER A 1 348 ? 56.614 21.013 58.697 1.00 63.61 348 SER A N 1
ATOM 2745 C CA . SER A 1 348 ? 56.991 21.691 59.922 1.00 62.90 348 SER A CA 1
ATOM 2746 C C . SER A 1 348 ? 56.308 20.984 61.082 1.00 62.43 348 SER A C 1
ATOM 2747 O O . SER A 1 348 ? 55.233 20.421 60.921 1.00 61.84 348 SER A O 1
ATOM 2750 N N . ILE A 1 349 ? 56.931 21.001 62.251 1.00 62.70 349 ILE A N 1
ATOM 2751 C CA . ILE A 1 349 ? 56.268 20.481 63.443 1.00 62.89 349 ILE A CA 1
ATOM 2752 C C . ILE A 1 349 ? 56.123 21.541 64.538 1.00 63.01 349 ILE A C 1
ATOM 2753 O O . ILE A 1 349 ? 57.041 22.316 64.800 1.00 62.81 349 ILE A O 1
ATOM 2758 N N . LEU A 1 350 ? 54.962 21.583 65.176 1.00 63.52 350 LEU A N 1
ATOM 2759 C CA . LEU A 1 350 ? 54.730 22.564 66.209 1.00 64.35 350 LEU A CA 1
ATOM 2760 C C . LEU A 1 350 ? 54.571 21.868 67.543 1.00 65.58 350 LEU A C 1
ATOM 2761 O O . LEU A 1 350 ? 53.533 21.269 67.801 1.00 65.74 350 LEU A O 1
ATOM 2766 N N . GLN A 1 351 ? 55.594 21.948 68.391 1.00 66.53 351 GLN A N 1
ATOM 2767 C CA . GLN A 1 351 ? 55.469 21.426 69.737 1.00 67.61 351 GLN A CA 1
ATOM 2768 C C . GLN A 1 351 ? 54.653 22.359 70.599 1.00 68.09 351 GLN A C 1
ATOM 2769 O O . GLN A 1 351 ? 55.093 23.452 70.932 1.00 68.23 351 GLN A O 1
ATOM 2775 N N . CYS A 1 352 ? 53.465 21.924 70.977 1.00 68.70 352 CYS A N 1
ATOM 2776 C CA . CYS A 1 352 ? 52.626 22.749 71.803 1.00 69.82 352 CYS A CA 1
ATOM 2777 C C . CYS A 1 352 ? 52.487 22.140 73.170 1.00 71.48 352 CYS A C 1
ATOM 2778 O O . CYS A 1 352 ? 52.862 20.988 73.390 1.00 71.88 352 CYS A O 1
ATOM 2781 N N . ARG A 1 353 ? 51.959 22.926 74.097 1.00 72.57 353 ARG A N 1
ATOM 2782 C CA . ARG A 1 353 ? 51.582 22.409 75.398 1.00 73.54 353 ARG A CA 1
ATOM 2783 C C . ARG A 1 353 ? 50.309 23.100 75.845 1.00 73.28 353 ARG A C 1
ATOM 2784 O O . ARG A 1 353 ? 49.810 24.016 75.180 1.00 73.16 353 ARG A O 1
ATOM 2792 N N . LEU A 1 354 ? 49.783 22.638 76.971 1.00 73.11 354 LEU A N 1
ATOM 2793 C CA . LEU A 1 354 ? 48.570 23.184 77.545 1.00 72.78 354 LEU A CA 1
ATOM 2794 C C . LEU A 1 354 ? 48.927 24.533 78.158 1.00 72.84 354 LEU A C 1
ATOM 2795 O O . LEU A 1 354 ? 50.102 24.891 78.244 1.00 72.56 354 LEU A O 1
ATOM 2800 N N . LYS A 1 355 ? 47.918 25.292 78.562 1.00 73.42 355 LYS A N 1
ATOM 2801 C CA . LYS A 1 355 ? 48.156 26.542 79.284 1.00 73.63 355 LYS A CA 1
ATOM 2802 C C . LYS A 1 355 ? 48.647 27.623 78.324 1.00 73.64 355 LYS A C 1
ATOM 2803 O O . LYS A 1 355 ? 49.299 28.581 78.733 1.00 73.76 355 LYS A O 1
ATOM 2809 N N . THR B 1 6 ? 64.162 30.869 18.604 1.00 82.35 6 THR B N 1
ATOM 2810 C CA . THR B 1 6 ? 62.962 30.402 19.365 1.00 82.51 6 THR B CA 1
ATOM 2811 C C . THR B 1 6 ? 63.271 29.128 20.218 1.00 82.01 6 THR B C 1
ATOM 2812 O O . THR B 1 6 ? 63.363 29.190 21.452 1.00 81.67 6 THR B O 1
ATOM 2816 N N . LYS B 1 7 ? 63.423 27.989 19.527 1.00 81.02 7 LYS B N 1
ATOM 2817 C CA . LYS B 1 7 ? 63.652 26.674 20.142 1.00 78.93 7 LYS B CA 1
ATOM 2818 C C . LYS B 1 7 ? 65.134 26.233 20.270 1.00 78.89 7 LYS B C 1
ATOM 2819 O O . LYS B 1 7 ? 65.832 25.937 19.274 1.00 78.34 7 LYS B O 1
ATOM 2825 N N . GLU B 1 8 ? 65.557 26.222 21.544 1.00 78.44 8 GLU B N 1
ATOM 2826 C CA . GLU B 1 8 ? 66.846 25.770 22.072 1.00 76.64 8 GLU B CA 1
ATOM 2827 C C . GLU B 1 8 ? 66.693 26.010 23.568 1.00 74.36 8 GLU B C 1
ATOM 2828 O O . GLU B 1 8 ? 66.061 26.986 23.968 1.00 74.08 8 GLU B O 1
ATOM 2834 N N . GLN B 1 9 ? 67.263 25.139 24.398 1.00 72.76 9 GLN B N 1
ATOM 2835 C CA . GLN B 1 9 ? 66.894 25.084 25.826 1.00 71.09 9 GLN B CA 1
ATOM 2836 C C . GLN B 1 9 ? 66.869 26.407 26.564 1.00 70.07 9 GLN B C 1
ATOM 2837 O O . GLN B 1 9 ? 67.811 27.189 26.483 1.00 70.04 9 GLN B O 1
ATOM 2843 N N . CYS B 1 10 ? 65.800 26.635 27.320 1.00 69.43 10 CYS B N 1
ATOM 2844 C CA . CYS B 1 10 ? 65.510 27.973 27.856 1.00 68.53 10 CYS B CA 1
ATOM 2845 C C . CYS B 1 10 ? 65.566 28.160 29.358 1.00 67.30 10 CYS B C 1
ATOM 2846 O O . CYS B 1 10 ? 65.655 29.287 29.839 1.00 66.99 10 CYS B O 1
ATOM 2849 N N . THR B 1 11 ? 65.471 27.065 30.099 1.00 66.55 11 THR B N 1
ATOM 2850 C CA . THR B 1 11 ? 65.204 27.142 31.534 1.00 65.44 11 THR B CA 1
ATOM 2851 C C . THR B 1 11 ? 66.427 26.597 32.260 1.00 64.01 11 THR B C 1
ATOM 2852 O O . THR B 1 11 ? 67.082 25.687 31.748 1.00 64.37 11 THR B O 1
ATOM 2856 N N . ALA B 1 12 ? 66.753 27.167 33.425 1.00 62.37 12 ALA B N 1
ATOM 2857 C CA . ALA B 1 12 ? 67.711 26.569 34.355 1.00 60.13 12 ALA B CA 1
ATOM 2858 C C . ALA B 1 12 ? 67.041 25.246 34.626 1.00 59.96 12 ALA B C 1
ATOM 2859 O O . ALA B 1 12 ? 66.101 24.892 33.925 1.00 60.21 12 ALA B O 1
ATOM 2861 N N . ALA B 1 13 ? 67.470 24.501 35.631 1.00 59.87 13 ALA B N 1
ATOM 2862 C CA . ALA B 1 13 ? 66.618 23.422 36.105 1.00 59.41 13 ALA B CA 1
ATOM 2863 C C . ALA B 1 13 ? 65.432 23.987 36.913 1.00 60.23 13 ALA B C 1
ATOM 2864 O O . ALA B 1 13 ? 64.981 23.363 37.847 1.00 59.23 13 ALA B O 1
ATOM 2866 N N . GLU B 1 14 ? 64.957 25.198 36.555 1.00 62.59 14 GLU B N 1
ATOM 2867 C CA . GLU B 1 14 ? 63.602 25.729 36.922 1.00 62.46 14 GLU B CA 1
ATOM 2868 C C . GLU B 1 14 ? 62.621 25.319 35.806 1.00 60.71 14 GLU B C 1
ATOM 2869 O O . GLU B 1 14 ? 61.488 25.818 35.692 1.00 59.68 14 GLU B O 1
ATOM 2875 N N . ALA B 1 15 ? 63.124 24.435 34.954 1.00 59.52 15 ALA B N 1
ATOM 2876 C CA . ALA B 1 15 ? 62.308 23.547 34.176 1.00 58.98 15 ALA B CA 1
ATOM 2877 C C . ALA B 1 15 ? 61.455 22.748 35.159 1.00 58.83 15 ALA B C 1
ATOM 2878 O O . ALA B 1 15 ? 60.404 22.189 34.826 1.00 59.25 15 ALA B O 1
ATOM 2880 N N . GLN B 1 16 ? 61.906 22.694 36.396 1.00 58.02 16 GLN B N 1
ATOM 2881 C CA . GLN B 1 16 ? 61.199 21.915 37.374 1.00 57.55 16 GLN B CA 1
ATOM 2882 C C . GLN B 1 16 ? 59.939 22.621 37.847 1.00 57.40 16 GLN B C 1
ATOM 2883 O O . GLN B 1 16 ? 58.954 21.987 38.220 1.00 59.26 16 GLN B O 1
ATOM 2889 N N . ARG B 1 17 ? 59.955 23.944 37.824 1.00 55.50 17 ARG B N 1
ATOM 2890 C CA . ARG B 1 17 ? 58.814 24.716 38.270 1.00 53.37 17 ARG B CA 1
ATOM 2891 C C . ARG B 1 17 ? 57.735 24.748 37.203 1.00 52.60 17 ARG B C 1
ATOM 2892 O O . ARG B 1 17 ? 56.531 24.780 37.521 1.00 53.27 17 ARG B O 1
ATOM 2900 N N . LEU B 1 18 ? 58.175 24.807 35.945 1.00 50.92 18 LEU B N 1
ATOM 2901 C CA . LEU B 1 18 ? 57.290 24.777 34.814 1.00 49.88 18 LEU B CA 1
ATOM 2902 C C . LEU B 1 18 ? 56.486 23.485 34.854 1.00 51.21 18 LEU B C 1
ATOM 2903 O O . LEU B 1 18 ? 55.257 23.497 34.679 1.00 51.46 18 LEU B O 1
ATOM 2908 N N . ALA B 1 19 ? 57.176 22.364 35.099 1.00 51.58 19 ALA B N 1
ATOM 2909 C CA . ALA B 1 19 ? 56.541 21.046 35.119 1.00 51.46 19 ALA B CA 1
ATOM 2910 C C . ALA B 1 19 ? 55.366 21.106 36.080 1.00 53.21 19 ALA B C 1
ATOM 2911 O O . ALA B 1 19 ? 54.297 20.496 35.882 1.00 53.36 19 ALA B O 1
ATOM 2913 N N . GLN B 1 20 ? 55.570 21.871 37.134 1.00 54.53 20 GLN B N 1
ATOM 2914 C CA . GLN B 1 20 ? 54.576 21.994 38.160 1.00 56.02 20 GLN B CA 1
ATOM 2915 C C . GLN B 1 20 ? 53.499 22.971 37.693 1.00 56.07 20 GLN B C 1
ATOM 2916 O O . GLN B 1 20 ? 52.313 22.720 37.825 1.00 56.26 20 GLN B O 1
ATOM 2922 N N . GLU B 1 21 ? 53.910 24.085 37.119 1.00 56.53 21 GLU B N 1
ATOM 2923 C CA . GLU B 1 21 ? 52.947 25.014 36.546 1.00 56.75 21 GLU B CA 1
ATOM 2924 C C . GLU B 1 21 ? 52.059 24.303 35.535 1.00 57.31 21 GLU B C 1
ATOM 2925 O O . GLU B 1 21 ? 50.851 24.490 35.526 1.00 57.97 21 GLU B O 1
ATOM 2931 N N . ILE B 1 22 ? 52.660 23.465 34.700 1.00 56.98 22 ILE B N 1
ATOM 2932 C CA . ILE B 1 22 ? 51.913 22.681 33.735 1.00 56.20 22 ILE B CA 1
ATOM 2933 C C . ILE B 1 22 ? 50.979 21.736 34.449 1.00 56.56 22 ILE B C 1
ATOM 2934 O O . ILE B 1 22 ? 49.818 21.588 34.039 1.00 57.69 22 ILE B O 1
ATOM 2939 N N . ALA B 1 23 ? 51.497 21.088 35.501 1.00 55.27 23 ALA B N 1
ATOM 2940 C CA . ALA B 1 23 ? 50.719 20.145 36.319 1.00 54.35 23 ALA B CA 1
ATOM 2941 C C . ALA B 1 23 ? 49.506 20.768 36.984 1.00 54.14 23 ALA B C 1
ATOM 2942 O O . ALA B 1 23 ? 48.496 20.090 37.190 1.00 54.16 23 ALA B O 1
ATOM 2944 N N . PHE B 1 24 ? 49.596 22.050 37.323 1.00 54.09 24 PHE B N 1
ATOM 2945 C CA . PHE B 1 24 ? 48.508 22.715 38.044 1.00 54.69 24 PHE B CA 1
ATOM 2946 C C . PHE B 1 24 ? 47.624 23.594 37.157 1.00 55.71 24 PHE B C 1
ATOM 2947 O O . PHE B 1 24 ? 46.720 24.270 37.656 1.00 56.00 24 PHE B O 1
ATOM 2955 N N . GLY B 1 25 ? 47.886 23.575 35.847 1.00 56.28 25 GLY B N 1
ATOM 2956 C CA . GLY B 1 25 ? 47.173 24.405 34.885 1.00 55.88 25 GLY B CA 1
ATOM 2957 C C . GLY B 1 25 ? 45.747 24.680 35.299 1.00 56.16 25 GLY B C 1
ATOM 2958 O O . GLY B 1 25 ? 45.3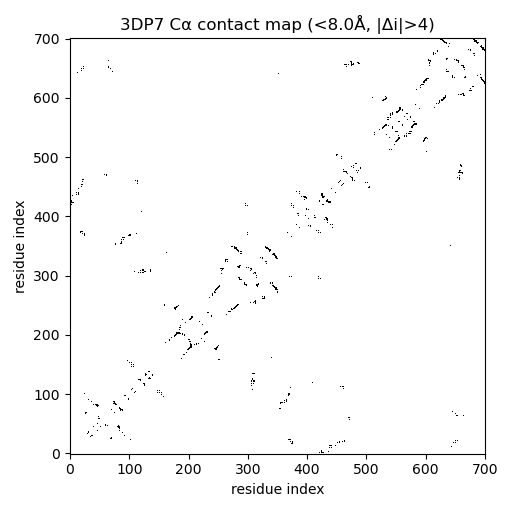52 25.845 35.440 1.00 56.30 25 GLY B O 1
ATOM 2959 N N . PRO B 1 26 ? 44.962 23.611 35.522 1.00 56.79 26 PRO B N 1
ATOM 2960 C CA . PRO B 1 26 ? 43.520 23.763 35.784 1.00 57.54 26 PRO B CA 1
ATOM 2961 C C . PRO B 1 26 ? 43.238 24.613 37.030 1.00 58.52 26 PRO B C 1
ATOM 2962 O O . PRO B 1 26 ? 42.320 25.452 37.015 1.00 59.08 26 PRO B O 1
ATOM 2966 N N . VAL B 1 27 ? 44.032 24.413 38.087 1.00 58.15 27 VAL B N 1
ATOM 2967 C CA . VAL B 1 27 ? 43.911 25.236 39.281 1.00 58.15 27 VAL B CA 1
ATOM 2968 C C . VAL B 1 27 ? 44.294 26.680 38.964 1.00 58.60 27 VAL B C 1
ATOM 2969 O O . VAL B 1 27 ? 43.491 27.594 39.120 1.00 58.82 27 VAL B O 1
ATOM 2973 N N . VAL B 1 28 ? 45.534 26.881 38.537 1.00 58.47 28 VAL B N 1
ATOM 2974 C CA . VAL B 1 28 ? 45.968 28.179 38.069 1.00 58.40 28 VAL B CA 1
ATOM 2975 C C . VAL B 1 28 ? 44.850 28.840 37.278 1.00 59.11 28 VAL B C 1
ATOM 2976 O O . VAL B 1 28 ? 44.387 29.924 37.640 1.00 60.32 28 VAL B O 1
ATOM 2980 N N . PHE B 1 29 ? 44.408 28.192 36.202 1.00 58.24 29 PHE B N 1
ATOM 2981 C CA . PHE B 1 29 ? 43.319 28.733 35.372 1.00 57.42 29 PHE B CA 1
ATOM 2982 C C . PHE B 1 29 ? 42.079 29.186 36.131 1.00 57.14 29 PHE B C 1
ATOM 2983 O O . PHE B 1 29 ? 41.669 30.306 35.997 1.00 57.07 29 PHE B O 1
ATOM 2991 N N . GLN B 1 30 ? 41.459 28.309 36.910 1.00 58.17 30 GLN B N 1
ATOM 2992 C CA . GLN B 1 30 ? 40.203 28.668 37.577 1.00 58.73 30 GLN B CA 1
ATOM 2993 C C . GLN B 1 30 ? 40.441 29.774 38.603 1.00 59.23 30 GLN B C 1
ATOM 2994 O O . GLN B 1 30 ? 39.687 30.761 38.667 1.00 59.66 30 GLN B O 1
ATOM 3000 N N . VAL B 1 31 ? 41.501 29.626 39.391 1.00 58.62 31 VAL B N 1
ATOM 3001 C CA . VAL B 1 31 ? 41.832 30.633 40.393 1.00 58.02 31 VAL B CA 1
ATOM 3002 C C . VAL B 1 31 ? 41.982 31.990 39.778 1.00 58.09 31 VAL B C 1
ATOM 3003 O O . VAL B 1 31 ? 41.616 32.990 40.358 1.00 58.64 31 VAL B O 1
ATOM 3007 N N . SER B 1 32 ? 42.576 32.043 38.603 1.00 58.19 32 SER B N 1
ATOM 3008 C CA . SER B 1 32 ? 42.846 33.332 38.025 1.00 58.19 32 SER B CA 1
ATOM 3009 C C . SER B 1 32 ? 41.595 33.846 37.350 1.00 58.72 32 SER B C 1
ATOM 3010 O O . SER B 1 32 ? 41.358 35.042 37.304 1.00 58.68 32 SER B O 1
ATOM 3013 N N . ARG B 1 33 ? 40.784 32.923 36.852 1.00 59.56 33 ARG B N 1
ATOM 3014 C CA . ARG B 1 33 ? 39.543 33.270 36.196 1.00 61.26 33 ARG B CA 1
ATOM 3015 C C . ARG B 1 33 ? 38.617 33.948 37.182 1.00 62.53 33 ARG B C 1
ATOM 3016 O O . ARG B 1 33 ? 37.935 34.919 36.858 1.00 63.30 33 ARG B O 1
ATOM 3024 N N . LEU B 1 34 ? 38.603 33.448 38.403 1.00 63.04 34 LEU B N 1
ATOM 3025 C CA . LEU B 1 34 ? 37.735 34.001 39.412 1.00 63.19 34 LEU B CA 1
ATOM 3026 C C . LEU B 1 34 ? 38.296 35.296 39.950 1.00 64.18 34 LEU B C 1
ATOM 3027 O O . LEU B 1 34 ? 37.544 36.202 40.302 1.00 65.13 34 LEU B O 1
ATOM 3032 N N . MET B 1 35 ? 39.613 35.431 39.998 1.00 64.12 35 MET B N 1
ATOM 3033 C CA . MET B 1 35 ? 40.145 36.708 40.493 1.00 63.72 35 MET B CA 1
ATOM 3034 C C . MET B 1 35 ? 39.748 37.862 39.603 1.00 65.00 35 MET B C 1
ATOM 3035 O O . MET B 1 35 ? 39.613 38.987 40.064 1.00 65.48 35 MET B O 1
ATOM 3040 N N . LEU B 1 36 ? 39.551 37.561 38.329 1.00 65.85 36 LEU B N 1
ATOM 3041 C CA . LEU B 1 36 ? 38.868 38.456 37.430 1.00 67.15 36 LEU B CA 1
ATOM 3042 C C . LEU B 1 36 ? 37.409 38.599 37.848 1.00 67.71 36 LEU B C 1
ATOM 3043 O O . LEU B 1 36 ? 36.972 39.668 38.288 1.00 68.60 36 LEU B O 1
ATOM 3048 N N . LYS B 1 37 ? 36.662 37.513 37.694 1.00 67.26 37 LYS B N 1
ATOM 3049 C CA . LYS B 1 37 ? 35.221 37.552 37.794 1.00 67.41 37 LYS B CA 1
ATOM 3050 C C . LYS B 1 37 ? 34.795 38.220 39.092 1.00 67.34 37 LYS B C 1
ATOM 3051 O O . LYS B 1 37 ? 33.960 39.122 39.098 1.00 67.72 37 LYS B O 1
ATOM 3057 N N . PHE B 1 38 ? 35.391 37.800 40.199 1.00 66.76 38 PHE B N 1
ATOM 3058 C CA . PHE B 1 38 ? 35.050 38.364 41.497 1.00 65.96 38 PHE B CA 1
ATOM 3059 C C . PHE B 1 38 ? 35.592 39.773 41.619 1.00 65.98 38 PHE B C 1
ATOM 3060 O O . PHE B 1 38 ? 35.510 40.384 42.677 1.00 66.11 38 PHE B O 1
ATOM 3068 N N . GLY B 1 39 ? 36.160 40.280 40.533 1.00 66.23 39 GLY B N 1
ATOM 3069 C CA . GLY B 1 39 ? 36.646 41.657 40.487 1.00 66.76 39 GLY B CA 1
ATOM 3070 C C . GLY B 1 39 ? 37.816 41.990 41.395 1.00 67.40 39 GLY B C 1
ATOM 3071 O O . GLY B 1 39 ? 38.097 43.148 41.646 1.00 67.67 39 GLY B O 1
ATOM 3072 N N . ILE B 1 40 ? 38.529 40.981 41.877 1.00 68.10 40 ILE B N 1
ATOM 3073 C CA . ILE B 1 40 ? 39.681 41.237 42.753 1.00 68.24 40 ILE B CA 1
ATOM 3074 C C . ILE B 1 40 ? 40.938 41.854 42.090 1.00 68.86 40 ILE B C 1
ATOM 3075 O O . ILE B 1 40 ? 41.732 42.496 42.780 1.00 68.80 40 ILE B O 1
ATOM 3080 N N . PHE B 1 41 ? 41.132 41.656 40.780 1.00 69.25 41 PHE B N 1
ATOM 3081 C CA . PHE B 1 41 ? 42.214 42.336 40.081 1.00 69.71 41 PHE B CA 1
ATOM 3082 C C . PHE B 1 41 ? 41.869 43.826 40.028 1.00 69.89 41 PHE B C 1
ATOM 3083 O O . PHE B 1 41 ? 42.667 44.686 40.412 1.00 68.86 41 PHE B O 1
ATOM 3091 N N . GLN B 1 42 ? 40.662 44.104 39.548 1.00 71.12 42 GLN B N 1
ATOM 3092 C CA . GLN B 1 42 ? 40.069 45.440 39.578 1.00 72.36 42 GLN B CA 1
ATOM 3093 C C . GLN B 1 42 ? 40.360 46.135 40.904 1.00 72.92 42 GLN B C 1
ATOM 3094 O O . GLN B 1 42 ? 41.268 46.975 41.028 1.00 72.40 42 GLN B O 1
ATOM 3100 N N . LEU B 1 43 ? 39.574 45.777 41.905 1.00 73.96 43 LEU B N 1
ATOM 3101 C CA . LEU B 1 43 ? 39.776 46.345 43.212 1.00 75.30 43 LEU B CA 1
ATOM 3102 C C . LEU B 1 43 ? 41.262 46.678 43.413 1.00 76.46 43 LEU B C 1
ATOM 3103 O O . LEU B 1 43 ? 41.606 47.785 43.836 1.00 76.52 43 LEU B O 1
ATOM 3108 N N . LEU B 1 44 ? 42.137 45.726 43.086 1.00 77.38 44 LEU B N 1
ATOM 3109 C CA . LEU B 1 44 ? 43.590 45.898 43.259 1.00 77.78 44 LEU B CA 1
ATOM 3110 C C . LEU B 1 44 ? 44.260 46.918 42.331 1.00 78.55 44 LEU B C 1
ATOM 3111 O O . LEU B 1 44 ? 45.245 47.543 42.719 1.00 78.25 44 LEU B O 1
ATOM 3116 N N . SER B 1 45 ? 43.752 47.079 41.111 1.00 79.61 45 SER B N 1
ATOM 3117 C CA . SER B 1 45 ? 44.314 48.088 40.217 1.00 80.97 45 SER B CA 1
ATOM 3118 C C . SER B 1 45 ? 43.903 49.506 40.658 1.00 82.59 45 SER B C 1
ATOM 3119 O O . SER B 1 45 ? 44.410 50.507 40.149 1.00 82.37 45 SER B O 1
ATOM 3122 N N . GLY B 1 46 ? 42.979 49.585 41.609 1.00 84.04 46 GLY B N 1
ATOM 3123 C CA . GLY B 1 46 ? 42.689 50.856 42.248 1.00 85.23 46 GLY B CA 1
ATOM 3124 C C . GLY B 1 46 ? 43.899 51.263 43.073 1.00 86.28 46 GLY B C 1
ATOM 3125 O O . GLY B 1 46 ? 44.921 51.664 42.518 1.00 86.63 46 GLY B O 1
ATOM 3126 N N . LYS B 1 47 ? 43.794 51.116 44.394 1.00 86.72 47 LYS B N 1
ATOM 3127 C CA . LYS B 1 47 ? 44.810 51.613 45.334 1.00 87.30 47 LYS B CA 1
ATOM 3128 C C . LYS B 1 47 ? 46.221 51.017 45.132 1.00 87.71 47 LYS B C 1
ATOM 3129 O O . LYS B 1 47 ? 46.541 49.929 45.633 1.00 87.94 47 LYS B O 1
ATOM 3135 N N . ARG B 1 48 ? 47.059 51.753 44.404 1.00 87.82 48 ARG B N 1
ATOM 3136 C CA . ARG B 1 48 ? 48.475 51.413 44.229 1.00 87.75 48 ARG B CA 1
ATOM 3137 C C . ARG B 1 48 ? 49.080 50.762 45.476 1.00 86.44 48 ARG B C 1
ATOM 3138 O O . ARG B 1 48 ? 49.841 49.790 45.384 1.00 86.40 48 ARG B O 1
ATOM 3146 N N . GLU B 1 49 ? 48.719 51.312 46.631 1.00 85.04 49 GLU B N 1
ATOM 3147 C CA . GLU B 1 49 ? 49.194 50.860 47.942 1.00 83.77 49 GLU B CA 1
ATOM 3148 C C . GLU B 1 49 ? 48.879 49.369 48.190 1.00 81.17 49 GLU B C 1
ATOM 3149 O O . GLU B 1 49 ? 49.567 48.673 48.952 1.00 80.20 49 GLU B O 1
ATOM 3155 N N . GLY B 1 50 ? 47.826 48.901 47.532 1.00 79.51 50 GLY B N 1
ATOM 3156 C CA . GLY B 1 50 ? 47.342 47.562 47.738 1.00 78.33 50 GLY B CA 1
ATOM 3157 C C . GLY B 1 50 ? 46.397 47.459 48.914 1.00 77.19 50 GLY B C 1
ATOM 3158 O O . GLY B 1 50 ? 46.409 48.296 49.805 1.00 77.05 50 GLY B O 1
ATOM 3159 N N . TYR B 1 51 ? 45.579 46.414 48.901 1.00 76.41 51 TYR B N 1
ATOM 3160 C CA . TYR B 1 51 ? 44.657 46.116 49.982 1.00 75.28 51 TYR B CA 1
ATOM 3161 C C . TYR B 1 51 ? 45.074 44.947 50.872 1.00 74.13 51 TYR B C 1
ATOM 3162 O O . TYR B 1 51 ? 45.922 44.108 50.533 1.00 73.59 51 TYR B O 1
ATOM 3171 N N . THR B 1 52 ? 44.430 44.921 52.027 1.00 73.33 52 THR B N 1
ATOM 3172 C CA . THR B 1 52 ? 44.698 43.983 53.084 1.00 72.12 52 THR B CA 1
ATOM 3173 C C . THR B 1 52 ? 43.779 42.812 52.794 1.00 71.36 52 THR B C 1
ATOM 3174 O O . THR B 1 52 ? 42.859 42.958 51.988 1.00 71.05 52 THR B O 1
ATOM 3178 N N . LEU B 1 53 ? 44.021 41.649 53.408 1.00 70.81 53 LEU B N 1
ATOM 3179 C CA . LEU B 1 53 ? 43.142 40.502 53.157 1.00 69.77 53 LEU B CA 1
ATOM 3180 C C . LEU B 1 53 ? 41.746 40.843 53.660 1.00 70.07 53 LEU B C 1
ATOM 3181 O O . LEU B 1 53 ? 40.754 40.722 52.933 1.00 69.94 53 LEU B O 1
ATOM 3186 N N . GLN B 1 54 ? 41.676 41.292 54.908 1.00 70.46 54 GLN B N 1
ATOM 3187 C CA . GLN B 1 54 ? 40.410 41.721 55.478 1.00 71.23 54 GLN B CA 1
ATOM 3188 C C . GLN B 1 54 ? 39.679 42.713 54.550 1.00 70.73 54 GLN B C 1
ATOM 3189 O O . GLN B 1 54 ? 38.503 42.516 54.226 1.00 70.86 54 GLN B O 1
ATOM 3195 N N . GLU B 1 55 ? 40.373 43.765 54.113 1.00 69.94 55 GLU B N 1
ATOM 3196 C CA . GLU B 1 55 ? 39.752 44.766 53.254 1.00 69.51 55 GLU B CA 1
ATOM 3197 C C . GLU B 1 55 ? 39.157 44.096 52.023 1.00 68.68 55 GLU B C 1
ATOM 3198 O O . GLU B 1 55 ? 38.108 44.494 51.527 1.00 68.12 55 GLU B O 1
ATOM 3204 N N . ILE B 1 56 ? 39.834 43.055 51.555 1.00 68.68 56 ILE B N 1
ATOM 3205 C CA . ILE B 1 56 ? 39.483 42.382 50.306 1.00 68.63 56 ILE B CA 1
ATOM 3206 C C . ILE B 1 56 ? 38.201 41.536 50.403 1.00 67.99 56 ILE B C 1
ATOM 3207 O O . ILE B 1 56 ? 37.379 41.565 49.479 1.00 68.06 56 ILE B O 1
ATOM 3212 N N . SER B 1 57 ? 38.026 40.785 51.495 1.00 66.98 57 SER B N 1
ATOM 3213 C CA . SER B 1 57 ? 36.771 40.055 51.690 1.00 66.51 57 SER B CA 1
ATOM 3214 C C . SER B 1 57 ? 35.599 41.012 51.766 1.00 66.82 57 SER B C 1
ATOM 3215 O O . SER B 1 57 ? 34.627 40.859 51.021 1.00 67.02 57 SER B O 1
ATOM 3218 N N . GLY B 1 58 ? 35.698 42.004 52.652 1.00 66.88 58 GLY B N 1
ATOM 3219 C CA . GLY B 1 58 ? 34.665 43.039 52.776 1.00 67.10 58 GLY B CA 1
ATOM 3220 C C . GLY B 1 58 ? 34.318 43.682 51.439 1.00 67.26 58 GLY B C 1
ATOM 3221 O O . GLY B 1 58 ? 33.177 43.650 50.987 1.00 67.14 58 GLY B O 1
ATOM 3222 N N . ARG B 1 59 ? 35.313 44.255 50.783 1.00 67.51 59 ARG B N 1
ATOM 3223 C CA . ARG B 1 59 ? 35.077 44.893 49.498 1.00 67.82 59 ARG B CA 1
ATOM 3224 C C . ARG B 1 59 ? 34.363 44.001 48.470 1.00 67.69 59 ARG B C 1
ATOM 3225 O O . ARG B 1 59 ? 33.649 44.520 47.599 1.00 67.78 59 ARG B O 1
ATOM 3233 N N . THR B 1 60 ? 34.565 42.679 48.553 1.00 66.99 60 THR B N 1
ATOM 3234 C CA . THR B 1 60 ? 34.069 41.745 47.525 1.00 66.19 60 THR B CA 1
ATOM 3235 C C . THR B 1 60 ? 32.867 40.924 47.972 1.00 65.44 60 THR B C 1
ATOM 3236 O O . THR B 1 60 ? 32.092 40.445 47.150 1.00 64.57 60 THR B O 1
ATOM 3240 N N . GLY B 1 61 ? 32.743 40.726 49.276 1.00 66.08 61 GLY B N 1
ATOM 3241 C CA . GLY B 1 61 ? 31.668 39.914 49.811 1.00 67.24 61 GLY B CA 1
ATOM 3242 C C . GLY B 1 61 ? 32.060 38.452 49.857 1.00 68.78 61 GLY B C 1
ATOM 3243 O O . GLY B 1 61 ? 31.230 37.579 50.112 1.00 69.54 61 GLY B O 1
ATOM 3244 N N . LEU B 1 62 ? 33.336 38.178 49.604 1.00 68.91 62 LEU B N 1
ATOM 3245 C CA . LEU B 1 62 ? 33.847 36.826 49.658 1.00 68.25 62 LEU B CA 1
ATOM 3246 C C . LEU B 1 62 ? 34.177 36.474 51.089 1.00 68.53 62 LEU B C 1
ATOM 3247 O O . LEU B 1 62 ? 34.498 37.350 51.895 1.00 68.22 62 LEU B O 1
ATOM 3252 N N . THR B 1 63 ? 34.123 35.185 51.401 1.00 69.13 63 THR B N 1
ATOM 3253 C CA . THR B 1 63 ? 34.184 34.754 52.783 1.00 69.66 63 THR B CA 1
ATOM 3254 C C . THR B 1 63 ? 35.466 35.116 53.498 1.00 69.95 63 THR B C 1
ATOM 3255 O O . THR B 1 63 ? 35.502 35.117 54.730 1.00 71.00 63 THR B O 1
ATOM 3259 N N . ARG B 1 64 ? 36.524 35.405 52.757 1.00 69.02 64 ARG B N 1
ATOM 3260 C CA . ARG B 1 64 ? 37.798 35.634 53.414 1.00 68.57 64 ARG B CA 1
ATOM 3261 C C . ARG B 1 64 ? 38.645 34.399 53.314 1.00 68.10 64 ARG B C 1
ATOM 3262 O O . ARG B 1 64 ? 39.794 34.463 52.865 1.00 68.79 64 ARG B O 1
ATOM 3270 N N . TYR B 1 65 ? 38.091 33.278 53.775 1.00 66.42 65 TYR B N 1
ATOM 3271 C CA . TYR B 1 65 ? 38.612 31.991 53.372 1.00 64.57 65 TYR B CA 1
ATOM 3272 C C . TYR B 1 65 ? 38.588 31.956 51.842 1.00 63.26 65 TYR B C 1
ATOM 3273 O O . TYR B 1 65 ? 39.612 31.797 51.201 1.00 63.03 65 TYR B O 1
ATOM 3282 N N . ALA B 1 66 ? 37.407 32.123 51.264 1.00 62.65 66 ALA B N 1
ATOM 3283 C CA . ALA B 1 66 ? 37.263 32.140 49.822 1.00 62.16 66 ALA B CA 1
ATOM 3284 C C . ALA B 1 66 ? 38.264 33.088 49.213 1.00 62.29 66 ALA B C 1
ATOM 3285 O O . ALA B 1 66 ? 38.654 32.946 48.058 1.00 63.09 66 ALA B O 1
ATOM 3287 N N . ALA B 1 67 ? 38.672 34.086 49.977 1.00 61.70 67 ALA B N 1
ATOM 3288 C CA . ALA B 1 67 ? 39.494 35.137 49.397 1.00 60.91 67 ALA B CA 1
ATOM 3289 C C . ALA B 1 67 ? 40.959 34.826 49.640 1.00 60.35 67 ALA B C 1
ATOM 3290 O O . ALA B 1 67 ? 41.798 35.037 48.764 1.00 60.94 67 ALA B O 1
ATOM 3292 N N . GLN B 1 68 ? 41.262 34.317 50.828 1.00 58.93 68 GLN B N 1
ATOM 3293 C CA . GLN B 1 68 ? 42.625 34.005 51.179 1.00 58.45 68 GLN B CA 1
ATOM 3294 C C . GLN B 1 68 ? 43.141 33.001 50.159 1.00 59.92 68 GLN B C 1
ATOM 3295 O O . GLN B 1 68 ? 44.245 33.118 49.597 1.00 60.04 68 GLN B O 1
ATOM 3301 N N . VAL B 1 69 ? 42.295 32.009 49.929 1.00 60.52 69 VAL B N 1
ATOM 3302 C CA . VAL B 1 69 ? 42.588 30.872 49.090 1.00 60.29 69 VAL B CA 1
ATOM 3303 C C . VAL B 1 69 ? 42.931 31.328 47.663 1.00 60.48 69 VAL B C 1
ATOM 3304 O O . VAL B 1 69 ? 43.910 30.860 47.083 1.00 61.10 69 VAL B O 1
ATOM 3308 N N . LEU B 1 70 ? 42.171 32.268 47.113 1.00 60.07 70 LEU B N 1
ATOM 3309 C CA . LEU B 1 70 ? 42.537 32.854 45.818 1.00 60.00 70 LEU B CA 1
ATOM 3310 C C . LEU B 1 70 ? 43.818 33.702 45.894 1.00 59.34 70 LEU B C 1
ATOM 3311 O O . LEU B 1 70 ? 44.704 33.633 45.038 1.00 59.55 70 LEU B O 1
ATOM 3316 N N . LEU B 1 71 ? 43.909 34.529 46.913 1.00 58.30 71 LEU B N 1
ATOM 3317 C CA . LEU B 1 71 ? 45.045 35.404 46.993 1.00 57.45 71 LEU B CA 1
ATOM 3318 C C . LEU B 1 71 ? 46.321 34.593 47.091 1.00 57.64 71 LEU B C 1
ATOM 3319 O O . LEU B 1 71 ? 47.296 34.885 46.396 1.00 58.37 71 LEU B O 1
ATOM 3324 N N . GLU B 1 72 ? 46.324 33.595 47.967 1.00 56.90 72 GLU B N 1
ATOM 3325 C CA . GLU B 1 72 ? 47.526 32.803 48.197 1.00 56.53 72 GLU B CA 1
ATOM 3326 C C . GLU B 1 72 ? 47.986 32.074 46.923 1.00 56.18 72 GLU B C 1
ATOM 3327 O O . GLU B 1 72 ? 49.186 32.021 46.623 1.00 57.02 72 GLU B O 1
ATOM 3333 N N . ALA B 1 73 ? 47.038 31.512 46.180 1.00 54.42 73 ALA B N 1
ATOM 3334 C CA . ALA B 1 73 ? 47.365 30.823 44.946 1.00 53.05 73 ALA B CA 1
ATOM 3335 C C . ALA B 1 73 ? 47.908 31.835 43.941 1.00 53.66 73 ALA B C 1
ATOM 3336 O O . ALA B 1 73 ? 48.912 31.579 43.278 1.00 54.63 73 ALA B O 1
ATOM 3338 N N . SER B 1 74 ? 47.246 32.984 43.834 1.00 53.09 74 SER B N 1
ATOM 3339 C CA . SER B 1 74 ? 47.682 34.050 42.924 1.00 52.60 74 SER B CA 1
ATOM 3340 C C . SER B 1 74 ? 49.009 34.665 43.316 1.00 52.87 74 SER B C 1
ATOM 3341 O O . SER B 1 74 ? 49.819 35.009 42.458 1.00 52.40 74 SER B O 1
ATOM 3344 N N . LEU B 1 75 ? 49.227 34.811 44.619 1.00 53.68 75 LEU B N 1
ATOM 3345 C CA . LEU B 1 75 ? 50.499 35.297 45.109 1.00 54.59 75 LEU B CA 1
ATOM 3346 C C . LEU B 1 75 ? 51.628 34.475 44.501 1.00 55.82 75 LEU B C 1
ATOM 3347 O O . LEU B 1 75 ? 52.528 35.042 43.909 1.00 56.57 75 LEU B O 1
ATOM 3352 N N . THR B 1 76 ? 51.560 33.143 44.632 1.00 55.92 76 THR B N 1
ATOM 3353 C CA . THR B 1 76 ? 52.586 32.232 44.099 1.00 54.66 76 THR B CA 1
ATOM 3354 C C . THR B 1 76 ? 52.538 32.089 42.577 1.00 53.77 76 THR B C 1
ATOM 3355 O O . THR B 1 76 ? 53.561 31.859 41.941 1.00 53.09 76 THR B O 1
ATOM 3359 N N . ILE B 1 77 ? 51.353 32.166 41.990 1.00 53.77 77 ILE B N 1
ATOM 3360 C CA . ILE B 1 77 ? 51.285 32.213 40.539 1.00 54.24 77 ILE B CA 1
ATOM 3361 C C . ILE B 1 77 ? 52.102 33.420 40.070 1.00 56.48 77 ILE B C 1
ATOM 3362 O O . ILE B 1 77 ? 52.802 33.328 39.066 1.00 57.68 77 ILE B O 1
ATOM 3367 N N . GLY B 1 78 ? 52.022 34.529 40.819 1.00 56.79 78 GLY B N 1
ATOM 3368 C CA . GLY B 1 78 ? 52.703 35.776 40.482 1.00 57.74 78 GLY B CA 1
ATOM 3369 C C . GLY B 1 78 ? 51.847 36.870 39.828 1.00 59.15 78 GLY B C 1
ATOM 3370 O O . GLY B 1 78 ? 52.375 37.822 39.247 1.00 59.37 78 GLY B O 1
ATOM 3371 N N . THR B 1 79 ? 50.524 36.758 39.914 1.00 59.65 79 THR B N 1
ATOM 3372 C CA . THR B 1 79 ? 49.663 37.747 39.281 1.00 59.80 79 THR B CA 1
ATOM 3373 C C . THR B 1 79 ? 49.419 38.931 40.221 1.00 60.40 79 THR B C 1
ATOM 3374 O O . THR B 1 79 ? 49.000 40.028 39.800 1.00 60.16 79 THR B O 1
ATOM 3378 N N . ILE B 1 80 ? 49.673 38.695 41.503 1.00 61.07 80 ILE B N 1
ATOM 3379 C CA . ILE B 1 80 ? 49.657 39.747 42.508 1.00 61.96 80 ILE B CA 1
ATOM 3380 C C . ILE B 1 80 ? 50.891 39.526 43.333 1.00 63.34 80 ILE B C 1
ATOM 3381 O O . ILE B 1 80 ? 51.700 38.661 43.025 1.00 63.74 80 ILE B O 1
ATOM 3386 N N . LEU B 1 81 ? 51.024 40.269 44.412 1.00 64.05 81 LEU B N 1
ATOM 3387 C CA . LEU B 1 81 ? 52.336 40.481 44.932 1.00 65.24 81 LEU B CA 1
ATOM 3388 C C . LEU B 1 81 ? 52.111 41.033 46.326 1.00 66.27 81 LEU B C 1
ATOM 3389 O O . LEU B 1 81 ? 51.130 41.716 46.544 1.00 66.47 81 LEU B O 1
ATOM 3394 N N . LEU B 1 82 ? 52.963 40.697 47.287 1.00 67.66 82 LEU B N 1
ATOM 3395 C CA . LEU B 1 82 ? 52.666 41.021 48.688 1.00 69.48 82 LEU B CA 1
ATOM 3396 C C . LEU B 1 82 ? 53.504 42.170 49.236 1.00 72.18 82 LEU B C 1
ATOM 3397 O O . LEU B 1 82 ? 54.722 42.205 49.056 1.00 73.04 82 LEU B O 1
ATOM 3402 N N . GLU B 1 83 ? 52.855 43.111 49.916 1.00 73.81 83 GLU B N 1
ATOM 3403 C CA . GLU B 1 83 ? 53.590 44.189 50.589 1.00 75.12 83 GLU B CA 1
ATOM 3404 C C . GLU B 1 83 ? 53.249 44.299 52.076 1.00 75.44 83 GLU B C 1
ATOM 3405 O O . GLU B 1 83 ? 52.169 44.750 52.459 1.00 75.23 83 GLU B O 1
ATOM 3411 N N . GLU B 1 84 ? 54.192 43.874 52.906 1.00 76.20 84 GLU B N 1
ATOM 3412 C CA . GLU B 1 84 ? 53.924 43.672 54.316 1.00 77.09 84 GLU B CA 1
ATOM 3413 C C . GLU B 1 84 ? 52.709 42.754 54.433 1.00 77.24 84 GLU B C 1
ATOM 3414 O O . GLU B 1 84 ? 52.824 41.531 54.299 1.00 77.13 84 GLU B O 1
ATOM 3420 N N . ASP B 1 85 ? 51.542 43.355 54.651 1.00 77.28 85 ASP B N 1
ATOM 3421 C CA . ASP B 1 85 ? 50.296 42.601 54.778 1.00 76.99 85 ASP B CA 1
ATOM 3422 C C . ASP B 1 85 ? 49.185 43.099 53.835 1.00 76.25 85 ASP B C 1
ATOM 3423 O O . ASP B 1 85 ? 48.001 42.878 54.075 1.00 76.08 85 ASP B O 1
ATOM 3428 N N . ARG B 1 86 ? 49.573 43.748 52.747 1.00 75.85 86 ARG B N 1
ATOM 3429 C CA . ARG B 1 86 ? 48.601 44.195 51.765 1.00 75.75 86 ARG B CA 1
ATOM 3430 C C . ARG B 1 86 ? 49.020 43.760 50.365 1.00 75.29 86 ARG B C 1
ATOM 3431 O O . ARG B 1 86 ? 50.188 43.860 49.981 1.00 75.76 86 ARG B O 1
ATOM 3439 N N . TYR B 1 87 ? 48.061 43.257 49.606 1.00 73.91 87 TYR B N 1
ATOM 3440 C CA . TYR B 1 87 ? 48.363 42.710 48.306 1.00 72.47 87 TYR B CA 1
ATOM 3441 C C . TYR B 1 87 ? 48.328 43.796 47.275 1.00 71.48 87 TYR B C 1
ATOM 3442 O O . TYR B 1 87 ? 47.471 44.668 47.330 1.00 71.23 87 TYR B O 1
ATOM 3451 N N . VAL B 1 88 ? 49.264 43.730 46.332 1.00 70.70 88 VAL B N 1
ATOM 3452 C CA . VAL B 1 88 ? 49.295 44.621 45.177 1.00 69.52 88 VAL B CA 1
ATOM 3453 C C . VAL B 1 88 ? 49.115 43.850 43.882 1.00 68.29 88 VAL B C 1
ATOM 3454 O O . VAL B 1 88 ? 49.540 42.706 43.768 1.00 68.98 88 VAL B O 1
ATOM 3458 N N . LEU B 1 89 ? 48.501 44.471 42.889 1.00 66.83 89 LEU B N 1
ATOM 3459 C CA . LEU B 1 89 ? 48.429 43.849 41.571 1.00 65.71 89 LEU B CA 1
ATOM 3460 C C . LEU B 1 89 ? 49.828 43.778 40.918 1.00 65.63 89 LEU B C 1
ATOM 3461 O O . LEU B 1 89 ? 50.609 44.729 40.993 1.00 65.96 89 LEU B O 1
ATOM 3466 N N . ALA B 1 90 ? 50.168 42.654 40.292 1.00 65.31 90 ALA B N 1
ATOM 3467 C CA . ALA B 1 90 ? 51.441 42.578 39.560 1.00 64.81 90 ALA B CA 1
ATOM 3468 C C . ALA B 1 90 ? 51.220 42.714 38.043 1.00 65.17 90 ALA B C 1
ATOM 3469 O O . ALA B 1 90 ? 50.082 42.845 37.582 1.00 64.84 90 ALA B O 1
ATOM 3471 N N . LYS B 1 91 ? 52.302 42.731 37.271 1.00 66.17 91 LYS B N 1
ATOM 3472 C CA . LYS B 1 91 ? 52.184 42.980 35.834 1.00 67.52 91 LYS B CA 1
ATOM 3473 C C . LYS B 1 91 ? 51.317 41.938 35.161 1.00 67.85 91 LYS B C 1
ATOM 3474 O O . LYS B 1 91 ? 50.587 42.249 34.218 1.00 68.17 91 LYS B O 1
ATOM 3480 N N . ALA B 1 92 ? 51.434 40.692 35.617 1.00 67.80 92 ALA B N 1
ATOM 3481 C CA . ALA B 1 92 ? 50.720 39.585 34.995 1.00 67.66 92 ALA B CA 1
ATOM 3482 C C . ALA B 1 92 ? 49.232 39.669 35.299 1.00 67.38 92 ALA B C 1
ATOM 3483 O O . ALA B 1 92 ? 48.403 39.348 34.448 1.00 67.78 92 ALA B O 1
ATOM 3485 N N . GLY B 1 93 ? 48.898 40.106 36.509 1.00 66.98 93 GLY B N 1
ATOM 3486 C CA . GLY B 1 93 ? 47.514 40.423 36.846 1.00 67.55 93 GLY B CA 1
ATOM 3487 C C . GLY B 1 93 ? 46.943 41.501 35.936 1.00 68.22 93 GLY B C 1
ATOM 3488 O O . GLY B 1 93 ? 45.824 41.379 35.441 1.00 67.66 93 GLY B O 1
ATOM 3489 N N . TRP B 1 94 ? 47.727 42.553 35.714 1.00 69.75 94 TRP B N 1
ATOM 3490 C CA . TRP B 1 94 ? 47.380 43.609 34.764 1.00 71.53 94 TRP B CA 1
ATOM 3491 C C . TRP B 1 94 ? 47.063 43.089 33.371 1.00 71.46 94 TRP B C 1
ATOM 3492 O O . TRP B 1 94 ? 46.023 43.416 32.810 1.00 71.49 94 TRP B O 1
ATOM 3503 N N . PHE B 1 95 ? 47.958 42.304 32.789 1.00 71.85 95 PHE B N 1
ATOM 3504 C CA . PHE B 1 95 ? 47.669 41.770 31.464 1.00 72.98 95 PHE B CA 1
ATOM 3505 C C . PHE B 1 95 ? 46.366 40.971 31.428 1.00 73.81 95 PHE B C 1
ATOM 3506 O O . PHE B 1 95 ? 45.631 41.008 30.437 1.00 74.66 95 PHE B O 1
ATOM 3514 N N . LEU B 1 96 ? 46.073 40.251 32.504 1.00 73.29 96 LEU B N 1
ATOM 3515 C CA . LEU B 1 96 ? 44.825 39.515 32.566 1.00 73.04 96 LEU B CA 1
ATOM 3516 C C . LEU B 1 96 ? 43.639 40.476 32.692 1.00 73.30 96 LEU B C 1
ATOM 3517 O O . LEU B 1 96 ? 42.596 40.312 32.037 1.00 73.38 96 LEU B O 1
ATOM 3522 N N . LEU B 1 97 ? 43.817 41.484 33.537 1.00 73.22 97 LEU B N 1
ATOM 3523 C CA . LEU B 1 97 ? 42.823 42.528 33.717 1.00 73.49 97 LEU B CA 1
ATOM 3524 C C . LEU B 1 97 ? 42.517 43.288 32.429 1.00 74.54 97 LEU B C 1
ATOM 3525 O O . LEU B 1 97 ? 41.356 43.398 32.037 1.00 74.29 97 LEU B O 1
ATOM 3530 N N . ASN B 1 98 ? 43.565 43.796 31.778 1.00 75.91 98 ASN B N 1
ATOM 3531 C CA . ASN B 1 98 ? 43.432 44.786 30.689 1.00 76.83 98 ASN B CA 1
ATOM 3532 C C . ASN B 1 98 ? 43.742 44.355 29.267 1.00 77.23 98 ASN B C 1
ATOM 3533 O O . ASN B 1 98 ? 43.576 45.162 28.371 1.00 77.62 98 ASN B O 1
ATOM 3538 N N . ASP B 1 99 ? 44.231 43.137 29.053 1.00 77.50 99 ASP B N 1
ATOM 3539 C CA . ASP B 1 99 ? 44.619 42.689 27.711 1.00 78.09 99 ASP B CA 1
ATOM 3540 C C . ASP B 1 99 ? 43.474 41.883 27.107 1.00 78.74 99 ASP B C 1
ATOM 3541 O O . ASP B 1 99 ? 43.028 40.892 27.682 1.00 79.29 99 ASP B O 1
ATOM 3546 N N . LYS B 1 100 ? 43.000 42.312 25.943 1.00 78.50 100 LYS B N 1
ATOM 3547 C CA . LYS B 1 100 ? 41.840 41.700 25.314 1.00 77.95 100 LYS B CA 1
ATOM 3548 C C . LYS B 1 100 ? 42.088 40.251 24.910 1.00 76.26 100 LYS B C 1
ATOM 3549 O O . LYS B 1 100 ? 41.225 39.411 25.137 1.00 76.70 100 LYS B O 1
ATOM 3555 N N . MET B 1 101 ? 43.254 39.949 24.331 1.00 74.47 101 MET B N 1
ATOM 3556 C CA . MET B 1 101 ? 43.568 38.579 23.902 1.00 72.87 101 MET B CA 1
ATOM 3557 C C . MET B 1 101 ? 43.504 37.602 25.068 1.00 70.86 101 MET B C 1
ATOM 3558 O O . MET B 1 101 ? 42.981 36.503 24.939 1.00 69.99 101 MET B O 1
ATOM 3563 N N . ALA B 1 102 ? 44.034 38.000 26.217 1.00 70.42 102 ALA B N 1
ATOM 3564 C CA . ALA B 1 102 ? 44.051 37.107 27.373 1.00 70.24 102 ALA B CA 1
ATOM 3565 C C . ALA B 1 102 ? 42.625 36.848 27.859 1.00 70.86 102 ALA B C 1
ATOM 3566 O O . ALA B 1 102 ? 42.283 35.738 28.295 1.00 71.20 102 ALA B O 1
ATOM 3568 N N . ARG B 1 103 ? 41.780 37.866 27.738 1.00 70.74 103 ARG B N 1
ATOM 3569 C CA . ARG B 1 103 ? 40.397 37.764 28.172 1.00 70.57 103 ARG B CA 1
ATOM 3570 C C . ARG B 1 103 ? 39.543 36.888 27.253 1.00 68.33 103 ARG B C 1
ATOM 3571 O O . ARG B 1 103 ? 38.763 36.059 27.724 1.00 68.08 103 ARG B O 1
ATOM 3579 N N . VAL B 1 104 ? 39.708 37.073 25.950 1.00 66.27 104 VAL B N 1
ATOM 3580 C CA . VAL B 1 104 ? 39.093 36.213 24.948 1.00 65.00 104 VAL B CA 1
ATOM 3581 C C . VAL B 1 104 ? 39.452 34.734 25.190 1.00 64.12 104 VAL B C 1
ATOM 3582 O O . VAL B 1 104 ? 38.583 33.897 25.355 1.00 63.86 104 VAL B O 1
ATOM 3586 N N . ASN B 1 105 ? 40.743 34.419 25.230 1.00 63.94 105 ASN B N 1
ATOM 3587 C CA . ASN B 1 105 ? 41.210 33.049 25.476 1.00 62.35 105 ASN B CA 1
ATOM 3588 C C . ASN B 1 105 ? 40.705 32.460 26.772 1.00 61.65 105 ASN B C 1
ATOM 3589 O O . ASN B 1 105 ? 40.174 31.367 26.784 1.00 61.05 105 ASN B O 1
ATOM 3594 N N . MET B 1 106 ? 40.892 33.178 27.869 1.00 62.50 106 MET B N 1
ATOM 3595 C CA . MET B 1 106 ? 40.443 32.699 29.167 1.00 63.67 106 MET B CA 1
ATOM 3596 C C . MET B 1 106 ? 38.979 32.349 29.120 1.00 63.99 106 MET B C 1
ATOM 3597 O O . MET B 1 106 ? 38.550 31.297 29.615 1.00 63.79 106 MET B O 1
ATOM 3602 N N . GLU B 1 107 ? 38.207 33.233 28.505 1.00 64.92 107 GLU B N 1
ATOM 3603 C CA . GLU B 1 107 ? 36.757 33.056 28.445 1.00 65.45 107 GLU B CA 1
ATOM 3604 C C . GLU B 1 107 ? 36.404 31.925 27.498 1.00 64.48 107 GLU B C 1
ATOM 3605 O O . GLU B 1 107 ? 35.569 31.091 27.802 1.00 65.42 107 GLU B O 1
ATOM 3611 N N . PHE B 1 108 ? 37.061 31.894 26.357 1.00 63.05 108 PHE B N 1
ATOM 3612 C CA . PHE B 1 108 ? 36.936 30.789 25.437 1.00 63.15 108 PHE B CA 1
ATOM 3613 C C . PHE B 1 108 ? 37.211 29.458 26.170 1.00 63.71 108 PHE B C 1
ATOM 3614 O O . PHE B 1 108 ? 36.410 28.519 26.125 1.00 63.45 108 PHE B O 1
ATOM 3622 N N . ASN B 1 109 ? 38.343 29.382 26.862 1.00 64.26 109 ASN B N 1
ATOM 3623 C CA . ASN B 1 109 ? 38.756 28.120 27.475 1.00 64.42 109 ASN B CA 1
ATOM 3624 C C . ASN B 1 109 ? 37.821 27.648 28.586 1.00 64.85 109 ASN B C 1
ATOM 3625 O O . ASN B 1 109 ? 37.521 26.466 28.664 1.00 65.52 109 ASN B O 1
ATOM 3630 N N . HIS B 1 110 ? 37.337 28.558 29.425 1.00 64.63 110 HIS B N 1
ATOM 3631 C CA . HIS B 1 110 ? 36.367 28.163 30.450 1.00 64.19 110 HIS B CA 1
ATOM 3632 C C . HIS B 1 110 ? 35.009 27.781 29.878 1.00 62.87 110 HIS B C 1
ATOM 3633 O O . HIS B 1 110 ? 34.553 26.650 30.030 1.00 62.44 110 HIS B O 1
ATOM 3640 N N . ASP B 1 111 ? 34.361 28.731 29.213 1.00 62.13 111 ASP B N 1
ATOM 3641 C CA . ASP B 1 111 ? 33.002 28.513 28.729 1.00 60.69 111 ASP B CA 1
ATOM 3642 C C . ASP B 1 111 ? 32.898 27.446 27.654 1.00 59.55 111 ASP B C 1
ATOM 3643 O O . ASP B 1 111 ? 31.920 26.725 27.612 1.00 59.40 111 ASP B O 1
ATOM 3648 N N . VAL B 1 112 ? 33.900 27.326 26.798 1.00 59.32 112 VAL B N 1
ATOM 3649 C CA . VAL B 1 112 ? 33.743 26.479 25.609 1.00 60.37 112 VAL B CA 1
ATOM 3650 C C . VAL B 1 112 ? 34.523 25.158 25.636 1.00 60.88 112 VAL B C 1
ATOM 3651 O O . VAL B 1 112 ? 34.009 24.123 25.217 1.00 61.08 112 VAL B O 1
ATOM 3655 N N . ASN B 1 113 ? 35.751 25.218 26.151 1.00 60.95 113 ASN B N 1
ATOM 3656 C CA . ASN B 1 113 ? 36.699 24.112 26.185 1.00 60.38 113 ASN B CA 1
ATOM 3657 C C . ASN B 1 113 ? 36.891 23.385 27.515 1.00 60.47 113 ASN B C 1
ATOM 3658 O O . ASN B 1 113 ? 37.157 22.186 27.519 1.00 61.30 113 ASN B O 1
ATOM 3663 N N . TYR B 1 114 ? 36.818 24.082 28.647 1.00 59.77 114 TYR B N 1
ATOM 3664 C CA . TYR B 1 114 ? 37.277 23.459 29.894 1.00 59.33 114 TYR B CA 1
ATOM 3665 C C . TYR B 1 114 ? 36.812 22.027 30.063 1.00 59.36 114 TYR B C 1
ATOM 3666 O O . TYR B 1 114 ? 37.613 21.096 30.056 1.00 59.00 114 TYR B O 1
ATOM 3675 N N . GLN B 1 115 ? 35.508 21.856 30.222 1.00 60.12 115 GLN B N 1
ATOM 3676 C CA . GLN B 1 115 ? 34.930 20.530 30.483 1.00 60.54 115 GLN B CA 1
ATOM 3677 C C . GLN B 1 115 ? 35.275 19.472 29.426 1.00 59.13 115 GLN B C 1
ATOM 3678 O O . GLN B 1 115 ? 35.633 18.332 29.765 1.00 59.41 115 GLN B O 1
ATOM 3684 N N . GLY B 1 116 ? 35.192 19.859 28.160 1.00 57.18 116 GLY B N 1
ATOM 3685 C CA . GLY B 1 116 ? 35.445 18.939 27.069 1.00 56.16 116 GLY B CA 1
ATOM 3686 C C . GLY B 1 116 ? 36.889 18.522 26.887 1.00 55.87 116 GLY B C 1
ATOM 3687 O O . GLY B 1 116 ? 37.163 17.493 26.288 1.00 56.11 116 GLY B O 1
ATOM 3688 N N . LEU B 1 117 ? 37.834 19.309 27.380 1.00 55.52 117 LEU B N 1
ATOM 3689 C CA . LEU B 1 117 ? 39.233 18.961 27.169 1.00 54.89 117 LEU B CA 1
ATOM 3690 C C . LEU B 1 117 ? 39.543 17.698 27.906 1.00 55.16 117 LEU B C 1
ATOM 3691 O O . LEU B 1 117 ? 40.476 16.963 27.549 1.00 55.36 117 LEU B O 1
ATOM 3696 N N . PHE B 1 118 ? 38.752 17.440 28.940 1.00 54.97 118 PHE B N 1
ATOM 3697 C CA . PHE B 1 118 ? 39.005 16.300 29.792 1.00 54.22 118 PHE B CA 1
ATOM 3698 C C . PHE B 1 118 ? 38.940 15.030 28.950 1.00 53.70 118 PHE B C 1
ATOM 3699 O O . PHE B 1 118 ? 39.522 14.017 29.329 1.00 53.77 118 PHE B O 1
ATOM 3707 N N . HIS B 1 119 ? 38.268 15.107 27.791 1.00 53.26 119 HIS B N 1
ATOM 3708 C CA . HIS B 1 119 ? 38.166 13.991 26.832 1.00 52.79 119 HIS B CA 1
ATOM 3709 C C . HIS B 1 119 ? 39.072 14.134 25.613 1.00 52.93 119 HIS B C 1
ATOM 3710 O O . HIS B 1 119 ? 38.818 13.537 24.558 1.00 52.55 119 HIS B O 1
ATOM 3717 N N . LEU B 1 120 ? 40.126 14.926 25.754 1.00 53.89 120 LEU B N 1
ATOM 3718 C CA . LEU B 1 120 ? 41.079 15.124 24.666 1.00 55.64 120 LEU B CA 1
ATOM 3719 C C . LEU B 1 120 ? 41.756 13.809 24.226 1.00 56.17 120 LEU B C 1
ATOM 3720 O O . LEU B 1 120 ? 42.111 13.624 23.051 1.00 56.74 120 LEU B O 1
ATOM 3725 N N . GLU B 1 121 ? 41.949 12.917 25.186 1.00 55.79 121 GLU B N 1
ATOM 3726 C CA . GLU B 1 121 ? 42.586 11.646 24.931 1.00 55.70 121 GLU B CA 1
ATOM 3727 C C . GLU B 1 121 ? 41.795 10.843 23.914 1.00 56.66 121 GLU B C 1
ATOM 3728 O O . GLU B 1 121 ? 42.335 10.335 22.948 1.00 56.69 121 GLU B O 1
ATOM 3734 N N . GLU B 1 122 ? 40.498 10.733 24.143 1.00 57.86 122 GLU B N 1
ATOM 3735 C CA . GLU B 1 122 ? 39.634 9.940 23.291 1.00 58.45 122 GLU B CA 1
ATOM 3736 C C . GLU B 1 122 ? 39.506 10.616 21.928 1.00 58.11 122 GLU B C 1
ATOM 3737 O O . GLU B 1 122 ? 39.529 9.959 20.886 1.00 58.51 122 GLU B O 1
ATOM 3743 N N . ALA B 1 123 ? 39.412 11.935 21.939 1.00 57.04 123 ALA B N 1
ATOM 3744 C CA . ALA B 1 123 ? 39.384 12.699 20.699 1.00 56.64 123 ALA B CA 1
ATOM 3745 C C . ALA B 1 123 ? 40.644 12.503 19.841 1.00 56.98 123 ALA B C 1
ATOM 3746 O O . ALA B 1 123 ? 40.586 12.480 18.603 1.00 56.71 123 ALA B O 1
ATOM 3748 N N . LEU B 1 124 ? 41.790 12.395 20.504 1.00 57.42 124 LEU B N 1
ATOM 3749 C CA . LEU B 1 124 ? 43.050 12.172 19.815 1.00 57.66 124 LEU B CA 1
ATOM 3750 C C . LEU B 1 124 ? 43.143 10.723 19.351 1.00 58.08 124 LEU B C 1
ATOM 3751 O O . LEU B 1 124 ? 43.807 10.391 18.374 1.00 57.84 124 LEU B O 1
ATOM 3756 N N . LEU B 1 125 ? 42.472 9.846 20.072 1.00 59.08 125 LEU B N 1
ATOM 3757 C CA . LEU B 1 125 ? 42.457 8.453 19.690 1.00 60.16 125 LEU B CA 1
ATOM 3758 C C . LEU B 1 125 ? 41.411 8.166 18.583 1.00 61.55 125 LEU B C 1
ATOM 3759 O O . LEU B 1 125 ? 41.736 7.545 17.565 1.00 61.54 125 LEU B O 1
ATOM 3764 N N . ASN B 1 126 ? 40.179 8.643 18.774 1.00 62.56 126 ASN B N 1
ATOM 3765 C CA . ASN B 1 126 ? 39.065 8.277 17.895 1.00 63.69 126 ASN B CA 1
ATOM 3766 C C . ASN B 1 126 ? 38.869 9.187 16.695 1.00 64.11 126 ASN B C 1
ATOM 3767 O O . ASN B 1 126 ? 38.053 8.899 15.805 1.00 64.16 126 ASN B O 1
ATOM 3772 N N . GLY B 1 127 ? 39.610 10.290 16.683 1.00 64.24 127 GLY B N 1
ATOM 3773 C CA . GLY B 1 127 ? 39.604 11.205 15.548 1.00 64.30 127 GLY B CA 1
ATOM 3774 C C . GLY B 1 127 ? 38.317 11.977 15.329 1.00 64.10 127 GLY B C 1
ATOM 3775 O O . GLY B 1 127 ? 38.000 12.329 14.195 1.00 63.60 127 GLY B O 1
ATOM 3776 N N . ARG B 1 128 ? 37.569 12.213 16.407 1.00 64.36 128 ARG B N 1
ATOM 3777 C CA . ARG B 1 128 ? 36.473 13.172 16.394 1.00 65.09 128 ARG B CA 1
ATOM 3778 C C . ARG B 1 128 ? 36.416 13.899 17.730 1.00 64.53 128 ARG B C 1
ATOM 3779 O O . ARG B 1 128 ? 37.177 13.563 18.624 1.00 64.57 128 ARG B O 1
ATOM 3787 N N . PRO B 1 129 ? 35.541 14.922 17.854 1.00 63.60 129 PRO B N 1
ATOM 3788 C CA . PRO B 1 129 ? 35.573 15.844 18.999 1.00 63.17 129 PRO B CA 1
ATOM 3789 C C . PRO B 1 129 ? 34.842 15.303 20.217 1.00 63.27 129 PRO B C 1
ATOM 3790 O O . PRO B 1 129 ? 33.751 15.801 20.572 1.00 63.84 129 PRO B O 1
ATOM 3794 N N . GLU B 1 130 ? 35.435 14.289 20.844 1.00 62.25 130 GLU B N 1
ATOM 3795 C CA . GLU B 1 130 ? 34.829 13.645 21.997 1.00 61.53 130 GLU B CA 1
ATOM 3796 C C . GLU B 1 130 ? 34.458 14.626 23.102 1.00 60.71 130 GLU B C 1
ATOM 3797 O O . GLU B 1 130 ? 33.577 14.355 23.903 1.00 60.21 130 GLU B O 1
ATOM 3803 N N . GLY B 1 131 ? 35.106 15.782 23.129 1.00 60.94 131 GLY B N 1
ATOM 3804 C CA . GLY B 1 131 ? 34.750 16.809 24.098 1.00 61.12 131 GLY B CA 1
ATOM 3805 C C . GLY B 1 131 ? 33.366 17.399 23.903 1.00 61.22 131 GLY B C 1
ATOM 3806 O O . GLY B 1 131 ? 32.710 17.786 24.860 1.00 61.43 131 GLY B O 1
ATOM 3807 N N . LEU B 1 132 ? 32.913 17.467 22.661 1.00 61.44 132 LEU B N 1
ATOM 3808 C CA . LEU B 1 132 ? 31.654 18.133 22.353 1.00 61.84 132 LEU B CA 1
ATOM 3809 C C . LEU B 1 132 ? 30.488 17.487 23.091 1.00 63.05 132 LEU B C 1
ATOM 3810 O O . LEU B 1 132 ? 29.537 18.156 23.468 1.00 63.33 132 LEU B O 1
ATOM 3815 N N . LYS B 1 133 ? 30.564 16.175 23.280 1.00 63.89 133 LYS B N 1
ATOM 3816 C CA . LYS B 1 133 ? 29.511 15.402 23.933 1.00 64.77 133 LYS B CA 1
ATOM 3817 C C . LYS B 1 133 ? 29.227 15.922 25.337 1.00 65.73 133 LYS B C 1
ATOM 3818 O O . LYS B 1 133 ? 28.279 15.496 26.001 1.00 66.57 133 LYS B O 1
ATOM 3824 N N . VAL B 1 134 ? 30.052 16.839 25.805 1.00 65.71 134 VAL B N 1
ATOM 3825 C CA . VAL B 1 134 ? 29.782 17.429 27.094 1.00 66.14 134 VAL B CA 1
ATOM 3826 C C . VAL B 1 134 ? 28.582 18.406 26.993 1.00 66.91 134 VAL B C 1
ATOM 3827 O O . VAL B 1 134 ? 28.041 18.841 28.009 1.00 67.53 134 VAL B O 1
ATOM 3831 N N . PHE B 1 135 ? 28.172 18.728 25.760 1.00 66.78 135 PHE B N 1
ATOM 3832 C CA . PHE B 1 135 ? 27.072 19.659 25.483 1.00 66.67 135 PHE B CA 1
ATOM 3833 C C . PHE B 1 135 ? 25.970 18.959 24.709 1.00 67.35 135 PHE B C 1
ATOM 3834 O O . PHE B 1 135 ? 24.790 19.000 25.061 1.00 67.49 135 PHE B O 1
ATOM 3842 N N . GLY B 1 136 ? 26.368 18.348 23.610 1.00 67.71 136 GLY B N 1
ATOM 3843 C CA . GLY B 1 136 ? 25.464 17.559 22.816 1.00 68.32 136 GLY B CA 1
ATOM 3844 C C . GLY B 1 136 ? 26.368 16.694 21.986 1.00 69.12 136 GLY B C 1
ATOM 3845 O O . GLY B 1 136 ? 27.579 16.618 22.229 1.00 69.00 136 GLY B O 1
ATOM 3846 N N . GLU B 1 137 ? 25.809 16.029 20.998 1.00 69.87 137 GLU B N 1
ATOM 3847 C CA . GLU B 1 137 ? 26.690 15.329 20.090 1.00 71.07 137 GLU B CA 1
ATOM 3848 C C . GLU B 1 137 ? 26.139 15.367 18.679 1.00 69.69 137 GLU B C 1
ATOM 3849 O O . GLU B 1 137 ? 25.655 14.375 18.133 1.00 69.24 137 GLU B O 1
ATOM 3855 N N . TRP B 1 138 ? 26.182 16.574 18.144 1.00 68.33 138 TRP B N 1
ATOM 3856 C CA . TRP B 1 138 ? 26.289 16.788 16.733 1.00 67.39 138 TRP B CA 1
ATOM 3857 C C . TRP B 1 138 ? 27.650 16.236 16.349 1.00 66.43 138 TRP B C 1
ATOM 3858 O O . TRP B 1 138 ? 28.530 16.104 17.202 1.00 66.10 138 TRP B O 1
ATOM 3869 N N . PRO B 1 139 ? 27.820 15.876 15.073 1.00 65.89 139 PRO B N 1
ATOM 3870 C CA . PRO B 1 139 ? 29.114 15.466 14.551 1.00 65.49 139 PRO B CA 1
ATOM 3871 C C . PRO B 1 139 ? 30.190 16.504 14.836 1.00 65.01 139 PRO B C 1
ATOM 3872 O O . PRO B 1 139 ? 31.348 16.142 15.031 1.00 65.23 139 PRO B O 1
ATOM 3876 N N . THR B 1 140 ? 29.792 17.777 14.878 1.00 64.07 140 THR B N 1
ATOM 3877 C CA . THR B 1 140 ? 30.718 18.899 14.766 1.00 62.72 140 THR B CA 1
ATOM 3878 C C . THR B 1 140 ? 30.300 20.077 15.663 1.00 62.34 140 THR B C 1
ATOM 3879 O O . THR B 1 140 ? 29.164 20.130 16.101 1.00 62.13 140 THR B O 1
ATOM 3883 N N . ILE B 1 141 ? 31.200 21.005 15.982 1.00 62.74 141 ILE B N 1
ATOM 3884 C CA . ILE B 1 141 ? 30.770 22.113 16.845 1.00 63.44 141 ILE B CA 1
ATOM 3885 C C . ILE B 1 141 ? 29.955 23.099 16.035 1.00 64.93 141 ILE B C 1
ATOM 3886 O O . ILE B 1 141 ? 29.180 23.890 16.573 1.00 64.70 141 ILE B O 1
ATOM 3891 N N . TYR B 1 142 ? 30.152 23.055 14.727 1.00 66.45 142 TYR B N 1
ATOM 3892 C CA . TYR B 1 142 ? 29.463 23.961 13.838 1.00 67.58 142 TYR B CA 1
ATOM 3893 C C . TYR B 1 142 ? 27.978 23.624 13.759 1.00 68.71 142 TYR B C 1
ATOM 3894 O O . TYR B 1 142 ? 27.134 24.514 13.804 1.00 69.30 142 TYR B O 1
ATOM 3903 N N . GLU B 1 143 ? 27.643 22.345 13.676 1.00 69.17 143 GLU B N 1
ATOM 3904 C CA . GLU B 1 143 ? 26.232 21.988 13.658 1.00 70.02 143 GLU B CA 1
ATOM 3905 C C . GLU B 1 143 ? 25.536 22.077 15.022 1.00 70.07 143 GLU B C 1
ATOM 3906 O O . GLU B 1 143 ? 24.335 21.900 15.116 1.00 70.40 143 GLU B O 1
ATOM 3912 N N . GLY B 1 144 ? 26.272 22.389 16.074 1.00 70.30 144 GLY B N 1
ATOM 3913 C CA . GLY B 1 144 ? 25.656 22.476 17.393 1.00 70.98 144 GLY B CA 1
ATOM 3914 C C . GLY B 1 144 ? 25.693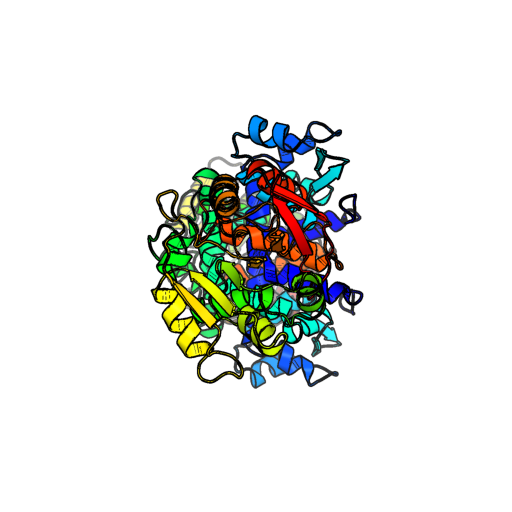 23.878 17.958 1.00 71.95 144 GLY B C 1
ATOM 3915 O O . GLY B 1 144 ? 25.186 24.151 19.050 1.00 72.09 144 GLY B O 1
ATOM 3916 N N . LEU B 1 145 ? 26.295 24.783 17.203 1.00 72.78 145 LEU B N 1
ATOM 3917 C CA . LEU B 1 145 ? 26.504 26.132 17.686 1.00 73.14 145 LEU B CA 1
ATOM 3918 C C . LEU B 1 145 ? 25.204 26.714 18.248 1.00 73.62 145 LEU B C 1
ATOM 3919 O O . LEU B 1 145 ? 25.133 27.078 19.419 1.00 73.77 145 LEU B O 1
ATOM 3924 N N . SER B 1 146 ? 24.169 26.761 17.419 1.00 73.95 146 SER B N 1
ATOM 3925 C CA . SER B 1 146 ? 22.903 27.385 17.801 1.00 74.21 146 SER B CA 1
ATOM 3926 C C . SER B 1 146 ? 22.254 26.781 19.044 1.00 74.34 146 SER B C 1
ATOM 3927 O O . SER B 1 146 ? 21.192 27.231 19.475 1.00 73.88 146 SER B O 1
ATOM 3930 N N . GLN B 1 147 ? 22.889 25.767 19.624 1.00 74.72 147 GLN B N 1
ATOM 3931 C CA . GLN B 1 147 ? 22.259 25.000 20.695 1.00 74.97 147 GLN B CA 1
ATOM 3932 C C . GLN B 1 147 ? 23.015 25.057 22.019 1.00 74.34 147 GLN B C 1
ATOM 3933 O O . GLN B 1 147 ? 22.554 24.521 23.028 1.00 73.91 147 GLN B O 1
ATOM 3939 N N . LEU B 1 148 ? 24.195 25.658 22.018 1.00 74.05 148 LEU B N 1
ATOM 3940 C CA . LEU B 1 148 ? 24.964 25.685 23.238 1.00 74.23 148 LEU B CA 1
ATOM 3941 C C . LEU B 1 148 ? 24.430 26.800 24.113 1.00 74.24 148 LEU B C 1
ATOM 3942 O O . LEU B 1 148 ? 23.750 27.699 23.625 1.00 74.59 148 LEU B O 1
ATOM 3947 N N . PRO B 1 149 ? 24.711 26.733 25.417 1.00 73.88 149 PRO B N 1
ATOM 3948 C CA . PRO B 1 149 ? 24.281 27.751 26.389 1.00 74.05 149 PRO B CA 1
ATOM 3949 C C . PRO B 1 149 ? 24.646 29.198 26.011 1.00 74.06 149 PRO B C 1
ATOM 3950 O O . PRO B 1 149 ? 25.666 29.445 25.345 1.00 73.74 149 PRO B O 1
ATOM 3954 N N . GLU B 1 150 ? 23.800 30.143 26.425 1.00 74.02 150 GLU B N 1
ATOM 3955 C CA . GLU B 1 150 ? 24.058 31.560 26.164 1.00 73.60 150 GLU B CA 1
ATOM 3956 C C . GLU B 1 150 ? 25.539 31.894 26.343 1.00 72.20 150 GLU B C 1
ATOM 3957 O O . GLU B 1 150 ? 26.194 32.337 25.416 1.00 71.97 150 GLU B O 1
ATOM 3963 N N . GLN B 1 151 ? 26.051 31.668 27.548 1.00 71.19 151 GLN B N 1
ATOM 3964 C CA . GLN B 1 151 ? 27.418 32.029 27.900 1.00 69.68 151 GLN B CA 1
ATOM 3965 C C . GLN B 1 151 ? 28.430 31.354 26.998 1.00 67.87 151 GLN B C 1
ATOM 3966 O O . GLN B 1 151 ? 29.481 31.913 26.715 1.00 67.99 151 GLN B O 1
ATOM 3972 N N . VAL B 1 152 ? 28.120 30.146 26.550 1.00 66.22 152 VAL B N 1
ATOM 3973 C CA . VAL B 1 152 ? 29.023 29.429 25.672 1.00 64.61 152 VAL B CA 1
ATOM 3974 C C . VAL B 1 152 ? 29.056 30.124 24.337 1.00 63.14 152 VAL B C 1
ATOM 3975 O O . VAL B 1 152 ? 30.118 30.299 23.763 1.00 63.37 152 VAL B O 1
ATOM 3979 N N . GLN B 1 153 ? 27.891 30.534 23.854 1.00 62.20 153 GLN B N 1
ATOM 3980 C CA . GLN B 1 153 ? 27.783 31.194 22.555 1.00 61.34 153 GLN B CA 1
ATOM 3981 C C . GLN B 1 153 ? 28.522 32.533 22.525 1.00 60.69 153 GLN B C 1
ATOM 3982 O O . GLN B 1 153 ? 29.276 32.807 21.573 1.00 60.17 153 GLN B O 1
ATOM 3988 N N . LYS B 1 154 ? 28.323 33.347 23.571 1.00 60.65 154 LYS B N 1
ATOM 3989 C CA . LYS B 1 154 ? 29.074 34.604 23.753 1.00 60.99 154 LYS B CA 1
ATOM 3990 C C . LYS B 1 154 ? 30.571 34.371 23.622 1.00 60.65 154 LYS B C 1
ATOM 3991 O O . LYS B 1 154 ? 31.243 35.100 22.907 1.00 60.91 154 LYS B O 1
ATOM 3997 N N . SER B 1 155 ? 31.086 33.355 24.316 1.00 60.17 155 SER B N 1
ATOM 3998 C CA . SER B 1 155 ? 32.531 33.092 24.382 1.00 59.16 155 SER B CA 1
ATOM 3999 C C . SER B 1 155 ? 33.114 32.537 23.101 1.00 58.86 155 SER B C 1
ATOM 4000 O O . SER B 1 155 ? 34.246 32.842 22.763 1.00 58.69 155 SER B O 1
ATOM 4003 N N . TRP B 1 156 ? 32.328 31.742 22.381 1.00 59.46 156 TRP B N 1
ATOM 4004 C CA . TRP B 1 156 ? 32.749 31.221 21.090 1.00 60.38 156 TRP B CA 1
ATOM 4005 C C . TRP B 1 156 ? 32.772 32.302 20.018 1.00 61.99 156 TRP B C 1
ATOM 4006 O O . TRP B 1 156 ? 33.621 32.270 19.138 1.00 62.47 156 TRP B O 1
ATOM 4017 N N . PHE B 1 157 ? 31.819 33.234 20.065 1.00 62.85 157 PHE B N 1
ATOM 4018 C CA . PHE B 1 157 ? 31.737 34.267 19.037 1.00 64.37 157 PHE B CA 1
ATOM 4019 C C . PHE B 1 157 ? 32.845 35.267 19.251 1.00 66.14 157 PHE B C 1
ATOM 4020 O O . PHE B 1 157 ? 33.383 35.829 18.293 1.00 66.74 157 PHE B O 1
ATOM 4028 N N . GLY B 1 158 ? 33.156 35.500 20.524 1.00 66.66 158 GLY B N 1
ATOM 4029 C CA . GLY B 1 158 ? 34.229 36.391 20.896 1.00 66.57 158 GLY B CA 1
ATOM 4030 C C . GLY B 1 158 ? 35.525 35.811 20.375 1.00 66.95 158 GLY B C 1
ATOM 4031 O O . GLY B 1 158 ? 36.328 36.512 19.762 1.00 67.40 158 GLY B O 1
ATOM 4032 N N . PHE B 1 159 ? 35.747 34.524 20.619 1.00 66.78 159 PHE B N 1
ATOM 4033 C CA . PHE B 1 159 ? 36.951 33.898 20.112 1.00 66.08 159 PHE B CA 1
ATOM 4034 C C . PHE B 1 159 ? 36.931 34.054 18.605 1.00 66.21 159 PHE B C 1
ATOM 4035 O O . PHE B 1 159 ? 37.915 34.427 17.988 1.00 65.46 159 PHE B O 1
ATOM 4043 N N . ASP B 1 160 ? 35.784 33.774 18.013 1.00 67.49 160 ASP B N 1
ATOM 4044 C CA . ASP B 1 160 ? 35.699 33.729 16.575 1.00 68.50 160 ASP B CA 1
ATOM 4045 C C . ASP B 1 160 ? 35.984 35.106 15.993 1.00 68.78 160 ASP B C 1
ATOM 4046 O O . ASP B 1 160 ? 36.613 35.227 14.954 1.00 69.15 160 ASP B O 1
ATOM 4051 N N . HIS B 1 161 ? 35.557 36.152 16.685 1.00 68.83 161 HIS B N 1
ATOM 4052 C CA . HIS B 1 161 ? 35.730 37.494 16.176 1.00 69.00 161 HIS B CA 1
ATOM 4053 C C . HIS B 1 161 ? 37.181 37.882 16.258 1.00 68.38 161 HIS B C 1
ATOM 4054 O O . HIS B 1 161 ? 37.766 38.329 15.274 1.00 68.48 161 HIS B O 1
ATOM 4061 N N . PHE B 1 162 ? 37.761 37.687 17.435 1.00 67.94 162 PHE B N 1
ATOM 4062 C CA . PHE B 1 162 ? 39.082 38.211 17.745 1.00 67.99 162 PHE B CA 1
ATOM 4063 C C . PHE B 1 162 ? 40.190 37.552 16.931 1.00 68.24 162 PHE B C 1
ATOM 4064 O O . PHE B 1 162 ? 41.263 38.121 16.762 1.00 68.95 162 PHE B O 1
ATOM 4072 N N . TYR B 1 163 ? 39.949 36.364 16.401 1.00 67.84 163 TYR B N 1
ATOM 4073 C CA . TYR B 1 163 ? 40.999 35.702 15.640 1.00 67.93 163 TYR B CA 1
ATOM 4074 C C . TYR B 1 163 ? 40.820 35.866 14.134 1.00 69.02 163 TYR B C 1
ATOM 4075 O O . TYR B 1 163 ? 41.438 35.157 13.346 1.00 68.79 163 TYR B O 1
ATOM 4084 N N . SER B 1 164 ? 39.976 36.819 13.753 1.00 70.48 164 SER B N 1
ATOM 4085 C CA . SER B 1 164 ? 39.731 37.163 12.357 1.00 71.88 164 SER B CA 1
ATOM 4086 C C . SER B 1 164 ? 40.464 38.445 11.974 1.00 72.48 164 SER B C 1
ATOM 4087 O O . SER B 1 164 ? 40.956 39.176 12.845 1.00 71.93 164 SER B O 1
ATOM 4090 N N . ASP B 1 165 ? 40.533 38.728 10.675 1.00 73.32 165 ASP B N 1
ATOM 4091 C CA . ASP B 1 165 ? 41.075 40.019 10.265 1.00 74.30 165 ASP B CA 1
ATOM 4092 C C . ASP B 1 165 ? 40.065 41.120 10.609 1.00 74.16 165 ASP B C 1
ATOM 4093 O O . ASP B 1 165 ? 38.881 41.025 10.294 1.00 74.42 165 ASP B O 1
ATOM 4098 N N . GLN B 1 166 ? 40.545 42.157 11.275 1.00 73.68 166 GLN B N 1
ATOM 4099 C CA . GLN B 1 166 ? 39.718 43.279 11.613 1.00 72.83 166 GLN B CA 1
ATOM 4100 C C . GLN B 1 166 ? 40.417 44.496 11.084 1.00 71.22 166 GLN B C 1
ATOM 4101 O O . GLN B 1 166 ? 40.008 45.615 11.357 1.00 71.07 166 GLN B O 1
ATOM 4107 N N . SER B 1 167 ? 41.481 44.265 10.321 1.00 70.11 167 SER B N 1
ATOM 4108 C CA . SER B 1 167 ? 42.265 45.359 9.743 1.00 69.42 167 SER B CA 1
ATOM 4109 C C . SER B 1 167 ? 41.884 45.594 8.269 1.00 67.51 167 SER B C 1
ATOM 4110 O O . SER B 1 167 ? 41.313 46.640 7.932 1.00 67.80 167 SER B O 1
ATOM 4113 N N . PHE B 1 168 ? 42.190 44.632 7.396 1.00 64.76 168 PHE B N 1
ATOM 4114 C CA . PHE B 1 168 ? 41.655 44.687 6.035 1.00 61.75 168 PHE B CA 1
ATOM 4115 C C . PHE B 1 168 ? 42.439 45.506 5.032 1.00 60.53 168 PHE B C 1
ATOM 4116 O O . PHE B 1 168 ? 42.466 45.171 3.840 1.00 60.56 168 PHE B O 1
ATOM 4124 N N . GLY B 1 169 ? 43.049 46.590 5.508 1.00 59.31 169 GLY B N 1
ATOM 4125 C CA . GLY B 1 169 ? 43.837 47.481 4.664 1.00 58.40 169 GLY B CA 1
ATOM 4126 C C . GLY B 1 169 ? 44.738 46.778 3.658 1.00 58.00 169 GLY B C 1
ATOM 4127 O O . GLY B 1 169 ? 44.591 46.942 2.440 1.00 58.43 169 GLY B O 1
ATOM 4128 N N . LYS B 1 170 ? 45.683 46.001 4.165 1.00 57.17 170 LYS B N 1
ATOM 4129 C CA . LYS B 1 170 ? 46.599 45.280 3.313 1.00 56.88 170 LYS B CA 1
ATOM 4130 C C . LYS B 1 170 ? 45.861 44.328 2.371 1.00 55.99 170 LYS B C 1
ATOM 4131 O O . LYS B 1 170 ? 46.108 44.312 1.160 1.00 55.35 170 LYS B O 1
ATOM 4137 N N . ALA B 1 171 ? 44.965 43.521 2.938 1.00 55.68 171 ALA B N 1
ATOM 4138 C CA . ALA B 1 171 ? 44.126 42.632 2.129 1.00 54.61 171 ALA B CA 1
ATOM 4139 C C . ALA B 1 171 ? 43.471 43.389 0.951 1.00 53.46 171 ALA B C 1
ATOM 4140 O O . ALA B 1 171 ? 43.559 42.976 -0.217 1.00 52.97 171 ALA B O 1
ATOM 4142 N N . LEU B 1 172 ? 42.810 44.499 1.246 1.00 52.78 172 LEU B N 1
ATOM 4143 C CA . LEU B 1 172 ? 42.148 45.240 0.170 1.00 53.03 172 LEU B CA 1
ATOM 4144 C C . LEU B 1 172 ? 43.064 45.605 -1.023 1.00 54.39 172 LEU B C 1
ATOM 4145 O O . LEU B 1 172 ? 42.681 45.475 -2.194 1.00 54.32 172 LEU B O 1
ATOM 4150 N N . GLU B 1 173 ? 44.269 46.076 -0.740 1.00 55.16 173 GLU B N 1
ATOM 4151 C CA . GLU B 1 173 ? 45.112 46.493 -1.830 1.00 55.95 173 GLU B CA 1
ATOM 4152 C C . GLU B 1 173 ? 45.745 45.310 -2.549 1.00 55.51 173 GLU B C 1
ATOM 4153 O O . GLU B 1 173 ? 45.880 45.342 -3.773 1.00 56.12 173 GLU B O 1
ATOM 4159 N N . ILE B 1 174 ? 46.122 44.276 -1.800 1.00 54.11 174 ILE B N 1
ATOM 4160 C CA . ILE B 1 174 ? 46.645 43.050 -2.389 1.00 53.19 174 ILE B CA 1
ATOM 4161 C C . ILE B 1 174 ? 45.625 42.513 -3.372 1.00 53.31 174 ILE B C 1
ATOM 4162 O O . ILE B 1 174 ? 45.965 42.045 -4.451 1.00 53.99 174 ILE B O 1
ATOM 4167 N N . VAL B 1 175 ? 44.356 42.592 -3.001 1.00 52.95 175 VAL B N 1
ATOM 4168 C CA . VAL B 1 175 ? 43.316 41.967 -3.797 1.00 52.40 175 VAL B CA 1
ATOM 4169 C C . VAL B 1 175 ? 42.896 42.864 -4.945 1.00 53.17 175 VAL B C 1
ATOM 4170 O O . VAL B 1 175 ? 42.751 42.406 -6.063 1.00 53.65 175 VAL B O 1
ATOM 4174 N N . PHE B 1 176 ? 42.696 44.147 -4.675 1.00 53.72 176 PHE B N 1
ATOM 4175 C CA . PHE B 1 176 ? 42.144 45.029 -5.688 1.00 54.37 176 PHE B CA 1
ATOM 4176 C C . PHE B 1 176 ? 43.184 45.565 -6.644 1.00 55.74 176 PHE B C 1
ATOM 4177 O O . PHE B 1 176 ? 42.847 46.162 -7.678 1.00 56.31 176 PHE B O 1
ATOM 4185 N N . SER B 1 177 ? 44.447 45.299 -6.337 1.00 56.68 177 SER B N 1
ATOM 4186 C CA . SER B 1 177 ? 45.521 45.611 -7.279 1.00 57.90 177 SER B CA 1
ATOM 4187 C C . SER B 1 177 ? 45.423 44.785 -8.566 1.00 59.04 177 SER B C 1
ATOM 4188 O O . SER B 1 177 ? 46.162 45.030 -9.518 1.00 59.67 177 SER B O 1
ATOM 4191 N N . HIS B 1 178 ? 44.515 43.815 -8.593 1.00 59.66 178 HIS B N 1
ATOM 4192 C CA . HIS B 1 178 ? 44.236 43.052 -9.800 1.00 60.73 178 HIS B CA 1
ATOM 4193 C C . HIS B 1 178 ? 42.849 43.343 -10.384 1.00 61.82 178 HIS B C 1
ATOM 4194 O O . HIS B 1 178 ? 42.404 42.624 -11.271 1.00 62.04 178 HIS B O 1
ATOM 4201 N N . HIS B 1 179 ? 42.168 44.383 -9.909 1.00 62.87 179 HIS B N 1
ATOM 4202 C CA . HIS B 1 179 ? 40.854 44.725 -10.445 1.00 64.48 179 HIS B CA 1
ATOM 4203 C C . HIS B 1 179 ? 40.011 43.482 -10.705 1.00 63.71 179 HIS B C 1
ATOM 4204 O O . HIS B 1 179 ? 39.703 43.179 -11.855 1.00 63.81 179 HIS B O 1
ATOM 4211 N N . PRO B 1 180 ? 39.628 42.756 -9.653 1.00 62.86 180 PRO B N 1
ATOM 4212 C CA . PRO B 1 180 ? 38.649 41.687 -9.849 1.00 62.20 180 PRO B CA 1
ATOM 4213 C C . PRO B 1 180 ? 37.247 42.259 -10.062 1.00 61.77 180 PRO B C 1
ATOM 4214 O O . PRO B 1 180 ? 36.853 43.209 -9.380 1.00 61.87 180 PRO B O 1
ATOM 4218 N N . LYS B 1 181 ? 36.489 41.685 -10.991 1.00 61.22 181 LYS B N 1
ATOM 4219 C CA . LYS B 1 181 ? 35.123 42.143 -11.226 1.00 60.49 181 LYS B CA 1
ATOM 4220 C C . LYS B 1 181 ? 34.099 41.399 -10.360 1.00 58.75 181 LYS B C 1
ATOM 4221 O O . LYS B 1 181 ? 33.067 41.954 -9.962 1.00 58.00 181 LYS B O 1
ATOM 4227 N N . ARG B 1 182 ? 34.397 40.137 -10.081 1.00 57.84 182 ARG B N 1
ATOM 4228 C CA . ARG B 1 182 ? 33.597 39.342 -9.163 1.00 56.95 182 ARG B CA 1
ATOM 4229 C C . ARG B 1 182 ? 34.528 38.617 -8.210 1.00 56.09 182 ARG B C 1
ATOM 4230 O O . ARG B 1 182 ? 35.550 38.076 -8.623 1.00 55.93 182 ARG B O 1
ATOM 4238 N N . LEU B 1 183 ? 34.180 38.635 -6.926 1.00 55.34 183 LEU B N 1
ATOM 4239 C CA . LEU B 1 183 ? 34.956 37.940 -5.911 1.00 54.00 183 LEU B CA 1
ATOM 4240 C C . LEU B 1 183 ? 34.065 36.932 -5.223 1.00 53.85 183 LEU B C 1
ATOM 4241 O O . LEU B 1 183 ? 32.982 37.278 -4.767 1.00 54.15 183 LEU B O 1
ATOM 4246 N N . LEU B 1 184 ? 34.525 35.690 -5.157 1.00 53.56 184 LEU B N 1
ATOM 4247 C CA . LEU B 1 184 ? 33.801 34.625 -4.489 1.00 53.70 184 LEU B CA 1
ATOM 4248 C C . LEU B 1 184 ? 34.417 34.441 -3.130 1.00 53.90 184 LEU B C 1
ATOM 4249 O O . LEU B 1 184 ? 35.595 34.135 -3.039 1.00 54.44 184 LEU B O 1
ATOM 4254 N N . ASP B 1 185 ? 33.634 34.608 -2.069 1.00 53.42 185 ASP B N 1
ATOM 4255 C CA . ASP B 1 185 ? 34.184 34.531 -0.714 1.00 52.63 185 ASP B CA 1
ATOM 4256 C C . ASP B 1 185 ? 33.672 33.307 0.027 1.00 52.68 185 ASP B C 1
ATOM 4257 O O . ASP B 1 185 ? 32.512 33.222 0.418 1.00 52.15 185 ASP B O 1
ATOM 4262 N N . ILE B 1 186 ? 34.549 32.336 0.216 1.00 53.75 186 ILE B N 1
ATOM 4263 C CA . ILE B 1 186 ? 34.120 31.031 0.707 1.00 54.13 186 ILE B CA 1
ATOM 4264 C C . ILE B 1 186 ? 34.132 30.967 2.232 1.00 54.61 186 ILE B C 1
ATOM 4265 O O . ILE B 1 186 ? 35.190 31.003 2.867 1.00 54.09 186 ILE B O 1
ATOM 4270 N N . GLY B 1 187 ? 32.937 30.916 2.815 1.00 55.24 187 GLY B N 1
ATOM 4271 C CA . GLY B 1 187 ? 32.810 30.869 4.267 1.00 56.14 187 GLY B CA 1
ATOM 4272 C C . GLY B 1 187 ? 32.686 32.226 4.943 1.00 57.11 187 GLY B C 1
ATOM 4273 O O . GLY B 1 187 ? 32.601 32.295 6.163 1.00 58.04 187 GLY B O 1
ATOM 4274 N N . GLY B 1 188 ? 32.653 33.309 4.174 1.00 56.79 188 GLY B N 1
ATOM 4275 C CA . GLY B 1 188 ? 32.653 34.636 4.778 1.00 57.35 188 GLY B CA 1
ATOM 4276 C C . GLY B 1 188 ? 31.343 35.014 5.441 1.00 58.61 188 GLY B C 1
ATOM 4277 O O . GLY B 1 188 ? 30.810 36.106 5.199 1.00 59.29 188 GLY B O 1
ATOM 4278 N N . ASN B 1 189 ? 30.817 34.140 6.294 1.00 59.18 189 ASN B N 1
ATOM 4279 C CA . ASN B 1 189 ? 29.422 34.296 6.766 1.00 60.03 189 ASN B CA 1
ATOM 4280 C C . ASN B 1 189 ? 29.022 35.547 7.581 1.00 60.21 189 ASN B C 1
ATOM 4281 O O . ASN B 1 189 ? 27.839 35.840 7.696 1.00 61.16 189 ASN B O 1
ATOM 4286 N N . THR B 1 190 ? 29.962 36.284 8.159 1.00 59.51 190 THR B N 1
ATOM 4287 C CA . THR B 1 190 ? 29.558 37.519 8.837 1.00 58.59 190 THR B CA 1
ATOM 4288 C C . THR B 1 190 ? 29.323 38.612 7.812 1.00 58.45 190 THR B C 1
ATOM 4289 O O . THR B 1 190 ? 28.608 39.583 8.073 1.00 58.96 190 THR B O 1
ATOM 4293 N N . GLY B 1 191 ? 29.937 38.465 6.641 1.00 57.84 191 GLY B N 1
ATOM 4294 C CA . GLY B 1 191 ? 29.789 39.453 5.589 1.00 57.39 191 GLY B CA 1
ATOM 4295 C C . GLY B 1 191 ? 30.741 40.599 5.800 1.00 57.96 191 GLY B C 1
ATOM 4296 O O . GLY B 1 191 ? 30.821 41.515 4.974 1.00 58.72 191 GLY B O 1
ATOM 4297 N N . LYS B 1 192 ? 31.488 40.549 6.897 1.00 57.52 192 LYS B N 1
ATOM 4298 C CA . LYS B 1 192 ? 32.438 41.617 7.215 1.00 57.64 192 LYS B CA 1
ATOM 4299 C C . LYS B 1 192 ? 33.450 41.939 6.070 1.00 56.53 192 LYS B C 1
ATOM 4300 O O . LYS B 1 192 ? 33.575 43.085 5.641 1.00 56.84 192 LYS B O 1
ATOM 4306 N N . TRP B 1 193 ? 34.165 40.928 5.585 1.00 54.42 193 TRP B N 1
ATOM 4307 C CA . TRP B 1 193 ? 35.072 41.108 4.465 1.00 52.50 193 TRP B CA 1
ATOM 4308 C C . TRP B 1 193 ? 34.376 41.653 3.229 1.00 49.55 193 TRP B C 1
ATOM 4309 O O . TRP B 1 193 ? 34.861 42.598 2.630 1.00 48.85 193 TRP B O 1
ATOM 4320 N N . ALA B 1 194 ? 33.238 41.062 2.855 1.00 48.21 194 ALA B N 1
ATOM 4321 C CA . ALA B 1 194 ? 32.490 41.504 1.673 1.00 46.33 194 ALA B CA 1
ATOM 4322 C C . ALA B 1 194 ? 32.077 42.962 1.810 1.00 45.91 194 ALA B C 1
ATOM 4323 O O . ALA B 1 194 ? 32.121 43.710 0.856 1.00 45.61 194 ALA B O 1
ATOM 4325 N N . THR B 1 195 ? 31.711 43.378 3.015 1.00 46.19 195 THR B N 1
ATOM 4326 C CA . THR B 1 195 ? 31.381 44.763 3.252 1.00 47.15 195 THR B CA 1
ATOM 4327 C C . THR B 1 195 ? 32.549 45.665 2.892 1.00 48.67 195 THR B C 1
ATOM 4328 O O . THR B 1 195 ? 32.358 46.719 2.283 1.00 50.29 195 THR B O 1
ATOM 4332 N N . GLN B 1 196 ? 33.756 45.262 3.262 1.00 48.56 196 GLN B N 1
ATOM 4333 C CA . GLN B 1 196 ? 34.950 46.036 2.957 1.00 48.90 196 GLN B CA 1
ATOM 4334 C C . GLN B 1 196 ? 35.208 46.139 1.455 1.00 49.50 196 GLN B C 1
ATOM 4335 O O . GLN B 1 196 ? 35.576 47.197 0.951 1.00 49.82 196 GLN B O 1
ATOM 4341 N N . CYS B 1 197 ? 35.044 45.035 0.742 1.00 50.20 197 CYS B N 1
ATOM 4342 C CA . CYS B 1 197 ? 35.287 45.015 -0.710 1.00 50.59 197 CYS B CA 1
ATOM 4343 C C . CYS B 1 197 ? 34.307 45.890 -1.459 1.00 51.26 197 CYS B C 1
ATOM 4344 O O . CYS B 1 197 ? 34.619 46.583 -2.423 1.00 51.45 197 CYS B O 1
ATOM 4347 N N . VAL B 1 198 ? 33.085 45.837 -0.985 1.00 51.97 198 VAL B N 1
ATOM 4348 C CA . VAL B 1 198 ? 31.990 46.447 -1.660 1.00 52.02 198 VAL B CA 1
ATOM 4349 C C . VAL B 1 198 ? 32.047 47.957 -1.397 1.00 52.29 198 VAL B C 1
ATOM 4350 O O . VAL B 1 198 ? 31.524 48.755 -2.174 1.00 52.56 198 VAL B O 1
ATOM 4354 N N . GLN B 1 199 ? 32.737 48.343 -0.327 1.00 52.65 199 GLN B N 1
ATOM 4355 C CA . GLN B 1 199 ? 32.912 49.756 -0.010 1.00 53.62 199 GLN B CA 1
ATOM 4356 C C . GLN B 1 199 ? 34.265 50.253 -0.457 1.00 55.19 199 GLN B C 1
ATOM 4357 O O . GLN B 1 199 ? 34.521 51.456 -0.505 1.00 55.17 199 GLN B O 1
ATOM 4363 N N . TYR B 1 200 ? 35.133 49.330 -0.828 1.00 56.52 200 TYR B N 1
ATOM 4364 C CA . TYR B 1 200 ? 36.402 49.746 -1.371 1.00 58.33 200 TYR B CA 1
ATOM 4365 C C . TYR B 1 200 ? 36.252 50.128 -2.851 1.00 59.60 200 TYR B C 1
ATOM 4366 O O . TYR B 1 200 ? 36.573 51.232 -3.271 1.00 59.24 200 TYR B O 1
ATOM 4375 N N . ASN B 1 201 ? 35.741 49.198 -3.637 1.00 61.00 201 ASN B N 1
ATOM 4376 C CA . ASN B 1 201 ? 35.640 49.389 -5.048 1.00 62.37 201 ASN B CA 1
ATOM 4377 C C . ASN B 1 201 ? 34.154 49.348 -5.339 1.00 63.68 201 ASN B C 1
ATOM 4378 O O . ASN B 1 201 ? 33.441 48.531 -4.756 1.00 63.87 201 ASN B O 1
ATOM 4383 N N . LYS B 1 202 ? 33.702 50.258 -6.212 1.00 64.71 202 LYS B N 1
ATOM 4384 C CA . LYS B 1 202 ? 32.278 50.540 -6.466 1.00 65.13 202 LYS B CA 1
ATOM 4385 C C . LYS B 1 202 ? 31.635 49.652 -7.525 1.00 64.73 202 LYS B C 1
ATOM 4386 O O . LYS B 1 202 ? 30.432 49.735 -7.769 1.00 64.67 202 LYS B O 1
ATOM 4392 N N . GLU B 1 203 ? 32.429 48.784 -8.134 1.00 64.40 203 GLU B N 1
ATOM 4393 C CA . GLU B 1 203 ? 31.929 47.930 -9.197 1.00 64.24 203 GLU B CA 1
ATOM 4394 C C . GLU B 1 203 ? 32.015 46.452 -8.863 1.00 62.58 203 GLU B C 1
ATOM 4395 O O . GLU B 1 203 ? 31.283 45.656 -9.423 1.00 62.01 203 GLU B O 1
ATOM 4401 N N . VAL B 1 204 ? 32.918 46.070 -7.965 1.00 62.01 204 VAL B N 1
ATOM 4402 C CA . VAL B 1 204 ? 33.051 44.646 -7.627 1.00 60.71 204 VAL B CA 1
ATOM 4403 C C . VAL B 1 204 ? 31.743 44.059 -7.086 1.00 59.61 204 VAL B C 1
ATOM 4404 O O . VAL B 1 204 ? 31.011 44.712 -6.337 1.00 58.95 204 VAL B O 1
ATOM 4408 N N . GLU B 1 205 ? 31.451 42.825 -7.479 1.00 59.52 205 GLU B N 1
ATOM 4409 C CA . GLU B 1 205 ? 30.342 42.100 -6.879 1.00 59.91 205 GLU B CA 1
ATOM 4410 C C . GLU B 1 205 ? 30.808 40.848 -6.171 1.00 58.98 205 GLU B C 1
ATOM 4411 O O . GLU B 1 205 ? 31.551 40.044 -6.737 1.00 59.31 205 GLU B O 1
ATOM 4417 N N . VAL B 1 206 ? 30.383 40.705 -4.915 1.00 58.10 206 VAL B N 1
ATOM 4418 C CA . VAL B 1 206 ? 30.908 39.668 -3.994 1.00 56.60 206 VAL B CA 1
ATOM 4419 C C . VAL B 1 206 ? 29.888 38.579 -3.696 1.00 55.81 206 VAL B C 1
ATOM 4420 O O . VAL B 1 206 ? 28.741 38.852 -3.373 1.00 56.03 206 VAL B O 1
ATOM 4424 N N . THR B 1 207 ? 30.309 37.334 -3.800 1.00 55.30 207 THR B N 1
ATOM 4425 C CA . THR B 1 207 ? 29.410 36.227 -3.532 1.00 55.01 207 THR B CA 1
ATOM 4426 C C . THR B 1 207 ? 29.959 35.431 -2.381 1.00 55.48 207 THR B C 1
ATOM 4427 O O . THR B 1 207 ? 31.099 34.956 -2.438 1.00 56.11 207 THR B O 1
ATOM 4431 N N . ILE B 1 208 ? 29.151 35.280 -1.337 1.00 55.44 208 ILE B N 1
ATOM 4432 C CA . ILE B 1 208 ? 29.550 34.508 -0.173 1.00 55.85 208 ILE B CA 1
ATOM 4433 C C . ILE B 1 208 ? 29.018 33.094 -0.301 1.00 56.70 208 ILE B C 1
ATOM 4434 O O . ILE B 1 208 ? 27.881 32.912 -0.669 1.00 57.04 208 ILE B O 1
ATOM 4439 N N . VAL B 1 209 ? 29.840 32.094 -0.006 1.00 57.80 209 VAL B N 1
ATOM 4440 C CA . VAL B 1 209 ? 29.405 30.708 -0.091 1.00 58.70 209 VAL B CA 1
ATOM 4441 C C . VAL B 1 209 ? 29.415 30.099 1.288 1.00 59.97 209 VAL B C 1
ATOM 4442 O O . VAL B 1 209 ? 30.461 30.068 1.928 1.00 60.63 209 VAL B O 1
ATOM 4446 N N . ASP B 1 210 ? 28.259 29.621 1.746 1.00 60.77 210 ASP B N 1
ATOM 4447 C CA . ASP B 1 210 ? 28.142 29.025 3.079 1.00 62.38 210 ASP B CA 1
ATOM 4448 C C . ASP B 1 210 ? 26.754 28.403 3.197 1.00 63.13 210 ASP B C 1
ATOM 4449 O O . ASP B 1 210 ? 25.894 28.721 2.394 1.00 64.01 210 ASP B O 1
ATOM 4454 N N . LEU B 1 211 ? 26.538 27.516 4.169 1.00 63.20 211 LEU B N 1
ATOM 4455 C CA . LEU B 1 211 ? 25.215 26.930 4.436 1.00 63.39 211 LEU B CA 1
ATOM 4456 C C . LEU B 1 211 ? 24.089 27.979 4.456 1.00 63.59 211 LEU B C 1
ATOM 4457 O O . LEU B 1 211 ? 24.254 29.081 4.993 1.00 64.17 211 LEU B O 1
ATOM 4462 N N . PRO B 1 212 ? 22.937 27.642 3.860 1.00 62.93 212 PRO B N 1
ATOM 4463 C CA . PRO B 1 212 ? 21.796 28.565 3.744 1.00 62.86 212 PRO B CA 1
ATOM 4464 C C . PRO B 1 212 ? 21.435 29.343 5.026 1.00 63.41 212 PRO B C 1
ATOM 4465 O O . PRO B 1 212 ? 21.071 30.519 4.944 1.00 63.43 212 PRO B O 1
ATOM 4469 N N . GLN B 1 213 ? 21.529 28.705 6.194 1.00 63.65 213 GLN B N 1
ATOM 4470 C CA . GLN B 1 213 ? 21.156 29.372 7.436 1.00 64.26 213 GLN B CA 1
ATOM 4471 C C . GLN B 1 213 ? 22.173 30.456 7.733 1.00 63.95 213 GLN B C 1
ATOM 4472 O O . GLN B 1 213 ? 21.817 31.593 8.034 1.00 64.79 213 GLN B O 1
ATOM 4478 N N . GLN B 1 214 ? 23.443 30.085 7.635 1.00 62.36 214 GLN B N 1
ATOM 4479 C CA . GLN B 1 214 ? 24.559 31.005 7.789 1.00 61.02 214 GLN B CA 1
ATOM 4480 C C . GLN B 1 214 ? 24.333 32.264 6.969 1.00 59.00 214 GLN B C 1
ATOM 4481 O O . GLN B 1 214 ? 24.575 33.373 7.441 1.00 58.16 214 GLN B O 1
ATOM 4487 N N . LEU B 1 215 ? 23.855 32.078 5.740 1.00 58.09 215 LEU B N 1
ATOM 4488 C CA . LEU B 1 215 ? 23.580 33.192 4.830 1.00 57.06 215 LEU B CA 1
ATOM 4489 C C . LEU B 1 215 ? 22.409 34.043 5.268 1.00 56.37 215 LEU B C 1
ATOM 4490 O O . LEU B 1 215 ? 22.363 35.233 4.962 1.00 55.68 215 LEU B O 1
ATOM 4495 N N . GLU B 1 216 ? 21.445 33.440 5.961 1.00 56.77 216 GLU B N 1
ATOM 4496 C CA . GLU B 1 216 ? 20.358 34.247 6.481 1.00 57.25 216 GLU B CA 1
ATOM 4497 C C . GLU B 1 216 ? 20.957 35.200 7.473 1.00 56.39 216 GLU B C 1
ATOM 4498 O O . GLU B 1 216 ? 20.609 36.376 7.517 1.00 56.64 216 GLU B O 1
ATOM 4504 N N . MET B 1 217 ? 21.857 34.670 8.288 1.00 55.25 217 MET B N 1
ATOM 4505 C CA . MET B 1 217 ? 22.522 35.472 9.279 1.00 54.05 217 MET B CA 1
ATOM 4506 C C . MET B 1 217 ? 23.297 36.620 8.593 1.00 53.02 217 MET B C 1
ATOM 4507 O O . MET B 1 217 ? 23.233 37.758 9.046 1.00 53.72 217 MET B O 1
ATOM 4512 N N . MET B 1 218 ? 23.997 36.361 7.488 1.00 50.99 218 MET B N 1
ATOM 4513 C CA . MET B 1 218 ? 24.829 37.423 6.930 1.00 48.88 218 MET B CA 1
ATOM 4514 C C . MET B 1 218 ? 24.003 38.509 6.276 1.00 49.72 218 MET B C 1
ATOM 4515 O O . MET B 1 218 ? 24.465 39.651 6.167 1.00 50.26 218 MET B O 1
ATOM 4520 N N . ARG B 1 219 ? 22.786 38.176 5.839 1.00 49.84 219 ARG B N 1
ATOM 4521 C CA . ARG B 1 219 ? 21.903 39.209 5.261 1.00 49.45 219 ARG B CA 1
ATOM 4522 C C . ARG B 1 219 ? 21.403 40.105 6.380 1.00 49.06 219 ARG B C 1
ATOM 4523 O O . ARG B 1 219 ? 21.238 41.294 6.195 1.00 48.82 219 ARG B O 1
ATOM 4531 N N . LYS B 1 220 ? 21.177 39.503 7.543 1.00 49.35 220 LYS B N 1
ATOM 4532 C CA . LYS B 1 220 ? 20.816 40.205 8.761 1.00 50.07 220 LYS B CA 1
ATOM 4533 C C . LYS B 1 220 ? 21.909 41.191 9.133 1.00 50.96 220 LYS B C 1
ATOM 4534 O O . LYS B 1 220 ? 21.664 42.400 9.278 1.00 51.14 220 LYS B O 1
ATOM 4540 N N . GLN B 1 221 ? 23.110 40.640 9.309 1.00 51.51 221 GLN B N 1
ATOM 4541 C CA . GLN B 1 221 ? 24.310 41.366 9.726 1.00 52.53 221 GLN B CA 1
ATOM 4542 C C . GLN B 1 221 ? 24.724 42.489 8.769 1.00 52.79 221 GLN B C 1
ATOM 4543 O O . GLN B 1 221 ? 25.057 43.580 9.218 1.00 52.64 221 GLN B O 1
ATOM 4549 N N . THR B 1 222 ? 24.712 42.224 7.463 1.00 53.19 222 THR B N 1
ATOM 4550 C CA . THR B 1 222 ? 25.054 43.249 6.473 1.00 52.87 222 THR B CA 1
ATOM 4551 C C . THR B 1 222 ? 23.863 44.081 6.114 1.00 53.29 222 THR B C 1
ATOM 4552 O O . THR B 1 222 ? 23.879 44.799 5.109 1.00 53.85 222 THR B O 1
ATOM 4556 N N . ALA B 1 223 ? 22.814 43.990 6.910 1.00 53.41 223 ALA B N 1
ATOM 4557 C CA . ALA B 1 223 ? 21.594 44.713 6.579 1.00 53.64 223 ALA B CA 1
ATOM 4558 C C . ALA B 1 223 ? 21.839 46.215 6.528 1.00 54.28 223 ALA B C 1
ATOM 4559 O O . ALA B 1 223 ? 22.485 46.780 7.400 1.00 54.06 223 ALA B O 1
ATOM 4561 N N . GLY B 1 224 ? 21.330 46.857 5.487 1.00 55.79 224 GLY B N 1
ATOM 4562 C CA . GLY B 1 224 ? 21.422 48.321 5.350 1.00 56.85 224 GLY B CA 1
ATOM 4563 C C . GLY B 1 224 ? 22.817 48.938 5.337 1.00 57.73 224 GLY B C 1
ATOM 4564 O O . GLY B 1 224 ? 22.978 50.132 5.610 1.00 56.91 224 GLY B O 1
ATOM 4565 N N . LEU B 1 225 ? 23.833 48.131 5.034 1.00 59.29 225 LEU B N 1
ATOM 4566 C CA . LEU B 1 225 ? 25.184 48.662 4.881 1.00 60.73 225 LEU B CA 1
ATOM 4567 C C . LEU B 1 225 ? 25.444 49.105 3.435 1.00 62.05 225 LEU B C 1
ATOM 4568 O O . LEU B 1 225 ? 24.722 48.724 2.518 1.00 62.17 225 LEU B O 1
ATOM 4573 N N . SER B 1 226 ? 26.491 49.906 3.247 1.00 63.34 226 SER B N 1
ATOM 4574 C CA . SER B 1 226 ? 26.710 50.672 2.016 1.00 63.84 226 SER B CA 1
ATOM 4575 C C . SER B 1 226 ? 26.751 49.932 0.656 1.00 64.46 226 SER B C 1
ATOM 4576 O O . SER B 1 226 ? 26.159 50.417 -0.318 1.00 66.09 226 SER B O 1
ATOM 4579 N N . GLY B 1 227 ? 27.427 48.796 0.547 1.00 63.32 227 GLY B N 1
ATOM 4580 C CA . GLY B 1 227 ? 27.487 48.128 -0.760 1.00 62.60 227 GLY B CA 1
ATOM 4581 C C . GLY B 1 227 ? 26.571 46.927 -0.988 1.00 62.26 227 GLY B C 1
ATOM 4582 O O . GLY B 1 227 ? 26.681 46.233 -2.006 1.00 61.75 227 GLY B O 1
ATOM 4583 N N . SER B 1 228 ? 25.651 46.683 -0.059 1.00 62.23 228 SER B N 1
ATOM 4584 C CA . SER B 1 228 ? 25.051 45.357 0.067 1.00 61.83 228 SER B CA 1
ATOM 4585 C C . SER B 1 228 ? 24.222 44.899 -1.137 1.00 61.22 228 SER B C 1
ATOM 4586 O O . SER B 1 228 ? 24.003 43.707 -1.321 1.00 61.25 228 SER B O 1
ATOM 4589 N N . GLU B 1 229 ? 23.756 45.825 -1.959 1.00 60.85 229 GLU B N 1
ATOM 4590 C CA . GLU B 1 229 ? 23.114 45.408 -3.193 1.00 60.85 229 GLU B CA 1
ATOM 4591 C C . GLU B 1 229 ? 24.099 44.576 -4.018 1.00 60.03 229 GLU B C 1
ATOM 4592 O O . GLU B 1 229 ? 23.702 43.926 -4.986 1.00 60.77 229 GLU B O 1
ATOM 4598 N N . ARG B 1 230 ? 25.380 44.608 -3.642 1.00 57.90 230 ARG B N 1
ATOM 4599 C CA . ARG B 1 230 ? 26.431 43.990 -4.438 1.00 55.64 230 ARG B CA 1
ATOM 4600 C C . ARG B 1 230 ? 27.073 42.810 -3.709 1.00 54.51 230 ARG B C 1
ATOM 4601 O O . ARG B 1 230 ? 28.101 42.293 -4.120 1.00 53.84 230 ARG B O 1
ATOM 4609 N N . ILE B 1 231 ? 26.429 42.388 -2.628 1.00 54.49 231 ILE B N 1
ATOM 4610 C CA . ILE B 1 231 ? 26.797 41.199 -1.888 1.00 54.18 231 ILE B CA 1
ATOM 4611 C C . ILE B 1 231 ? 25.703 40.172 -2.056 1.00 54.68 231 ILE B C 1
ATOM 4612 O O . ILE B 1 231 ? 24.551 40.441 -1.746 1.00 54.20 231 ILE B O 1
ATOM 4617 N N . HIS B 1 232 ? 26.085 38.979 -2.503 1.00 55.70 232 HIS B N 1
ATOM 4618 C CA . HIS B 1 232 ? 25.165 37.896 -2.780 1.00 55.83 232 HIS B CA 1
ATOM 4619 C C . HIS B 1 232 ? 25.558 36.701 -1.969 1.00 56.05 232 HIS B C 1
ATOM 4620 O O . HIS B 1 232 ? 26.711 36.563 -1.608 1.00 56.59 232 HIS B O 1
ATOM 4627 N N . GLY B 1 233 ? 24.606 35.817 -1.710 1.00 56.34 233 GLY B N 1
ATOM 4628 C CA . GLY B 1 233 ? 24.892 34.565 -1.025 1.00 56.99 233 GLY B CA 1
ATOM 4629 C C . GLY B 1 233 ? 24.737 33.409 -1.995 1.00 57.60 233 GLY B C 1
ATOM 4630 O O . GLY B 1 233 ? 24.008 33.515 -2.970 1.00 58.12 233 GLY B O 1
ATOM 4631 N N . HIS B 1 234 ? 25.439 32.314 -1.747 1.00 57.68 234 HIS B N 1
ATOM 4632 C CA . HIS B 1 234 ? 25.318 31.146 -2.583 1.00 58.50 234 HIS B CA 1
ATOM 4633 C C . HIS B 1 234 ? 25.284 29.946 -1.672 1.00 60.47 234 HIS B C 1
ATOM 4634 O O . HIS B 1 234 ? 26.324 29.548 -1.142 1.00 60.78 234 HIS B O 1
ATOM 4641 N N . GLY B 1 235 ? 24.089 29.384 -1.470 1.00 62.03 235 GLY B N 1
ATOM 4642 C CA . GLY B 1 235 ? 23.893 28.297 -0.507 1.00 63.47 235 GLY B CA 1
ATOM 4643 C C . GLY B 1 235 ? 24.550 26.984 -0.894 1.00 65.01 235 GLY B C 1
ATOM 4644 O O . GLY B 1 235 ? 24.185 26.387 -1.900 1.00 65.24 235 GLY B O 1
ATOM 4645 N N . ALA B 1 236 ? 25.505 26.512 -0.094 1.00 66.51 236 ALA B N 1
ATOM 4646 C CA . ALA B 1 236 ? 26.211 25.278 -0.428 1.00 68.62 236 ALA B CA 1
ATOM 4647 C C . ALA B 1 236 ? 26.642 24.460 0.782 1.00 71.52 236 ALA B C 1
ATOM 4648 O O . ALA B 1 236 ? 26.750 24.975 1.891 1.00 71.44 236 ALA B O 1
ATOM 4650 N N . ASN B 1 237 ? 26.878 23.172 0.552 1.00 74.51 237 ASN B N 1
ATOM 4651 C CA . ASN B 1 237 ? 27.505 22.317 1.541 1.00 77.13 237 ASN B CA 1
ATOM 4652 C C . ASN B 1 237 ? 28.957 22.103 1.143 1.00 79.30 237 ASN B C 1
ATOM 4653 O O . ASN B 1 237 ? 29.323 21.118 0.500 1.00 79.14 237 ASN B O 1
ATOM 4658 N N . LEU B 1 238 ? 29.783 23.065 1.518 1.00 81.85 238 LEU B N 1
ATOM 4659 C CA . LEU B 1 238 ? 31.200 23.012 1.210 1.00 83.93 238 LEU B CA 1
ATOM 4660 C C . LEU B 1 238 ? 31.697 21.576 1.371 1.00 85.58 238 LEU B C 1
ATOM 4661 O O . LEU B 1 238 ? 32.737 21.193 0.821 1.00 86.03 238 LEU B O 1
ATOM 4666 N N . LEU B 1 239 ? 30.962 20.770 2.124 1.00 86.40 239 LEU B N 1
ATOM 4667 C CA . LEU B 1 239 ? 31.380 19.389 2.287 1.00 87.33 239 LEU B CA 1
ATOM 4668 C C . LEU B 1 239 ? 31.082 18.588 1.021 1.00 88.23 239 LEU B C 1
ATOM 4669 O O . LEU B 1 239 ? 31.979 18.033 0.388 1.00 88.14 239 LEU B O 1
ATOM 4674 N N . ASP B 1 240 ? 29.809 18.520 0.661 1.00 89.10 240 ASP B N 1
ATOM 4675 C CA . ASP B 1 240 ? 29.377 17.833 -0.554 1.00 89.71 240 ASP B CA 1
ATOM 4676 C C . ASP B 1 240 ? 30.448 17.809 -1.660 1.00 89.81 240 ASP B C 1
ATOM 4677 O O . ASP B 1 240 ? 30.399 18.615 -2.601 1.00 89.75 240 ASP B O 1
ATOM 4682 N N . ARG B 1 241 ? 31.391 16.871 -1.566 1.00 89.75 241 ARG B N 1
ATOM 4683 C CA . ARG B 1 241 ? 32.486 16.799 -2.541 1.00 89.83 241 ARG B CA 1
ATOM 4684 C C . ARG B 1 241 ? 31.988 16.769 -3.980 1.00 89.47 241 ARG B C 1
ATOM 4685 O O . ARG B 1 241 ? 32.783 16.699 -4.920 1.00 89.14 241 ARG B O 1
ATOM 4693 N N . ASP B 1 242 ? 30.669 16.847 -4.135 1.00 89.35 242 ASP B N 1
ATOM 4694 C CA . ASP B 1 242 ? 30.015 16.600 -5.412 1.00 89.12 242 ASP B CA 1
ATOM 4695 C C . ASP B 1 242 ? 29.616 17.875 -6.122 1.00 88.23 242 ASP B C 1
ATOM 4696 O O . ASP B 1 242 ? 29.705 17.964 -7.349 1.00 88.15 242 ASP B O 1
ATOM 4701 N N . VAL B 1 243 ? 29.151 18.855 -5.353 1.00 87.23 243 VAL B N 1
ATOM 4702 C CA . VAL B 1 243 ? 28.748 20.130 -5.937 1.00 85.91 243 VAL B CA 1
ATOM 4703 C C . VAL B 1 243 ? 29.975 20.964 -6.274 1.00 84.19 243 VAL B C 1
ATOM 4704 O O . VAL B 1 243 ? 30.878 21.124 -5.443 1.00 84.15 243 VAL B O 1
ATOM 4708 N N . PRO B 1 244 ? 30.013 21.480 -7.510 1.00 82.40 244 PRO B N 1
ATOM 4709 C CA . PRO B 1 244 ? 31.067 22.351 -7.995 1.00 81.08 244 PRO B CA 1
ATOM 4710 C C . PRO B 1 244 ? 30.859 23.790 -7.529 1.00 79.16 244 PRO B C 1
ATOM 4711 O O . PRO B 1 244 ? 29.720 24.209 -7.273 1.00 79.05 244 PRO B O 1
ATOM 4715 N N . PHE B 1 245 ? 31.954 24.536 -7.419 1.00 77.04 245 PHE B N 1
ATOM 4716 C CA . PHE B 1 245 ? 31.864 25.946 -7.070 1.00 75.00 245 PHE B CA 1
ATOM 4717 C C . PHE B 1 245 ? 31.360 26.789 -8.228 1.00 72.92 245 PHE B C 1
ATOM 4718 O O . PHE B 1 245 ? 31.653 26.507 -9.391 1.00 72.97 245 PHE B O 1
ATOM 4726 N N . PRO B 1 246 ? 30.599 27.839 -7.911 1.00 70.76 246 PRO B N 1
ATOM 4727 C CA . PRO B 1 246 ? 30.205 28.717 -8.985 1.00 69.13 246 PRO B CA 1
ATOM 4728 C C . PRO B 1 246 ? 31.476 29.194 -9.670 1.00 67.18 246 PRO B C 1
ATOM 4729 O O . PRO B 1 246 ? 32.501 29.348 -9.013 1.00 67.09 246 PRO B O 1
ATOM 4733 N N . THR B 1 247 ? 31.396 29.412 -10.980 1.00 65.54 247 THR B N 1
ATOM 4734 C CA . THR B 1 247 ? 32.522 29.819 -11.808 1.00 63.79 247 THR B CA 1
ATOM 4735 C C . THR B 1 247 ? 32.434 31.292 -12.188 1.00 62.45 247 THR B C 1
ATOM 4736 O O . THR B 1 247 ? 31.488 31.984 -11.819 1.00 62.44 247 THR B O 1
ATOM 4740 N N . GLY B 1 248 ? 33.416 31.766 -12.947 1.00 61.43 248 GLY B N 1
ATOM 4741 C CA . GLY B 1 248 ? 33.375 33.124 -13.489 1.00 61.04 248 GLY B CA 1
ATOM 4742 C C . GLY B 1 248 ? 33.873 34.186 -12.533 1.00 60.91 248 GLY B C 1
ATOM 4743 O O . GLY B 1 248 ? 33.498 35.357 -12.630 1.00 60.51 248 GLY B O 1
ATOM 4744 N N . PHE B 1 249 ? 34.734 33.763 -11.607 1.00 61.16 249 PHE B N 1
ATOM 4745 C CA . PHE B 1 249 ? 35.208 34.617 -10.528 1.00 60.44 249 PHE B CA 1
ATOM 4746 C C . PHE B 1 249 ? 36.689 34.845 -10.708 1.00 60.58 249 PHE B C 1
ATOM 4747 O O . PHE B 1 249 ? 37.432 33.901 -10.935 1.00 61.00 249 PHE B O 1
ATOM 4755 N N . ASP B 1 250 ? 37.120 36.098 -10.654 1.00 60.40 250 ASP B N 1
ATOM 4756 C CA . ASP B 1 250 ? 38.526 36.385 -10.879 1.00 60.78 250 ASP B CA 1
ATOM 4757 C C . ASP B 1 250 ? 39.298 36.539 -9.576 1.00 59.12 250 ASP B C 1
ATOM 4758 O O . ASP B 1 250 ? 40.525 36.653 -9.584 1.00 58.65 250 ASP B O 1
ATOM 4763 N N . ALA B 1 251 ? 38.574 36.519 -8.459 1.00 57.76 251 ALA B N 1
ATOM 4764 C CA . ALA B 1 251 ? 39.207 36.367 -7.147 1.00 56.26 251 ALA B CA 1
ATOM 4765 C C . ALA B 1 251 ? 38.369 35.435 -6.305 1.00 55.32 251 ALA B C 1
ATOM 4766 O O . ALA B 1 251 ? 37.144 35.573 -6.255 1.00 55.22 251 ALA B O 1
ATOM 4768 N N . VAL B 1 252 ? 39.033 34.477 -5.665 1.00 54.63 252 VAL B N 1
ATOM 4769 C CA . VAL B 1 252 ? 38.400 33.562 -4.733 1.00 54.07 252 VAL B CA 1
ATOM 4770 C C . VAL B 1 252 ? 39.085 33.718 -3.377 1.00 54.35 252 VAL B C 1
ATOM 4771 O O . VAL B 1 252 ? 40.318 33.721 -3.279 1.00 55.18 252 VAL B O 1
ATOM 4775 N N . TRP B 1 253 ? 38.297 33.804 -2.319 1.00 53.61 253 TRP B N 1
ATOM 4776 C CA . TRP B 1 253 ? 38.838 34.223 -1.043 1.00 52.82 253 TRP B CA 1
ATOM 4777 C C . TRP B 1 253 ? 38.414 33.295 0.097 1.00 51.20 253 TRP B C 1
ATOM 4778 O O . TRP B 1 253 ? 37.245 32.936 0.213 1.00 51.66 253 TRP B O 1
ATOM 4789 N N . MET B 1 254 ? 39.380 32.875 0.906 1.00 49.25 254 MET B N 1
ATOM 4790 C CA . MET B 1 254 ? 39.135 32.026 2.080 1.00 47.75 254 MET B CA 1
ATOM 4791 C C . MET B 1 254 ? 39.977 32.620 3.193 1.00 48.29 254 MET B C 1
ATOM 4792 O O . MET B 1 254 ? 41.188 32.712 3.047 1.00 47.25 254 MET B O 1
ATOM 4797 N N . SER B 1 255 ? 39.346 33.071 4.277 1.00 50.32 255 SER B N 1
ATOM 4798 C CA . SER B 1 255 ? 40.091 33.672 5.399 1.00 52.23 255 SER B CA 1
ATOM 4799 C C . SER B 1 255 ? 39.647 33.142 6.779 1.00 53.88 255 SER B C 1
ATOM 4800 O O . SER B 1 255 ? 38.477 33.295 7.149 1.00 53.97 255 SER B O 1
ATOM 4803 N N . GLN B 1 256 ? 40.573 32.515 7.515 1.00 55.18 256 GLN B N 1
ATOM 4804 C CA . GLN B 1 256 ? 40.275 31.861 8.807 1.00 57.03 256 GLN B CA 1
ATOM 4805 C C . GLN B 1 256 ? 39.131 30.863 8.708 1.00 59.40 256 GLN B C 1
ATOM 4806 O O . GLN B 1 256 ? 38.321 30.687 9.619 1.00 59.91 256 GLN B O 1
ATOM 4812 N N . PHE B 1 257 ? 39.077 30.219 7.566 1.00 60.64 257 PHE B N 1
ATOM 4813 C CA . PHE B 1 257 ? 38.082 29.225 7.274 1.00 61.81 257 PHE B CA 1
ATOM 4814 C C . PHE B 1 257 ? 39.047 28.178 6.818 1.00 63.19 257 PHE B C 1
ATOM 4815 O O . PHE B 1 257 ? 40.100 28.541 6.279 1.00 65.75 257 PHE B O 1
ATOM 4823 N N . LEU B 1 258 ? 38.819 26.903 7.045 1.00 61.57 258 LEU B N 1
ATOM 4824 C CA . LEU B 1 258 ? 39.829 26.043 6.436 1.00 60.72 258 LEU B CA 1
ATOM 4825 C C . LEU B 1 258 ? 40.831 25.499 7.404 1.00 60.58 258 LEU B C 1
ATOM 4826 O O . LEU B 1 258 ? 41.382 24.436 7.177 1.00 60.74 258 LEU B O 1
ATOM 4831 N N . ASP B 1 259 ? 41.136 26.254 8.443 1.00 60.37 259 ASP B N 1
ATOM 4832 C CA . ASP B 1 259 ? 41.813 25.650 9.564 1.00 60.10 259 ASP B CA 1
ATOM 4833 C C . ASP B 1 259 ? 40.732 24.894 10.328 1.00 60.25 259 ASP B C 1
ATOM 4834 O O . ASP B 1 259 ? 40.998 24.327 11.385 1.00 60.82 259 ASP B O 1
ATOM 4839 N N . CYS B 1 260 ? 39.506 24.892 9.801 1.00 59.97 260 CYS B N 1
ATOM 4840 C CA . CYS B 1 260 ? 38.434 24.110 10.440 1.00 60.36 260 CYS B CA 1
ATOM 4841 C C . CYS B 1 260 ? 38.207 22.806 9.715 1.00 60.50 260 CYS B C 1
ATOM 4842 O O . CYS B 1 260 ? 37.207 22.123 9.977 1.00 60.33 260 CYS B O 1
ATOM 4845 N N . PHE B 1 261 ? 39.133 22.470 8.815 1.00 60.85 261 PHE B N 1
ATOM 4846 C CA . PHE B 1 261 ? 39.029 21.265 7.990 1.00 61.40 261 PHE B CA 1
ATOM 4847 C C . PHE B 1 261 ? 40.281 20.413 8.029 1.00 61.43 261 PHE B C 1
ATOM 4848 O O . PHE B 1 261 ? 41.372 20.954 8.166 1.00 61.83 261 PHE B O 1
ATOM 4856 N N . SER B 1 262 ? 40.113 19.093 7.893 1.00 61.46 262 SER B N 1
ATOM 4857 C CA . SER B 1 262 ? 41.229 18.153 7.857 1.00 61.36 262 SER B CA 1
ATOM 4858 C C . SER B 1 262 ? 42.006 18.573 6.675 1.00 61.68 262 SER B C 1
ATOM 4859 O O . SER B 1 262 ? 41.480 19.261 5.813 1.00 61.43 262 SER B O 1
ATOM 4862 N N . GLU B 1 263 ? 43.254 18.132 6.621 1.00 62.72 263 GLU B N 1
ATOM 4863 C CA . GLU B 1 263 ? 44.058 18.297 5.434 1.00 63.65 263 GLU B CA 1
ATOM 4864 C C . GLU B 1 263 ? 43.269 17.723 4.264 1.00 64.37 263 GLU B C 1
ATOM 4865 O O . GLU B 1 263 ? 43.082 18.374 3.238 1.00 64.25 263 GLU B O 1
ATOM 4871 N N . GLU B 1 264 ? 42.793 16.498 4.443 1.00 65.53 264 GLU B N 1
ATOM 4872 C CA . GLU B 1 264 ? 41.965 15.843 3.445 1.00 66.59 264 GLU B CA 1
ATOM 4873 C C . GLU B 1 264 ? 40.915 16.794 2.882 1.00 65.47 264 GLU B C 1
ATOM 4874 O O . GLU B 1 264 ? 40.855 17.027 1.671 1.00 65.40 264 GLU B O 1
ATOM 4880 N N . GLU B 1 265 ? 40.080 17.324 3.772 1.00 64.45 265 GLU B N 1
ATOM 4881 C CA . GLU B 1 265 ? 38.986 18.203 3.389 1.00 63.76 265 GLU B CA 1
ATOM 4882 C C . GLU B 1 265 ? 39.518 19.455 2.718 1.00 63.03 265 GLU B C 1
ATOM 4883 O O . GLU B 1 265 ? 38.976 19.900 1.701 1.00 63.54 265 GLU B O 1
ATOM 4889 N N . VAL B 1 266 ? 40.588 20.023 3.260 1.00 61.53 266 VAL B N 1
ATOM 4890 C CA . VAL B 1 266 ? 41.198 21.155 2.593 1.00 60.48 266 VAL B CA 1
ATOM 4891 C C . VAL B 1 266 ? 41.489 20.881 1.123 1.00 59.81 266 VAL B C 1
ATOM 4892 O O . VAL B 1 266 ? 41.086 21.638 0.251 1.00 59.37 266 VAL B O 1
ATOM 4896 N N . ILE B 1 267 ? 42.191 19.792 0.855 1.00 59.81 267 ILE B N 1
ATOM 4897 C CA . ILE B 1 267 ? 42.565 19.456 -0.505 1.00 59.81 267 ILE B CA 1
ATOM 4898 C C . ILE B 1 267 ? 41.315 19.269 -1.364 1.00 60.85 267 ILE B C 1
ATOM 4899 O O . ILE B 1 267 ? 41.265 19.681 -2.540 1.00 60.87 267 ILE B O 1
ATOM 4904 N N . SER B 1 268 ? 40.306 18.641 -0.768 1.00 61.19 268 SER B N 1
ATOM 4905 C CA . SER B 1 268 ? 39.025 18.451 -1.418 1.00 61.11 268 SER B CA 1
ATOM 4906 C C . SER B 1 268 ? 38.477 19.829 -1.769 1.00 62.07 268 SER B C 1
ATOM 4907 O O . SER B 1 268 ? 38.230 20.131 -2.937 1.00 62.50 268 SER B O 1
ATOM 4910 N N . ILE B 1 269 ? 38.329 20.690 -0.768 1.00 62.48 269 ILE B N 1
ATOM 4911 C CA . ILE B 1 269 ? 37.856 22.058 -1.002 1.00 62.57 269 ILE B CA 1
ATOM 4912 C C . ILE B 1 269 ? 38.672 22.808 -2.045 1.00 62.83 269 ILE B C 1
ATOM 4913 O O . ILE B 1 269 ? 38.110 23.428 -2.941 1.00 62.64 269 ILE B O 1
ATOM 4918 N N . LEU B 1 270 ? 39.998 22.757 -1.915 1.00 63.21 270 LEU B N 1
ATOM 4919 C CA . LEU B 1 270 ? 40.906 23.462 -2.838 1.00 63.05 270 LEU B CA 1
ATOM 4920 C C . LEU B 1 270 ? 40.975 22.925 -4.281 1.00 63.04 270 LEU B C 1
ATOM 4921 O O . LEU B 1 270 ? 41.262 23.685 -5.205 1.00 62.45 270 LEU B O 1
ATOM 4926 N N . THR B 1 271 ? 40.724 21.632 -4.483 1.00 63.56 271 THR B N 1
ATOM 4927 C CA . THR B 1 271 ? 40.653 21.114 -5.859 1.00 63.72 271 THR B CA 1
ATOM 4928 C C . THR B 1 271 ? 39.375 21.599 -6.553 1.00 63.49 271 THR B C 1
ATOM 4929 O O . THR B 1 271 ? 39.401 21.976 -7.730 1.00 63.42 271 THR B O 1
ATOM 4933 N N . ARG B 1 272 ? 38.267 21.603 -5.819 1.00 63.23 272 ARG B N 1
ATOM 4934 C CA . ARG B 1 272 ? 37.003 22.081 -6.371 1.00 62.81 272 ARG B CA 1
ATOM 4935 C C . ARG B 1 272 ? 37.115 23.546 -6.779 1.00 62.12 272 ARG B C 1
ATOM 4936 O O . ARG B 1 272 ? 36.484 23.980 -7.748 1.00 62.46 272 ARG B O 1
ATOM 4944 N N . VAL B 1 273 ? 37.927 24.300 -6.047 1.00 61.09 273 VAL B N 1
ATOM 4945 C CA . VAL B 1 273 ? 38.217 25.680 -6.400 1.00 60.10 273 VAL B CA 1
ATOM 4946 C C . VAL B 1 273 ? 39.086 25.754 -7.646 1.00 59.55 273 VAL B C 1
ATOM 4947 O O . VAL B 1 273 ? 38.774 26.479 -8.584 1.00 59.80 273 VAL B O 1
ATOM 4951 N N . ALA B 1 274 ? 40.178 25.005 -7.659 1.00 59.19 274 ALA B N 1
ATOM 4952 C CA . ALA B 1 274 ? 41.048 24.990 -8.816 1.00 59.72 274 ALA B CA 1
ATOM 4953 C C . ALA B 1 274 ? 40.222 24.793 -10.094 1.00 61.21 274 ALA B C 1
ATOM 4954 O O . ALA B 1 274 ? 40.592 25.268 -11.167 1.00 61.63 274 ALA B O 1
ATOM 4956 N N . GLN B 1 275 ? 39.091 24.107 -9.969 1.00 61.69 275 GLN B N 1
ATOM 4957 C CA . GLN B 1 275 ? 38.259 23.793 -11.113 1.00 62.38 275 GLN B CA 1
ATOM 4958 C C . GLN B 1 275 ? 37.093 24.756 -11.289 1.00 63.13 275 GLN B C 1
ATOM 4959 O O . GLN B 1 275 ? 36.083 24.396 -11.895 1.00 63.61 275 GLN B O 1
ATOM 4965 N N . SER B 1 276 ? 37.206 25.966 -10.755 1.00 63.28 276 SER B N 1
ATOM 4966 C CA . SER B 1 276 ? 36.158 26.959 -10.961 1.00 63.40 276 SER B CA 1
ATOM 4967 C C . SER B 1 276 ? 36.747 28.145 -11.677 1.00 63.62 276 SER B C 1
ATOM 4968 O O . SER B 1 276 ? 36.012 28.992 -12.193 1.00 64.31 276 SER B O 1
ATOM 4971 N N . ILE B 1 277 ? 38.076 28.200 -11.717 1.00 62.88 277 ILE B N 1
ATOM 4972 C CA . ILE B 1 277 ? 38.762 29.435 -12.063 1.00 62.42 277 ILE B CA 1
ATOM 4973 C C . ILE B 1 277 ? 39.528 29.400 -13.374 1.00 62.30 277 ILE B C 1
ATOM 4974 O O . ILE B 1 277 ? 39.914 28.339 -13.847 1.00 61.51 277 ILE B O 1
ATOM 4979 N N . GLY B 1 278 ? 39.737 30.584 -13.947 1.00 63.15 278 GLY B N 1
ATOM 4980 C CA . GLY B 1 278 ? 40.561 30.745 -15.130 1.00 64.19 278 GLY B CA 1
ATOM 4981 C C . GLY B 1 278 ? 42.037 30.820 -14.780 1.00 65.52 278 GLY B C 1
ATOM 4982 O O . GLY B 1 278 ? 42.412 30.961 -13.608 1.00 66.19 278 GLY B O 1
ATOM 4983 N N . LYS B 1 279 ? 42.877 30.705 -15.803 1.00 65.90 279 LYS B N 1
ATOM 4984 C CA . LYS B 1 279 ? 44.316 30.861 -15.670 1.00 66.50 279 LYS B CA 1
ATOM 4985 C C . LYS B 1 279 ? 44.663 32.218 -15.045 1.00 66.30 279 LYS B C 1
ATOM 4986 O O . LYS B 1 279 ? 45.720 32.378 -14.438 1.00 66.14 279 LYS B O 1
ATOM 4992 N N . ASP B 1 280 ? 43.768 33.194 -15.216 1.00 66.33 280 ASP B N 1
ATOM 4993 C CA . ASP B 1 280 ? 43.996 34.577 -14.767 1.00 65.89 280 ASP B CA 1
ATOM 4994 C C . ASP B 1 280 ? 43.410 34.868 -13.384 1.00 65.12 280 ASP B C 1
ATOM 4995 O O . ASP B 1 280 ? 43.651 35.934 -12.813 1.00 65.47 280 ASP B O 1
ATOM 5000 N N . SER B 1 281 ? 42.655 33.910 -12.849 1.00 63.42 281 SER B N 1
ATOM 5001 C CA . SER B 1 281 ? 42.037 34.059 -11.545 1.00 61.43 281 SER B CA 1
ATOM 5002 C C . SER B 1 281 ? 43.054 33.880 -10.445 1.00 60.15 281 SER B C 1
ATOM 5003 O O . SER B 1 281 ? 43.913 33.002 -10.534 1.00 60.48 281 SER B O 1
ATOM 5006 N N . LYS B 1 282 ? 42.949 34.717 -9.413 1.00 58.75 282 LYS B N 1
ATOM 5007 C CA . LYS B 1 282 ? 43.858 34.676 -8.257 1.00 57.31 282 LYS B CA 1
ATOM 5008 C C . LYS B 1 282 ? 43.070 34.191 -7.061 1.00 56.05 282 LYS B C 1
ATOM 5009 O O . LYS B 1 282 ? 41.952 34.639 -6.837 1.00 56.28 282 LYS B O 1
ATOM 5015 N N . VAL B 1 283 ? 43.640 33.267 -6.302 1.00 54.83 283 VAL B N 1
ATOM 5016 C CA . VAL B 1 283 ? 42.981 32.771 -5.095 1.00 54.06 283 VAL B CA 1
ATOM 5017 C C . VAL B 1 283 ? 43.764 33.088 -3.805 1.00 53.27 283 VAL B C 1
ATOM 5018 O O . VAL B 1 283 ? 44.969 32.824 -3.703 1.00 53.00 283 VAL B O 1
ATOM 5022 N N . TYR B 1 284 ? 43.074 33.660 -2.819 1.00 52.75 284 TYR B N 1
ATOM 5023 C CA . TYR B 1 284 ? 43.755 34.119 -1.607 1.00 52.29 284 TYR B CA 1
ATOM 5024 C C . TYR B 1 284 ? 43.339 33.293 -0.418 1.00 51.93 284 TYR B C 1
ATOM 5025 O O . TYR B 1 284 ? 42.159 33.089 -0.182 1.00 52.75 284 TYR B O 1
ATOM 5034 N N . ILE B 1 285 ? 44.317 32.803 0.321 1.00 50.98 285 ILE B N 1
ATOM 5035 C CA . ILE B 1 285 ? 44.054 32.076 1.554 1.00 49.85 285 ILE B CA 1
ATOM 5036 C C . ILE B 1 285 ? 44.667 32.936 2.651 1.00 49.77 285 ILE B C 1
ATOM 5037 O O . ILE B 1 285 ? 45.819 33.326 2.552 1.00 50.00 285 ILE B O 1
ATOM 5042 N N . MET B 1 286 ? 43.894 33.257 3.679 1.00 49.63 286 MET B N 1
ATOM 5043 C CA . MET B 1 286 ? 44.386 34.068 4.795 1.00 49.35 286 MET B CA 1
ATOM 5044 C C . MET B 1 286 ? 44.217 33.280 6.094 1.00 51.28 286 MET B C 1
ATOM 5045 O O . MET B 1 286 ? 43.084 33.015 6.525 1.00 51.34 286 MET B O 1
ATOM 5050 N N . GLU B 1 287 ? 45.340 32.919 6.719 1.00 52.47 287 GLU B N 1
ATOM 5051 C CA . GLU B 1 287 ? 45.334 32.131 7.953 1.00 52.76 287 GLU B CA 1
ATOM 5052 C C . GLU B 1 287 ? 46.201 32.789 9.014 1.00 52.74 287 GLU B C 1
ATOM 5053 O O . GLU B 1 287 ? 47.028 33.635 8.704 1.00 53.09 287 GLU B O 1
ATOM 5059 N N . THR B 1 288 ? 46.028 32.382 10.268 1.00 53.11 288 THR B N 1
ATOM 5060 C CA . THR B 1 288 ? 47.000 32.698 11.315 1.00 53.96 288 THR B CA 1
ATOM 5061 C C . THR B 1 288 ? 47.957 31.513 11.468 1.00 55.00 288 THR B C 1
ATOM 5062 O O . THR B 1 288 ? 47.622 30.545 12.153 1.00 55.08 288 THR B O 1
ATOM 5066 N N . LEU B 1 289 ? 49.133 31.575 10.832 1.00 55.87 289 LEU B N 1
ATOM 5067 C CA . LEU B 1 289 ? 50.059 30.420 10.808 1.00 56.62 289 LEU B CA 1
ATOM 5068 C C . LEU B 1 289 ? 51.112 30.534 11.891 1.00 57.96 289 LEU B C 1
ATOM 5069 O O . LEU B 1 289 ? 51.965 31.417 11.822 1.00 58.18 289 LEU B O 1
ATOM 5074 N N . TRP B 1 290 ? 51.062 29.647 12.885 1.00 58.74 290 TRP B N 1
ATOM 5075 C CA . TRP B 1 290 ? 51.937 29.782 14.068 1.00 59.26 290 TRP B CA 1
ATOM 5076 C C . TRP B 1 290 ? 53.436 29.879 13.744 1.00 59.38 290 TRP B C 1
ATOM 5077 O O . TRP B 1 290 ? 54.169 30.622 14.397 1.00 59.67 290 TRP B O 1
ATOM 5088 N N . ASP B 1 291 ? 53.883 29.150 12.728 1.00 59.35 291 ASP B N 1
ATOM 5089 C CA . ASP B 1 291 ? 55.292 29.182 12.326 1.00 59.62 291 ASP B CA 1
ATOM 5090 C C . ASP B 1 291 ? 55.745 30.496 11.659 1.00 60.25 291 ASP B C 1
ATOM 5091 O O . ASP B 1 291 ? 56.920 30.686 11.385 1.00 60.66 291 ASP B O 1
ATOM 5096 N N . ARG B 1 292 ? 54.833 31.408 11.387 1.00 60.51 292 ARG B N 1
ATOM 5097 C CA . ARG B 1 292 ? 55.237 32.613 10.702 1.00 60.85 292 ARG B CA 1
ATOM 5098 C C . ARG B 1 292 ? 55.067 33.839 11.549 1.00 62.31 292 ARG B C 1
ATOM 5099 O O . ARG B 1 292 ? 55.044 34.941 11.031 1.00 63.24 292 ARG B O 1
ATOM 5107 N N . GLN B 1 293 ? 54.951 33.656 12.852 1.00 62.72 293 GLN B N 1
ATOM 5108 C CA . GLN B 1 293 ? 54.630 34.755 13.730 1.00 62.91 293 GLN B CA 1
ATOM 5109 C C . GLN B 1 293 ? 55.856 35.554 14.137 1.00 63.70 293 GLN B C 1
ATOM 5110 O O . GLN B 1 293 ? 56.911 35.000 14.365 1.00 63.40 293 GLN B O 1
ATOM 5116 N N . ARG B 1 294 ? 55.712 36.868 14.231 1.00 65.55 294 ARG B N 1
ATOM 5117 C CA . ARG B 1 294 ? 56.842 37.705 14.600 1.00 67.32 294 ARG B CA 1
ATOM 5118 C C . ARG B 1 294 ? 57.052 37.655 16.103 1.00 67.06 294 ARG B C 1
ATOM 5119 O O . ARG B 1 294 ? 58.170 37.831 16.570 1.00 67.26 294 ARG B O 1
ATOM 5127 N N . TYR B 1 295 ? 55.976 37.401 16.845 1.00 66.51 295 TYR B N 1
ATOM 5128 C CA . TYR B 1 295 ? 56.033 37.329 18.306 1.00 66.34 295 TYR B CA 1
ATOM 5129 C C . TYR B 1 295 ? 55.791 35.913 18.833 1.00 64.31 295 TYR B C 1
ATOM 5130 O O . TYR B 1 295 ? 54.844 35.250 18.438 1.00 63.87 295 TYR B O 1
ATOM 5139 N N . GLU B 1 296 ? 56.654 35.469 19.732 1.00 63.41 296 GLU B N 1
ATOM 5140 C CA . GLU B 1 296 ? 56.622 34.103 20.229 1.00 63.15 296 GLU B CA 1
ATOM 5141 C C . GLU B 1 296 ? 55.283 33.817 20.881 1.00 62.52 296 GLU B C 1
ATOM 5142 O O . GLU B 1 296 ? 54.684 32.761 20.657 1.00 62.41 296 GLU B O 1
ATOM 5148 N N . THR B 1 297 ? 54.806 34.769 21.683 1.00 61.82 297 THR B N 1
ATOM 5149 C CA . THR B 1 297 ? 53.541 34.590 22.352 1.00 61.30 297 THR B CA 1
ATOM 5150 C C . THR B 1 297 ? 52.434 34.201 21.378 1.00 61.49 297 THR B C 1
ATOM 5151 O O . THR B 1 297 ? 51.618 33.328 21.675 1.00 62.52 297 THR B O 1
ATOM 5155 N N . ALA B 1 298 ? 52.380 34.860 20.229 1.00 60.05 298 ALA B N 1
ATOM 5156 C CA . ALA B 1 298 ? 51.384 34.503 19.246 1.00 59.36 298 ALA B CA 1
ATOM 5157 C C . ALA B 1 298 ? 51.472 33.003 18.847 1.00 59.48 298 ALA B C 1
ATOM 5158 O O . ALA B 1 298 ? 50.484 32.265 18.938 1.00 59.62 298 ALA B O 1
ATOM 5160 N N . SER B 1 299 ? 52.653 32.545 18.439 1.00 59.37 299 SER B N 1
ATOM 5161 C CA . SER B 1 299 ? 52.847 31.128 18.093 1.00 59.44 299 SER B CA 1
ATOM 5162 C C . SER B 1 299 ? 52.309 30.247 19.195 1.00 59.57 299 SER B C 1
ATOM 5163 O O . SER B 1 299 ? 51.559 29.298 18.953 1.00 60.73 299 SER B O 1
ATOM 5166 N N . TYR B 1 300 ? 52.725 30.557 20.414 1.00 58.25 300 TYR B N 1
ATOM 5167 C CA . TYR B 1 300 ? 52.301 29.814 21.571 1.00 56.90 300 TYR B CA 1
ATOM 5168 C C . TYR B 1 300 ? 50.762 29.637 21.578 1.00 56.08 300 TYR B C 1
ATOM 5169 O O . TYR B 1 300 ? 50.260 28.524 21.566 1.00 55.82 300 TYR B O 1
ATOM 5178 N N . CYS B 1 301 ? 50.017 30.734 21.538 1.00 55.57 301 CYS B N 1
ATOM 5179 C CA . CYS B 1 301 ? 48.552 30.667 21.555 1.00 54.88 301 CYS B CA 1
ATOM 5180 C C . CYS B 1 301 ? 47.975 29.838 20.435 1.00 54.48 301 CYS B C 1
ATOM 5181 O O . CYS B 1 301 ? 47.102 28.990 20.659 1.00 54.62 301 CYS B O 1
ATOM 5184 N N . LEU B 1 302 ? 48.425 30.117 19.218 1.00 53.38 302 LEU B N 1
ATOM 5185 C CA . LEU B 1 302 ? 47.877 29.426 18.074 1.00 53.09 302 LEU B CA 1
ATOM 5186 C C . LEU B 1 302 ? 48.055 27.922 18.223 1.00 53.37 302 LEU B C 1
ATOM 5187 O O . LEU B 1 302 ? 47.133 27.168 17.942 1.00 54.07 302 LEU B O 1
ATOM 5192 N N . THR B 1 303 ? 49.225 27.479 18.689 1.00 53.20 303 THR B N 1
ATOM 5193 C CA . THR B 1 303 ? 49.442 26.044 18.867 1.00 53.39 303 THR B CA 1
ATOM 5194 C C . THR B 1 303 ? 48.531 25.441 19.935 1.00 53.98 303 THR B C 1
ATOM 5195 O O . THR B 1 303 ? 48.122 24.272 19.837 1.00 53.87 303 THR B O 1
ATOM 5199 N N . GLN B 1 304 ? 48.198 26.232 20.951 1.00 54.99 304 GLN B N 1
ATOM 5200 C CA . GLN B 1 304 ? 47.294 25.743 21.988 1.00 56.53 304 GLN B CA 1
ATOM 5201 C C . GLN B 1 304 ? 45.855 25.784 21.464 1.00 57.29 304 GLN B C 1
ATOM 5202 O O . GLN B 1 304 ? 45.053 24.887 21.749 1.00 57.98 304 GLN B O 1
ATOM 5208 N N . ILE B 1 305 ? 45.557 26.790 20.648 1.00 57.25 305 ILE B N 1
ATOM 5209 C CA . ILE B 1 305 ? 44.240 26.955 20.040 1.00 57.66 305 ILE B CA 1
ATOM 5210 C C . ILE B 1 305 ? 43.853 25.776 19.136 1.00 58.17 305 ILE B C 1
ATOM 5211 O O . ILE B 1 305 ? 42.674 25.568 18.847 1.00 58.91 305 ILE B O 1
ATOM 5216 N N . SER B 1 306 ? 44.831 25.018 18.654 1.00 57.70 306 SER B N 1
ATOM 5217 C CA . SER B 1 306 ? 44.506 23.875 17.817 1.00 57.68 306 SER B CA 1
ATOM 5218 C C . SER B 1 306 ? 43.783 22.786 18.576 1.00 58.72 306 SER B C 1
ATOM 5219 O O . SER B 1 306 ? 43.139 21.938 17.970 1.00 60.07 306 SER B O 1
ATOM 5222 N N . LEU B 1 307 ? 43.887 22.765 19.894 1.00 58.41 307 LEU B N 1
ATOM 5223 C CA . LEU B 1 307 ? 43.300 21.626 20.606 1.00 58.19 307 LEU B CA 1
ATOM 5224 C C . LEU B 1 307 ? 41.810 21.818 20.906 1.00 57.71 307 LEU B C 1
ATOM 5225 O O . LEU B 1 307 ? 41.101 20.852 21.190 1.00 58.38 307 LEU B O 1
ATOM 5230 N N . TYR B 1 308 ? 41.332 23.050 20.798 1.00 56.10 308 TYR B N 1
ATOM 5231 C CA . TYR B 1 308 ? 39.899 23.281 20.791 1.00 55.84 308 TYR B CA 1
ATOM 5232 C C . TYR B 1 308 ? 39.305 22.601 19.565 1.00 55.08 308 TYR B C 1
ATOM 5233 O O . TYR B 1 308 ? 38.212 22.045 19.621 1.00 54.43 308 TYR B O 1
ATOM 5242 N N . PHE B 1 309 ? 40.029 22.640 18.453 1.00 55.50 309 PHE B N 1
ATOM 5243 C CA . PHE B 1 309 ? 39.551 21.960 17.254 1.00 55.92 309 PHE B CA 1
ATOM 5244 C C . PHE B 1 309 ? 39.478 20.495 17.516 1.00 56.56 309 PHE B C 1
ATOM 5245 O O . PHE B 1 309 ? 38.502 19.852 17.164 1.00 56.83 309 PHE B O 1
ATOM 5253 N N . THR B 1 310 ? 40.534 19.948 18.110 1.00 57.10 310 THR B N 1
ATOM 5254 C CA . THR B 1 310 ? 40.590 18.498 18.318 1.00 57.43 310 THR B CA 1
ATOM 5255 C C . THR B 1 310 ? 39.461 18.001 19.210 1.00 56.92 310 THR B C 1
ATOM 5256 O O . THR B 1 310 ? 38.764 17.063 18.855 1.00 56.57 310 THR B O 1
ATOM 5260 N N . ALA B 1 311 ? 39.294 18.640 20.365 1.00 56.71 311 ALA B N 1
ATOM 5261 C CA . ALA B 1 311 ? 38.359 18.163 21.368 1.00 57.10 311 ALA B CA 1
ATOM 5262 C C . ALA B 1 311 ? 36.918 18.573 21.055 1.00 58.12 311 ALA B C 1
ATOM 5263 O O . ALA B 1 311 ? 35.994 17.747 21.162 1.00 58.22 311 ALA B O 1
ATOM 5265 N N . MET B 1 312 ? 36.756 19.831 20.630 1.00 58.29 312 MET B N 1
ATOM 5266 C CA . MET B 1 312 ? 35.450 20.475 20.486 1.00 58.44 312 MET B CA 1
ATOM 5267 C C . MET B 1 312 ? 34.909 20.623 19.057 1.00 59.96 312 MET B C 1
ATOM 5268 O O . MET B 1 312 ? 33.736 20.365 18.821 1.00 60.62 312 MET B O 1
ATOM 5273 N N . ALA B 1 313 ? 35.724 21.033 18.096 1.00 60.92 313 ALA B N 1
ATOM 5274 C CA . ALA B 1 313 ? 35.188 21.183 16.737 1.00 62.47 313 ALA B CA 1
ATOM 5275 C C . ALA B 1 313 ? 35.210 19.877 15.929 1.00 64.46 313 ALA B C 1
ATOM 5276 O O . ALA B 1 313 ? 34.627 18.891 16.317 1.00 65.56 313 ALA B O 1
ATOM 5278 N N . ASN B 1 314 ? 35.903 19.880 14.805 1.00 65.47 314 ASN B N 1
ATOM 5279 C CA . ASN B 1 314 ? 36.032 18.702 13.950 1.00 66.14 314 ASN B CA 1
ATOM 5280 C C . ASN B 1 314 ? 36.672 17.476 14.611 1.00 65.02 314 ASN B C 1
ATOM 5281 O O . ASN B 1 314 ? 36.318 16.337 14.310 1.00 65.73 314 ASN B O 1
ATOM 5286 N N . GLY B 1 315 ? 37.651 17.688 15.473 1.00 63.04 315 GLY B N 1
ATOM 5287 C CA . GLY B 1 315 ? 38.423 16.560 15.973 1.00 61.06 315 GLY B CA 1
ATOM 5288 C C . GLY B 1 315 ? 39.523 16.137 15.021 1.00 59.88 315 GLY B C 1
ATOM 5289 O O . GLY B 1 315 ? 40.077 15.051 15.147 1.00 58.83 315 GLY B O 1
ATOM 5290 N N . ASN B 1 316 ? 39.886 17.030 14.103 1.00 60.25 316 ASN B N 1
ATOM 5291 C CA . ASN B 1 316 ? 40.761 16.681 12.983 1.00 60.34 316 ASN B CA 1
ATOM 5292 C C . ASN B 1 316 ? 41.327 17.866 12.183 1.00 59.90 316 ASN B C 1
ATOM 5293 O O . ASN B 1 316 ? 41.987 17.659 11.159 1.00 60.37 316 ASN B O 1
ATOM 5298 N N . SER B 1 317 ? 41.050 19.094 12.616 1.00 58.74 317 SER B N 1
ATOM 5299 C CA . SER B 1 317 ? 41.709 20.256 12.026 1.00 57.89 317 SER B CA 1
ATOM 5300 C C . SER B 1 317 ? 42.598 20.987 13.047 1.00 58.03 317 SER B C 1
ATOM 5301 O O . SER B 1 317 ? 42.714 20.576 14.215 1.00 58.60 317 SER B O 1
ATOM 5304 N N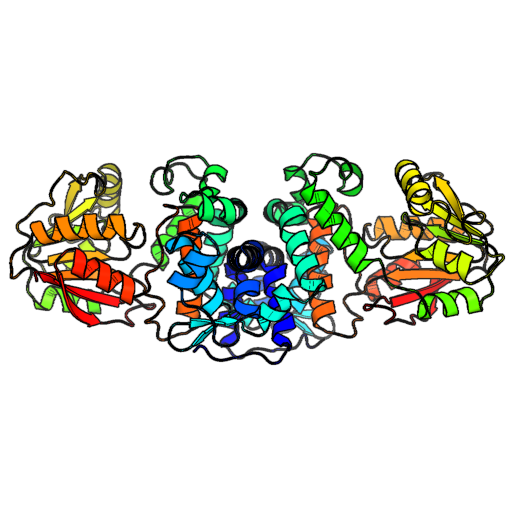 . LYS B 1 318 ? 43.235 22.068 12.603 1.00 56.55 318 LYS B N 1
ATOM 5305 C CA . LYS B 1 318 ? 44.110 22.788 13.480 1.00 55.46 318 LYS B CA 1
ATOM 5306 C C . LYS B 1 318 ? 44.572 24.118 12.868 1.00 56.20 318 LYS B C 1
ATOM 5307 O O . LYS B 1 318 ? 44.331 24.401 11.696 1.00 57.28 318 LYS B O 1
ATOM 5313 N N . MET B 1 319 ? 45.219 24.952 13.671 1.00 55.24 319 MET B N 1
ATOM 5314 C CA . MET B 1 319 ? 45.988 26.049 13.135 1.00 54.53 319 MET B CA 1
ATOM 5315 C C . MET B 1 319 ? 47.214 25.485 12.367 1.00 55.81 319 MET B C 1
ATOM 5316 O O . MET B 1 319 ? 48.001 24.685 12.896 1.00 55.42 319 MET B O 1
ATOM 5321 N N . PHE B 1 320 ? 47.345 25.880 11.101 1.00 57.40 320 PHE B N 1
ATOM 5322 C CA . PHE B 1 320 ? 48.322 25.284 10.185 1.00 58.00 320 PHE B CA 1
ATOM 5323 C C . PHE B 1 320 ? 49.752 25.668 10.455 1.00 58.20 320 PHE B C 1
ATOM 5324 O O . PHE B 1 320 ? 50.055 26.833 10.736 1.00 58.69 320 PHE B O 1
ATOM 5332 N N . HIS B 1 321 ? 50.651 24.697 10.340 1.00 57.97 321 HIS B N 1
ATOM 5333 C CA . HIS B 1 321 ? 52.019 25.060 10.090 1.00 57.32 321 HIS B CA 1
ATOM 5334 C C . HIS B 1 321 ? 52.033 25.311 8.598 1.00 58.75 321 HIS B C 1
ATOM 5335 O O . HIS B 1 321 ? 51.487 24.526 7.830 1.00 59.15 321 HIS B O 1
ATOM 5342 N N . SER B 1 322 ? 52.637 26.399 8.164 1.00 59.80 322 SER B N 1
ATOM 5343 C CA . SER B 1 322 ? 52.528 26.738 6.753 1.00 60.75 322 SER B CA 1
ATOM 5344 C C . SER B 1 322 ? 53.005 25.629 5.796 1.00 61.46 322 SER B C 1
ATOM 5345 O O . SER B 1 322 ? 52.443 25.490 4.707 1.00 61.77 322 SER B O 1
ATOM 5348 N N . ASP B 1 323 ? 54.014 24.839 6.167 1.00 61.74 323 ASP B N 1
ATOM 5349 C CA . ASP B 1 323 ? 54.491 23.823 5.206 1.00 62.31 323 ASP B CA 1
ATOM 5350 C C . ASP B 1 323 ? 53.359 22.906 4.800 1.00 62.03 323 ASP B C 1
ATOM 5351 O O . ASP B 1 323 ? 53.287 22.433 3.660 1.00 62.15 323 ASP B O 1
ATOM 5356 N N . ASP B 1 324 ? 52.452 22.694 5.742 1.00 61.32 324 ASP B N 1
ATOM 5357 C CA . ASP B 1 324 ? 51.310 21.838 5.518 1.00 60.60 324 ASP B CA 1
ATOM 5358 C C . ASP B 1 324 ? 50.236 22.532 4.697 1.00 59.74 324 ASP B C 1
ATOM 5359 O O . ASP B 1 324 ? 49.679 21.943 3.780 1.00 60.17 324 ASP B O 1
ATOM 5364 N N . LEU B 1 325 ? 49.963 23.790 4.998 1.00 58.60 325 LEU B N 1
ATOM 5365 C CA . LEU B 1 325 ? 49.007 24.535 4.192 1.00 57.68 325 LEU B CA 1
ATOM 5366 C C . LEU B 1 325 ? 49.491 24.581 2.742 1.00 57.35 325 LEU B C 1
ATOM 5367 O O . LEU B 1 325 ? 48.720 24.340 1.821 1.00 56.92 325 LEU B O 1
ATOM 5372 N N . ILE B 1 326 ? 50.777 24.860 2.561 1.00 57.48 326 ILE B N 1
ATOM 5373 C CA . ILE B 1 326 ? 51.373 24.903 1.234 1.00 58.12 326 ILE B CA 1
ATOM 5374 C C . ILE B 1 326 ? 51.330 23.547 0.502 1.00 59.05 326 ILE B C 1
ATOM 5375 O O . ILE B 1 326 ? 50.909 23.483 -0.645 1.00 59.19 326 ILE B O 1
ATOM 5380 N N . ARG B 1 327 ? 51.741 22.465 1.155 1.00 59.91 327 ARG B N 1
ATOM 5381 C CA . ARG B 1 327 ? 51.568 21.136 0.561 1.00 61.02 327 ARG B CA 1
ATOM 5382 C C . ARG B 1 327 ? 50.149 20.950 0.029 1.00 61.49 327 ARG B C 1
ATOM 5383 O O . ARG B 1 327 ? 49.934 20.745 -1.162 1.00 61.61 327 ARG B O 1
ATOM 5391 N N . CYS B 1 328 ? 49.181 21.023 0.932 1.00 61.92 328 CYS B N 1
ATOM 5392 C CA . CYS B 1 328 ? 47.773 20.944 0.576 1.00 62.46 328 CYS B CA 1
ATOM 5393 C C . CYS B 1 328 ? 47.443 21.751 -0.667 1.00 63.54 328 CYS B C 1
ATOM 5394 O O . CYS B 1 328 ? 46.788 21.260 -1.583 1.00 64.32 328 CYS B O 1
ATOM 5397 N N . ILE B 1 329 ? 47.878 23.002 -0.693 1.00 64.01 329 ILE B N 1
ATOM 5398 C CA . ILE B 1 329 ? 47.605 23.882 -1.829 1.00 64.03 329 ILE B CA 1
ATOM 5399 C C . ILE B 1 329 ? 48.096 23.274 -3.140 1.00 63.96 329 ILE B C 1
ATOM 5400 O O . ILE B 1 329 ? 47.407 23.331 -4.167 1.00 63.51 329 ILE B O 1
ATOM 5405 N N . GLU B 1 330 ? 49.291 22.691 -3.097 1.00 64.19 330 GLU B N 1
ATOM 5406 C CA . GLU B 1 330 ? 49.894 22.144 -4.292 1.00 64.75 330 GLU B CA 1
ATOM 5407 C C . GLU B 1 330 ? 49.273 20.832 -4.727 1.00 64.79 330 GLU B C 1
ATOM 5408 O O . GLU B 1 330 ? 49.227 20.525 -5.920 1.00 64.81 330 GLU B O 1
ATOM 5414 N N . ASN B 1 331 ? 48.783 20.051 -3.776 1.00 64.81 331 ASN B N 1
ATOM 5415 C CA . ASN B 1 331 ? 48.015 18.871 -4.162 1.00 65.01 331 ASN B CA 1
ATOM 5416 C C . ASN B 1 331 ? 46.709 19.254 -4.859 1.00 63.79 331 ASN B C 1
ATOM 5417 O O . ASN B 1 331 ? 46.311 18.593 -5.811 1.00 63.75 331 ASN B O 1
ATOM 5422 N N . ALA B 1 332 ? 46.048 20.313 -4.383 1.00 62.48 332 ALA B N 1
ATOM 5423 C CA . ALA B 1 332 ? 44.855 20.818 -5.050 1.00 61.70 332 ALA B CA 1
ATOM 5424 C C . ALA B 1 332 ? 45.172 21.359 -6.463 1.00 61.19 332 ALA B C 1
ATOM 5425 O O . ALA B 1 332 ? 44.269 21.701 -7.242 1.00 60.21 332 ALA B O 1
ATOM 5427 N N . GLY B 1 333 ? 46.460 21.436 -6.789 1.00 61.46 333 GLY B N 1
ATOM 5428 C CA . GLY B 1 333 ? 46.876 21.783 -8.144 1.00 61.68 333 GLY B CA 1
ATOM 5429 C C . GLY B 1 333 ? 47.034 23.268 -8.364 1.00 62.25 333 GLY B C 1
ATOM 5430 O O . GLY B 1 333 ? 46.962 23.750 -9.497 1.00 62.53 333 GLY B O 1
ATOM 5431 N N . LEU B 1 334 ? 47.244 24.003 -7.275 1.00 62.44 334 LEU B N 1
ATOM 5432 C CA . LEU B 1 334 ? 47.552 25.424 -7.371 1.00 62.59 334 LEU B CA 1
ATOM 5433 C C . LEU B 1 334 ? 49.006 25.638 -7.022 1.00 62.96 334 LEU B C 1
ATOM 5434 O O . LEU B 1 334 ? 49.754 24.687 -6.799 1.00 63.38 334 LEU B O 1
ATOM 5439 N N . GLU B 1 335 ? 49.408 26.894 -6.964 1.00 63.23 335 GLU B N 1
ATOM 5440 C CA . GLU B 1 335 ? 50.748 27.226 -6.541 1.00 64.00 335 GLU B CA 1
ATOM 5441 C C . GLU B 1 335 ? 50.696 28.603 -5.929 1.00 64.46 335 GLU B C 1
ATOM 5442 O O . GLU B 1 335 ? 49.911 29.458 -6.359 1.00 64.16 335 GLU B O 1
ATOM 5448 N N . VAL B 1 336 ? 51.529 28.819 -4.919 1.00 64.91 336 VAL B N 1
ATOM 5449 C CA . VAL B 1 336 ? 51.529 30.079 -4.219 1.00 65.17 336 VAL B CA 1
ATOM 5450 C C . VAL B 1 336 ? 52.509 31.009 -4.910 1.00 65.88 336 VAL B C 1
ATOM 5451 O O . VAL B 1 336 ? 53.660 30.657 -5.112 1.00 65.37 336 VAL B O 1
ATOM 5455 N N . GLU B 1 337 ? 52.026 32.179 -5.324 1.00 67.28 337 GLU B N 1
ATOM 5456 C CA . GLU B 1 337 ? 52.886 33.171 -5.961 1.00 68.12 337 GLU B CA 1
ATOM 5457 C C . GLU B 1 337 ? 53.461 34.099 -4.910 1.00 67.84 337 GLU B C 1
ATOM 5458 O O . GLU B 1 337 ? 54.666 34.327 -4.843 1.00 68.14 337 GLU B O 1
ATOM 5464 N N . GLU B 1 338 ? 52.591 34.669 -4.095 1.00 67.33 338 GLU B N 1
ATOM 5465 C CA . GLU B 1 338 ? 53.075 35.636 -3.140 1.00 67.15 338 GLU B CA 1
ATOM 5466 C C . GLU B 1 338 ? 52.624 35.288 -1.743 1.00 65.71 338 GLU B C 1
ATOM 5467 O O . GLU B 1 338 ? 51.676 34.547 -1.552 1.00 65.99 338 GLU B O 1
ATOM 5473 N N . ILE B 1 339 ? 53.298 35.843 -0.758 1.00 64.91 339 ILE B N 1
ATOM 5474 C CA . ILE B 1 339 ? 53.047 35.454 0.617 1.00 64.44 339 ILE B CA 1
ATOM 5475 C C . ILE B 1 339 ? 53.355 36.631 1.534 1.00 63.53 339 ILE B C 1
ATOM 5476 O O . ILE B 1 339 ? 54.501 36.921 1.835 1.00 63.24 339 ILE B O 1
ATOM 5481 N N . GLN B 1 340 ? 52.320 37.343 1.929 1.00 63.53 340 GLN B N 1
ATOM 5482 C CA . GLN B 1 340 ? 52.479 38.476 2.811 1.00 63.92 340 GLN B CA 1
ATOM 5483 C C . GLN B 1 340 ? 51.987 38.096 4.186 1.00 64.65 340 GLN B C 1
ATOM 5484 O O . GLN B 1 340 ? 50.918 37.518 4.338 1.00 64.62 340 GLN B O 1
ATOM 5490 N N . ASP B 1 341 ? 52.746 38.427 5.211 1.00 65.93 341 ASP B N 1
ATOM 5491 C CA . ASP B 1 341 ? 52.260 38.114 6.537 1.00 67.41 341 ASP B CA 1
ATOM 5492 C C . ASP B 1 341 ? 52.579 39.209 7.526 1.00 67.42 341 ASP B C 1
ATOM 5493 O O . ASP B 1 341 ? 52.908 40.330 7.130 1.00 67.81 341 ASP B O 1
ATOM 5498 N N . ASN B 1 342 ? 52.423 38.908 8.810 1.00 67.40 342 ASN B N 1
ATOM 5499 C CA . ASN B 1 342 ? 52.483 39.934 9.849 1.00 66.87 342 ASN B CA 1
ATOM 5500 C C . ASN B 1 342 ? 51.404 40.966 9.733 1.00 66.04 342 ASN B C 1
ATOM 5501 O O . ASN B 1 342 ? 51.575 42.059 10.238 1.00 65.65 342 ASN B O 1
ATOM 5506 N N . ILE B 1 343 ? 50.303 40.669 9.059 1.00 66.05 343 ILE B N 1
ATOM 5507 C CA . ILE B 1 343 ? 49.244 41.666 9.041 1.00 66.39 343 ILE B CA 1
ATOM 5508 C C . ILE B 1 343 ? 48.304 41.479 10.217 1.00 67.06 343 ILE B C 1
ATOM 5509 O O . ILE B 1 343 ? 48.133 40.367 10.719 1.00 66.89 343 ILE B O 1
ATOM 5514 N N . GLY B 1 344 ? 47.734 42.589 10.676 1.00 68.05 344 GLY B N 1
ATOM 5515 C CA . GLY B 1 344 ? 46.934 42.616 11.907 1.00 68.73 344 GLY B CA 1
ATOM 5516 C C . GLY B 1 344 ? 47.615 41.932 13.079 1.00 69.30 344 GLY B C 1
ATOM 5517 O O . GLY B 1 344 ? 48.826 42.040 13.270 1.00 69.12 344 GLY B O 1
ATOM 5518 N N . LEU B 1 345 ? 46.840 41.214 13.875 1.00 70.27 345 LEU B N 1
ATOM 5519 C CA . LEU B 1 345 ? 47.429 40.504 14.998 1.00 71.14 345 LEU B CA 1
ATOM 5520 C C . LEU B 1 345 ? 48.182 39.227 14.588 1.00 70.48 345 LEU B C 1
ATOM 5521 O O . LEU B 1 345 ? 48.253 38.278 15.386 1.00 71.71 345 LEU B O 1
ATOM 5526 N N . GLY B 1 346 ? 48.739 39.190 13.369 1.00 67.50 346 GLY B N 1
ATOM 5527 C CA . GLY B 1 346 ? 49.563 38.060 12.949 1.00 64.64 346 GLY B CA 1
ATOM 5528 C C . GLY B 1 346 ? 48.966 37.185 11.854 1.00 63.03 346 GLY B C 1
ATOM 5529 O O . GLY B 1 346 ? 49.184 35.969 11.827 1.00 61.80 346 GLY B O 1
ATOM 5530 N N . HIS B 1 347 ? 48.232 37.810 10.938 1.00 62.51 347 HIS B N 1
ATOM 5531 C CA . HIS B 1 347 ? 47.666 37.118 9.780 1.00 62.53 347 HIS B CA 1
ATOM 5532 C C . HIS B 1 347 ? 48.609 37.037 8.576 1.00 62.54 347 HIS B C 1
ATOM 5533 O O . HIS B 1 347 ? 49.420 37.932 8.361 1.00 62.87 347 HIS B O 1
ATOM 5540 N N . SER B 1 348 ? 48.501 35.962 7.796 1.00 62.18 348 SER B N 1
ATOM 5541 C CA . SER B 1 348 ? 49.188 35.875 6.501 1.00 61.40 348 SER B CA 1
ATOM 5542 C C . SER B 1 348 ? 48.158 35.590 5.420 1.00 61.30 348 SER B C 1
ATOM 5543 O O . SER B 1 348 ? 47.152 34.878 5.622 1.00 61.05 348 SER B O 1
ATOM 5546 N N . ILE B 1 349 ? 48.429 36.162 4.262 1.00 61.06 349 ILE B N 1
ATOM 5547 C CA . ILE B 1 349 ? 47.634 35.911 3.104 1.00 61.48 349 ILE B CA 1
ATOM 5548 C C . ILE B 1 349 ? 48.543 35.334 2.032 1.00 60.64 349 ILE B C 1
ATOM 5549 O O . ILE B 1 349 ? 49.603 35.902 1.732 1.00 59.74 349 ILE B O 1
ATOM 5554 N N . LEU B 1 350 ? 48.130 34.181 1.495 1.00 60.41 350 LEU B N 1
ATOM 5555 C CA . LEU B 1 350 ? 48.796 33.527 0.370 1.00 59.91 350 LEU B CA 1
ATOM 5556 C C . LEU B 1 350 ? 48.039 33.814 -0.910 1.00 59.38 350 LEU B C 1
ATOM 5557 O O . LEU B 1 350 ? 46.841 33.525 -1.019 1.00 58.96 350 LEU B O 1
ATOM 5562 N N . GLN B 1 351 ? 48.733 34.412 -1.870 1.00 59.30 351 GLN B N 1
ATOM 5563 C CA . GLN B 1 351 ? 48.160 34.619 -3.191 1.00 59.12 351 GLN B CA 1
ATOM 5564 C C . GLN B 1 351 ? 48.592 33.473 -4.097 1.00 59.67 351 GLN B C 1
ATOM 5565 O O . GLN B 1 351 ? 49.796 33.207 -4.262 1.00 59.86 351 GLN B O 1
ATOM 5571 N N . CYS B 1 352 ? 47.598 32.778 -4.647 1.00 60.14 352 CYS B N 1
ATOM 5572 C CA . CYS B 1 352 ? 47.816 31.573 -5.455 1.00 60.84 352 CYS B CA 1
ATOM 5573 C C . CYS B 1 352 ? 47.113 31.657 -6.795 1.00 61.92 352 CYS B C 1
ATOM 5574 O O . CYS B 1 352 ? 46.361 32.598 -7.080 1.00 61.99 352 CYS B O 1
ATOM 5577 N N . ARG B 1 353 ? 47.343 30.630 -7.602 1.00 62.70 353 ARG B N 1
ATOM 5578 C CA . ARG B 1 353 ? 46.841 30.585 -8.944 1.00 63.20 353 ARG B CA 1
ATOM 5579 C C . ARG B 1 353 ? 47.023 29.161 -9.431 1.00 63.70 353 ARG B C 1
ATOM 5580 O O . ARG B 1 353 ? 47.765 28.400 -8.818 1.00 64.01 353 ARG B O 1
ATOM 5588 N N . LEU B 1 354 ? 46.341 28.794 -10.517 1.00 63.94 354 LEU B N 1
ATOM 5589 C CA . LEU B 1 354 ? 46.432 27.444 -11.082 1.00 63.94 354 LEU B CA 1
ATOM 5590 C C . LEU B 1 354 ? 47.837 27.103 -11.528 1.00 64.06 354 LEU B C 1
ATOM 5591 O O . LEU B 1 354 ? 48.501 27.926 -12.157 1.00 63.92 354 LEU B O 1
ATOM 5596 N N . LYS B 1 355 ? 48.276 25.885 -11.204 1.00 64.38 355 LYS B N 1
ATOM 5597 C CA . LYS B 1 355 ? 49.448 25.278 -11.839 1.00 64.72 355 LYS B CA 1
ATOM 5598 C C . LYS B 1 355 ? 50.269 24.493 -10.830 1.00 64.67 355 LYS B C 1
ATOM 5599 O O . LYS B 1 355 ? 51.490 24.398 -10.954 1.00 64.65 355 LYS B O 1
#

CATH classification: 1.10.10.10 (+2 more: 1.20.58.1390, 3.40.50.150)

Solvent-accessible surface area: 28388 Å² total; per-residue (Å²): 190,52,19,101,73,93,40,70,66,93,0,70,48,36,0,1,48,4,0,0,4,0,2,10,0,0,0,0,24,0,0,36,117,36,26,0,0,107,33,2,47,55,61,187,93,1,20,33,34,136,57,0,16,55,149,38,68,13,81,95,32,0,0,11,1,0,0,6,0,0,4,5,13,25,0,0,23,63,82,151,90,51,20,9,32,2,78,1,0,122,28,2,22,69,31,149,22,0,92,19,0,4,88,0,1,15,22,2,2,0,48,1,0,37,54,0,31,60,0,6,94,83,40,111,9,24,0,1,119,55,56,12,136,44,88,33,2,78,110,0,20,98,124,9,73,155,86,10,45,135,8,19,106,33,11,46,94,42,2,32,54,44,73,16,44,123,0,15,107,27,1,12,65,80,158,8,134,81,0,0,1,0,17,21,42,49,1,78,10,0,11,49,0,1,81,112,30,138,127,0,62,0,14,0,0,11,70,74,118,65,5,120,95,0,130,138,79,9,68,83,74,90,3,26,133,25,17,83,34,73,37,21,74,22,108,106,215,118,21,64,12,31,89,48,6,51,1,0,2,0,29,22,19,0,3,26,41,26,53,148,76,0,50,21,6,0,45,20,0,17,124,8,17,33,145,116,7,29,0,1,0,0,0,0,0,18,48,90,29,157,150,53,20,11,12,3,0,3,1,0,2,3,0,4,4,0,0,0,1,6,37,12,4,18,1,6,44,6,93,15,0,36,100,1,0,89,90,6,39,4,55,35,40,94,32,62,32,56,7,44,78,8,2,1,2,0,20,0,93,26,172,149,51,129,61,1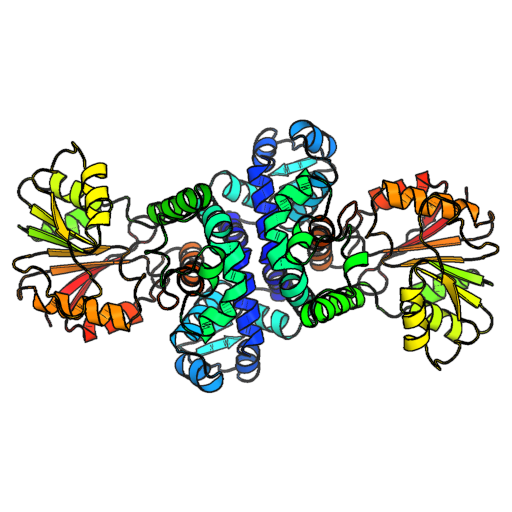09,33,64,66,94,0,65,52,34,0,2,47,3,0,0,3,0,3,9,0,0,0,0,24,0,0,32,124,34,25,0,0,97,26,4,53,50,128,208,89,5,28,22,38,149,73,0,14,63,161,43,69,13,92,84,38,0,0,12,1,0,0,7,0,0,4,4,13,29,0,3,19,47,65,161,95,54,20,21,26,7,98,1,0,121,35,0,24,77,27,135,24,0,99,13,0,5,82,0,2,16,22,3,1,1,49,0,0,36,50,0,28,58,0,5,96,82,43,119,5,21,0,2,102,56,59,15,114,58,100,20,3,82,98,0,27,88,112,8,72,124,72,8,45,117,7,21,104,30,14,49,109,29,10,34,14,81,70,17,40,87,1,17,88,22,0,18,76,76,146,2,131,94,0,0,1,1,15,20,42,55,0,87,15,0,11,38,0,1,68,110,32,147,112,0,72,0,12,0,0,14,70,81,104,44,5,116,104,4,134,156,104,6,62,86,79,90,2,32,126,37,17,82,34,68,48,15,76,14,83,61,140,129,57,110,10,31,86,55,8,47,1,1,4,0,37,35,19,0,4,25,29,20,45,123,34,0,41,18,1,0,43,20,0,11,142,11,19,29,155,112,7,32,0,1,0,1,1,6,0,20,52,81,31,169,158,61,20,15,10,3,0,6,1,1,2,1,0,4,5,0,0,2,0,18,0,41,2,18,1,9,44,2,95,20,0,38,90,0,0,87,88,5,32,2,48,36,64,87,58,58,25,62,16,48,118,12,4,1,2,0,12,0,76,51,184

B-factor: mean 64.53, std 11.32, range [29.71, 187.8]

Secondary structure (DSSP, 8-state):
---S---STTHHHHHHHHHHHHHHHHHHHHHHHTTHHHHHHT-TT-B-HHHHHHHHT--HHHHHHHHHHHHHHTSEEEETTEEEE-HHHHHHHH-HHHHHHHHHIIIIIHHHHTTHHHHHHHSS-GGGGGT---SSHHHHGGGS-HHHHHHHHHHHHHTT----HHHHHHHGGG--SEEEEES-TT-HHHHHHHHHSTT-EEEEEE-HHHHHHHHHHHTT-TTGGGEEEEE----SSS-------SEEEEES-STTS-HHHHHHHHHHHHHH--TT-EEEEEE--TTS-SSHHHHHHHHHHHHHHHHSS-SS--SPPHHHHHHHHHTTTEEES-----BTTTBEEEEEEE-/--S---STTHHHHHHHHHTHHHHHHHHHHHHHTTHHHHHHH-TT-EEHHHHHHHHT--SHHHHHHHHHHHHHTSEEEETTEEEE-HHHHHHHH-HHHHHHHHIIIIIIHHHHTTHHHHHHHSS-GGGGGT---SSSTTTGGGS-HHHHHHHHHHHHHTS-S--HHHHHHHHTT--SEEEEET-TT-HHHHHHHHH-SS-EEEEEE-HHHHHHHHHHTTT-TTGGGEEEEE--SS-TTSPPP---SEEEEES-STTS-HHHHHHHHHHHHTT--TT-EEEEEE--GGG-SSHHHHHHHHHHHHHHHHTS-SS--SPPHHHHHHHHHHTTEEEEEEEEEETTTEEEEEEEE-

Radius of gyration: 29.76 Å; Cα contacts (8 Å, |Δi|>4): 1356; chains: 2; bounding box: 49×60×98 Å

InterPro domains:
  IPR001077 O-methyltransferase, C-terminal domain [PF00891] (171-319)
  IPR016461 O-methyltransferase-like [PS51683] (21-355)
  IPR029063 S-adenosyl-L-methionine-dependent methyltransferase superfamily [G3DSA:3.40.50.150] (167-351)
  IPR029063 S-adenosyl-L-methionine-dependent methyltransferase superfamily [SSF53335] (100-343)
  IPR036388 Winged helix-like DNA-binding domain superfamily [G3DSA:1.10.10.10] (2-99)
  IPR036390 Winged helix DNA-binding domain superfamily [SSF46785] (19-100)
  IPR049480 BVU_1015-like, N-terminal dimerisation-like domain [PF21212] (17-88)

Nearest PDB structures (foldseek):
  3dp7-assembly1_B  TM=9.960E-01  e=1.427E-63  Phocaeicola vulgatus ATCC 8482
  4qvg-assembly1_A  TM=7.245E-01  e=2.851E-22  Streptosporangium sibiricum
  8har-assembly1_B  TM=7.861E-01  e=1.170E-20  Streptomyces sp. KO-3988
  7clf-assembly1_B  TM=6.933E-01  e=7.464E-18  Serratia marcescens
  3mcz-assembly1_B  TM=6.993E-01  e=8.714E-17  Burkholderia thailandensis E264